Protein 3I1A (pdb70)

B-factor: mean 24.57, std 10.61, range [7.06, 72.98]

Structure (mmCIF, N/CA/C/O backbone):
data_3I1A
#
_entry.id   3I1A
#
_cell.length_a   47.410
_cell.length_b   70.695
_cell.length_c   99.307
_cell.angle_alpha   90.00
_cell.angle_beta   95.93
_cell.angle_gamma   90.00
#
_symmetry.space_group_name_H-M   'P 1 21 1'
#
loop_
_entity.id
_entity.type
_entity.pdbx_description
1 polymer 'Spectinomycin phosphotransferase'
2 non-polymer '2-(N-MORPHOLINO)-ETHANESULFONIC ACID'
3 non-polymer 'DIMETHYL SULFOXIDE'
4 non-polymer 'TETRAETHYLENE GLYCOL'
5 water water
#
loop_
_atom_site.group_PDB
_atom_site.id
_atom_site.type_symbol
_atom_site.label_atom_id
_atom_site.label_alt_id
_atom_site.label_comp_id
_atom_site.label_asym_id
_atom_site.label_entity_id
_atom_site.label_seq_id
_atom_site.pdbx_PDB_ins_code
_atom_site.Cartn_x
_atom_site.Cartn_y
_atom_site.Cartn_z
_atom_site.occupancy
_atom_site.B_iso_or_equiv
_atom_site.auth_seq_id
_atom_site.auth_comp_id
_atom_site.auth_asym_id
_atom_site.auth_atom_id
_atom_site.pdbx_PDB_model_num
ATOM 1 N N . LYS A 1 3 ? 26.548 -26.614 45.339 1.00 42.63 3 LYS A N 1
ATOM 2 C CA . LYS A 1 3 ? 26.227 -25.215 45.752 1.00 40.56 3 LYS A CA 1
ATOM 3 C C . LYS A 1 3 ? 25.026 -25.216 46.687 1.00 39.06 3 LYS A C 1
ATOM 4 O O . LYS A 1 3 ? 24.885 -24.342 47.548 1.00 38.86 3 LYS A O 1
ATOM 10 N N . GLN A 1 4 ? 24.172 -26.216 46.513 1.00 37.06 4 GLN A N 1
ATOM 11 C CA . GLN A 1 4 ? 22.962 -26.356 47.315 1.00 35.11 4 GLN A CA 1
ATOM 12 C C . GLN A 1 4 ? 23.265 -26.370 48.811 1.00 34.65 4 GLN A C 1
ATOM 13 O O . GLN A 1 4 ? 24.227 -27.006 49.258 1.00 34.58 4 GLN A O 1
ATOM 19 N N . PRO A 1 5 ? 22.453 -25.656 49.607 1.00 33.06 5 PRO A N 1
ATOM 20 C CA . PRO A 1 5 ? 22.641 -25.595 51.061 1.00 32.13 5 PRO A CA 1
ATOM 21 C C . PRO A 1 5 ? 22.348 -26.920 51.772 1.00 30.71 5 PRO A C 1
ATOM 22 O O . PRO A 1 5 ? 22.832 -27.160 52.883 1.00 29.46 5 PRO A O 1
ATOM 26 N N . ILE A 1 6 ? 21.553 -27.767 51.125 1.00 29.82 6 ILE A N 1
ATOM 27 C CA . ILE A 1 6 ? 21.178 -29.071 51.667 1.00 30.19 6 ILE A CA 1
ATOM 28 C C . ILE A 1 6 ? 21.026 -30.100 50.553 1.00 28.79 6 ILE A C 1
ATOM 29 O O . ILE A 1 6 ? 20.983 -29.751 49.375 1.00 29.54 6 ILE A O 1
ATOM 34 N N . GLN A 1 7 ? 20.960 -31.373 50.939 1.00 28.36 7 GLN A N 1
ATOM 35 C CA . GLN A 1 7 ? 20.748 -32.465 49.998 1.00 27.88 7 GLN A CA 1
ATOM 36 C C . GLN A 1 7 ? 19.216 -32.571 49.939 1.00 27.67 7 GLN A C 1
ATOM 37 O O . GLN A 1 7 ? 18.548 -32.435 50.961 1.00 25.30 7 GLN A O 1
ATOM 43 N N . ALA A 1 8 ? 18.667 -32.820 48.755 1.00 28.12 8 ALA A N 1
ATOM 44 C CA . ALA A 1 8 ? 17.212 -32.875 48.591 1.00 28.72 8 ALA A CA 1
ATOM 45 C C . ALA A 1 8 ? 16.436 -33.646 49.663 1.00 28.87 8 ALA A C 1
ATOM 46 O O . ALA A 1 8 ? 15.357 -33.222 50.090 1.00 29.68 8 ALA A O 1
ATOM 48 N N A GLN A 1 9 ? 16.975 -34.778 50.097 0.75 29.62 9 GLN A N 1
ATOM 49 N N B GLN A 1 9 ? 16.989 -34.778 50.092 0.25 28.91 9 GLN A N 1
ATOM 50 C CA A GLN A 1 9 ? 16.305 -35.582 51.106 0.75 27.96 9 GLN A CA 1
ATOM 51 C CA B GLN A 1 9 ? 16.369 -35.621 51.113 0.25 28.13 9 GLN A CA 1
ATOM 52 C C A GLN A 1 9 ? 16.247 -34.917 52.477 0.75 27.17 9 GLN A C 1
ATOM 53 C C B GLN A 1 9 ? 16.243 -34.912 52.461 0.25 27.28 9 GLN A C 1
ATOM 54 O O A GLN A 1 9 ? 15.467 -35.313 53.338 0.75 27.18 9 GLN A O 1
ATOM 55 O O B GLN A 1 9 ? 15.409 -35.281 53.288 0.25 27.46 9 GLN A O 1
ATOM 66 N N . GLN A 1 10 ? 17.064 -33.889 52.682 1.00 26.64 10 GLN A N 1
ATOM 67 C CA . GLN A 1 10 ? 17.032 -33.162 53.944 1.00 23.69 10 GLN A CA 1
ATOM 68 C C . GLN A 1 10 ? 15.741 -32.348 53.985 1.00 22.76 10 GLN A C 1
ATOM 69 O O . GLN A 1 10 ? 15.320 -31.903 55.041 1.00 21.32 10 GLN A O 1
ATOM 75 N N . LEU A 1 11 ? 15.119 -32.157 52.824 1.00 23.61 11 LEU A N 1
ATOM 76 C CA . LEU A 1 11 ? 13.859 -31.412 52.765 1.00 25.20 11 LEU A CA 1
ATOM 77 C C . LEU A 1 11 ? 12.739 -32.167 53.414 1.00 26.34 11 LEU A C 1
ATOM 78 O O . LEU A 1 11 ? 11.761 -31.567 53.877 1.00 26.84 11 LEU A O 1
ATOM 83 N N . ILE A 1 12 ? 12.846 -33.488 53.424 1.00 26.50 12 ILE A N 1
ATOM 84 C CA . ILE A 1 12 ? 11.801 -34.273 54.036 1.00 28.00 12 ILE A CA 1
ATOM 85 C C . ILE A 1 12 ? 11.723 -33.861 55.484 1.00 26.48 12 ILE A C 1
ATOM 86 O O . ILE A 1 12 ? 10.652 -33.486 55.954 1.00 24.83 12 ILE A O 1
ATOM 91 N N . GLU A 1 13 ? 12.857 -33.899 56.184 1.00 24.48 13 GLU A N 1
ATOM 92 C CA . GLU A 1 13 ? 12.866 -33.506 57.589 1.00 24.23 13 GLU A CA 1
ATOM 93 C C . GLU A 1 13 ? 12.422 -32.070 57.787 1.00 21.21 13 GLU A C 1
ATOM 94 O O . GLU A 1 13 ? 11.627 -31.786 58.669 1.00 21.75 13 GLU A O 1
ATOM 100 N N . LEU A 1 14 ? 12.956 -31.150 56.987 1.00 20.51 14 LEU A N 1
ATOM 101 C CA . LEU A 1 14 ? 12.600 -29.744 57.139 1.00 19.00 14 LEU A CA 1
ATOM 102 C C . LEU A 1 14 ? 11.128 -29.422 56.870 1.00 17.66 14 LEU A C 1
ATOM 103 O O . LEU A 1 14 ? 10.517 -28.605 57.580 1.00 17.24 14 LEU A O 1
ATOM 108 N N . LEU A 1 15 ? 10.551 -30.021 55.832 1.00 17.21 15 LEU A N 1
ATOM 109 C CA . LEU A 1 15 ? 9.157 -29.744 55.567 1.00 17.50 15 LEU A CA 1
ATOM 110 C C . LEU A 1 15 ? 8.283 -30.344 56.679 1.00 18.40 15 LEU A C 1
ATOM 111 O O . LEU A 1 15 ? 7.271 -29.761 57.054 1.00 19.39 15 LEU A O 1
ATOM 116 N N . LYS A 1 16 ? 8.674 -31.490 57.229 1.00 19.76 16 LYS A N 1
ATOM 117 C CA . LYS A 1 16 ? 7.861 -32.053 58.306 1.00 21.01 16 LYS A CA 1
ATOM 118 C C . LYS A 1 16 ? 7.922 -31.158 59.541 1.00 21.49 16 LYS A C 1
ATOM 119 O O . LYS A 1 16 ? 6.900 -30.748 60.083 1.00 22.62 16 LYS A O 1
ATOM 125 N N . VAL A 1 17 ? 9.138 -30.853 59.970 1.00 22.47 17 VAL A N 1
ATOM 126 C CA . VAL A 1 17 ? 9.360 -30.021 61.149 1.00 24.56 17 VAL A CA 1
ATOM 127 C C . VAL A 1 17 ? 8.711 -28.641 61.096 1.00 24.87 17 VAL A C 1
ATOM 128 O O . VAL A 1 17 ? 7.944 -28.266 61.992 1.00 24.34 17 VAL A O 1
ATOM 132 N N . HIS A 1 18 ? 8.971 -27.896 60.027 1.00 23.57 18 HIS A N 1
ATOM 133 C CA . HIS A 1 18 ? 8.474 -26.528 59.925 1.00 21.11 18 HIS A CA 1
ATOM 134 C C . HIS A 1 18 ? 7.129 -26.280 59.293 1.00 19.68 18 HIS A C 1
ATOM 135 O O . HIS A 1 18 ? 6.545 -25.215 59.480 1.00 18.73 18 HIS A O 1
ATOM 142 N N . TYR A 1 19 ? 6.650 -27.244 58.517 1.00 16.22 19 TYR A N 1
ATOM 143 C CA . TYR A 1 19 ? 5.384 -27.094 57.824 1.00 18.15 19 TYR A CA 1
ATOM 144 C C . TYR A 1 19 ? 4.370 -28.177 58.175 1.00 18.23 19 TYR A C 1
ATOM 145 O O . TYR A 1 19 ? 3.180 -28.046 57.850 1.00 20.96 19 TYR A O 1
ATOM 154 N N . GLY A 1 20 ? 4.844 -29.234 58.824 1.00 21.02 20 GLY A N 1
ATOM 155 C CA . GLY A 1 20 ? 3.957 -30.331 59.192 1.00 19.49 20 GLY A CA 1
ATOM 156 C C . GLY A 1 20 ? 3.531 -31.140 57.980 1.00 21.57 20 GLY A C 1
ATOM 157 O O . GLY A 1 20 ? 2.498 -31.819 58.007 1.00 20.28 20 GLY A O 1
ATOM 158 N N . ILE A 1 21 ? 4.330 -31.084 56.918 1.00 19.79 21 ILE A N 1
ATOM 159 C CA . ILE A 1 21 ? 4.012 -31.801 55.700 1.00 19.05 21 ILE A CA 1
ATOM 160 C C . ILE A 1 21 ? 4.877 -33.044 55.493 1.00 20.98 21 ILE A C 1
ATOM 161 O O . ILE A 1 21 ? 6.106 -32.994 55.649 1.00 19.31 21 ILE A O 1
ATOM 166 N N A ASP A 1 22 ? 4.236 -34.165 55.163 0.50 20.66 22 ASP A N 1
ATOM 167 N N B ASP A 1 22 ? 4.218 -34.138 55.118 0.50 20.70 22 ASP A N 1
ATOM 168 C CA A ASP A 1 22 ? 4.971 -35.405 54.915 0.50 22.01 22 ASP A CA 1
ATOM 169 C CA B ASP A 1 22 ? 4.872 -35.422 54.878 0.50 22.18 22 ASP A CA 1
ATOM 170 C C A ASP A 1 22 ? 5.236 -35.546 53.422 0.50 23.24 22 ASP A C 1
ATOM 171 C C B ASP A 1 22 ? 5.221 -35.539 53.388 0.50 23.38 22 ASP A C 1
ATOM 172 O O A ASP A 1 22 ? 4.315 -35.715 52.618 0.50 23.88 22 ASP A O 1
ATOM 173 O O B ASP A 1 22 ? 4.332 -35.683 52.545 0.50 24.02 22 ASP A O 1
ATOM 182 N N . ILE A 1 23 ? 6.509 -35.462 53.062 1.00 23.42 23 ILE A N 1
ATOM 183 C CA . ILE A 1 23 ? 6.947 -35.565 51.684 1.00 26.35 23 ILE A CA 1
ATOM 184 C C . ILE A 1 23 ? 7.592 -36.932 51.539 1.00 28.58 23 ILE A C 1
ATOM 185 O O . ILE A 1 23 ? 8.360 -37.364 52.406 1.00 27.61 23 ILE A O 1
ATOM 190 N N . HIS A 1 24 ? 7.276 -37.616 50.449 1.00 30.60 24 HIS A N 1
ATOM 191 C CA . HIS A 1 24 ? 7.818 -38.949 50.233 1.00 34.11 24 HIS A CA 1
ATOM 192 C C . HIS A 1 24 ? 8.901 -38.933 49.171 1.00 34.13 24 HIS A C 1
ATOM 193 O O . HIS A 1 24 ? 9.637 -39.895 49.018 1.00 35.16 24 HIS A O 1
ATOM 200 N N A THR A 1 25 ? 9.014 -37.825 48.452 0.75 34.48 25 THR A N 1
ATOM 201 N N B THR A 1 25 ? 8.987 -37.829 48.436 0.25 34.15 25 THR A N 1
ATOM 202 C CA A THR A 1 25 ? 10.029 -37.721 47.418 0.75 35.29 25 THR A CA 1
ATOM 203 C CA B THR A 1 25 ? 9.967 -37.698 47.365 0.25 34.06 25 THR A CA 1
ATOM 204 C C A THR A 1 25 ? 10.338 -36.259 47.106 0.75 33.86 25 THR A C 1
ATOM 205 C C B THR A 1 25 ? 10.329 -36.238 47.090 0.25 33.59 25 THR A C 1
ATOM 206 O O A THR A 1 25 ? 9.432 -35.445 46.924 0.75 32.52 25 THR A O 1
ATOM 207 O O B THR A 1 25 ? 9.445 -35.399 46.913 0.25 33.39 25 THR A O 1
ATOM 214 N N . ALA A 1 26 ? 11.626 -35.937 47.056 1.00 33.04 26 ALA A N 1
ATOM 215 C CA . ALA A 1 26 ? 12.078 -34.579 46.770 1.00 32.18 26 ALA A CA 1
ATOM 216 C C . ALA A 1 26 ? 13.194 -34.633 45.734 1.00 31.90 26 ALA A C 1
ATOM 217 O O . ALA A 1 26 ? 14.084 -35.472 45.808 1.00 33.52 26 ALA A O 1
ATOM 219 N N . GLN A 1 27 ? 13.152 -33.723 44.773 1.00 30.74 27 GLN A N 1
ATOM 220 C CA . GLN A 1 27 ? 14.144 -33.720 43.717 1.00 31.54 27 GLN A CA 1
ATOM 221 C C . GLN A 1 27 ? 14.558 -32.304 43.319 1.00 30.53 27 GLN A C 1
ATOM 222 O O . GLN A 1 27 ? 13.715 -31.416 43.184 1.00 30.36 27 GLN A O 1
ATOM 228 N N . PHE A 1 28 ? 15.859 -32.097 43.138 1.00 30.08 28 PHE A N 1
ATOM 229 C CA . PHE A 1 28 ? 16.366 -30.783 42.742 1.00 30.85 28 PHE A CA 1
ATOM 230 C C . PHE A 1 28 ? 15.906 -30.481 41.327 1.00 32.35 28 PHE A C 1
ATOM 231 O O . PHE A 1 28 ? 15.935 -31.363 40.474 1.00 31.30 28 PHE A O 1
ATOM 239 N N . ILE A 1 29 ? 15.481 -29.241 41.088 1.00 34.68 29 ILE A N 1
ATOM 240 C CA . ILE A 1 29 ? 15.019 -28.805 39.770 1.00 38.10 29 ILE A CA 1
ATOM 241 C C . ILE A 1 29 ? 16.131 -27.989 39.117 1.00 40.81 29 ILE A C 1
ATOM 242 O O . ILE A 1 29 ? 16.404 -26.863 39.531 1.00 40.54 29 ILE A O 1
ATOM 247 N N . GLN A 1 30 ? 16.761 -28.554 38.091 1.00 44.11 30 GLN A N 1
ATOM 248 C CA . GLN A 1 30 ? 17.861 -27.878 37.411 1.00 47.93 30 GLN A CA 1
ATOM 249 C C . GLN A 1 30 ? 17.487 -26.583 36.703 1.00 49.81 30 GLN A C 1
ATOM 250 O O . GLN A 1 30 ? 16.434 -26.485 36.073 1.00 50.30 30 GLN A O 1
ATOM 256 N N . GLY A 1 31 ? 18.371 -25.595 36.816 1.00 52.12 31 GLY A N 1
ATOM 257 C CA . GLY A 1 31 ? 18.165 -24.307 36.176 1.00 55.23 31 GLY A CA 1
ATOM 258 C C . GLY A 1 31 ? 16.824 -23.635 36.409 1.00 56.79 31 GLY A C 1
ATOM 259 O O . GLY A 1 31 ? 16.559 -22.570 35.847 1.00 57.23 31 GLY A O 1
ATOM 260 N N . GLY A 1 32 ? 15.976 -24.246 37.229 1.00 57.73 32 GLY A N 1
ATOM 261 C CA . GLY A 1 32 ? 14.675 -23.665 37.502 1.00 59.18 32 GLY A CA 1
ATOM 262 C C . GLY A 1 32 ? 14.783 -22.292 38.138 1.00 60.00 32 GLY A C 1
ATOM 263 O O . GLY A 1 32 ? 14.133 -21.338 37.695 1.00 59.93 32 GLY A O 1
ATOM 264 N N . ALA A 1 33 ? 15.609 -22.193 39.179 1.00 60.16 33 ALA A N 1
ATOM 265 C CA . ALA A 1 33 ? 15.818 -20.936 39.895 1.00 60.31 33 ALA A CA 1
ATOM 266 C C . ALA A 1 33 ? 16.924 -20.100 39.247 1.00 60.10 33 ALA A C 1
ATOM 267 O O . ALA A 1 33 ? 17.629 -20.572 38.352 1.00 60.55 33 ALA A O 1
ATOM 269 N N . ASP A 1 34 ? 17.072 -18.859 39.708 1.00 59.94 34 ASP A N 1
ATOM 270 C CA . ASP A 1 34 ? 18.089 -17.978 39.157 1.00 58.81 34 ASP A CA 1
ATOM 271 C C . ASP A 1 34 ? 18.825 -17.176 40.217 1.00 58.16 34 ASP A C 1
ATOM 272 O O . ASP A 1 34 ? 18.238 -16.775 41.223 1.00 58.38 34 ASP A O 1
ATOM 273 N N . THR A 1 35 ? 20.113 -16.933 39.989 1.00 56.80 35 THR A N 1
ATOM 274 C CA . THR A 1 35 ? 20.901 -16.182 40.951 1.00 54.73 35 THR A CA 1
ATOM 275 C C . THR A 1 35 ? 20.997 -16.936 42.262 1.00 52.77 35 THR A C 1
ATOM 276 O O . THR A 1 35 ? 21.361 -18.111 42.279 1.00 52.98 35 THR A O 1
ATOM 277 N N . ASN A 1 36 ? 20.670 -16.267 43.363 1.00 50.70 36 ASN A N 1
ATOM 278 C CA . ASN A 1 36 ? 20.715 -16.908 44.668 1.00 48.30 36 ASN A CA 1
ATOM 279 C C . ASN A 1 36 ? 19.406 -17.637 44.943 1.00 45.72 36 ASN A C 1
ATOM 280 O O . ASN A 1 36 ? 18.527 -17.114 45.627 1.00 45.92 36 ASN A O 1
ATOM 285 N N . ALA A 1 37 ? 19.272 -18.844 44.396 1.00 42.25 37 ALA A N 1
ATOM 286 C CA . ALA A 1 37 ? 18.064 -19.632 44.610 1.00 37.73 37 ALA A CA 1
ATOM 287 C C . ALA A 1 37 ? 18.206 -21.052 44.086 1.00 35.34 37 ALA A C 1
ATOM 288 O O . ALA A 1 37 ? 18.825 -21.293 43.049 1.00 35.44 37 ALA A O 1
ATOM 290 N N . PHE A 1 38 ? 17.629 -21.989 44.826 1.00 31.45 38 PHE A N 1
ATOM 291 C CA . PHE A 1 38 ? 17.657 -23.390 44.454 1.00 28.40 38 PHE A CA 1
ATOM 292 C C . PHE A 1 38 ? 16.222 -23.893 44.556 1.00 26.02 38 PHE A C 1
ATOM 293 O O . PHE A 1 38 ? 15.584 -23.761 45.605 1.00 23.89 38 PHE A O 1
ATOM 301 N N . ALA A 1 39 ? 15.707 -24.443 43.459 1.00 24.91 39 ALA A N 1
ATOM 302 C CA . ALA A 1 39 ? 14.332 -24.930 43.428 1.00 24.30 39 ALA A CA 1
ATOM 303 C C . ALA A 1 39 ? 14.281 -26.445 43.491 1.00 24.83 39 ALA A C 1
ATOM 304 O O . ALA A 1 39 ? 15.155 -27.140 42.952 1.00 24.07 39 ALA A O 1
ATOM 306 N N . TYR A 1 40 ? 13.248 -26.949 44.160 1.00 24.15 40 TYR A N 1
ATOM 307 C CA . TYR A 1 40 ? 13.063 -28.378 44.334 1.00 23.65 40 TYR A CA 1
ATOM 308 C C . TYR A 1 40 ? 11.602 -28.739 44.192 1.00 25.19 40 TYR A C 1
ATOM 309 O O . TYR A 1 40 ? 10.726 -27.912 44.476 1.00 24.32 40 TYR A O 1
ATOM 318 N N . GLN A 1 41 ? 11.339 -29.973 43.760 1.00 25.78 41 GLN A N 1
ATOM 319 C CA . GLN A 1 41 ? 9.967 -30.468 43.676 1.00 27.71 41 GLN A CA 1
ATOM 320 C C . GLN A 1 41 ? 9.856 -31.486 44.802 1.00 29.13 41 GLN A C 1
ATOM 321 O O . GLN A 1 41 ? 10.626 -32.454 44.851 1.00 28.95 41 GLN A O 1
ATOM 327 N N . ALA A 1 42 ? 8.921 -31.258 45.720 1.00 29.59 42 ALA A N 1
ATOM 328 C CA . ALA A 1 42 ? 8.719 -32.163 46.844 1.00 29.84 42 ALA A CA 1
ATOM 329 C C . ALA A 1 42 ? 7.254 -32.595 46.828 1.00 29.66 42 ALA A C 1
ATOM 330 O O . ALA A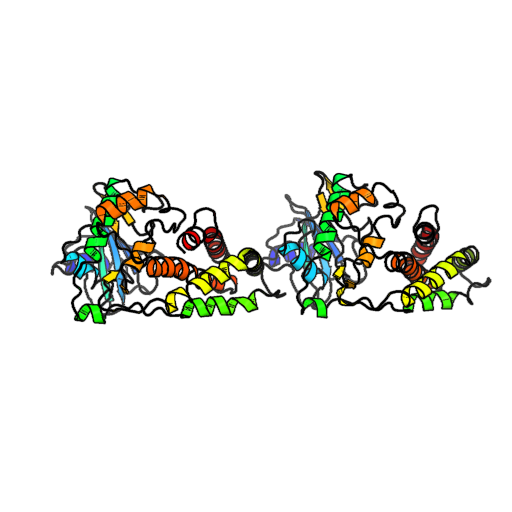 1 42 ? 6.353 -31.761 46.881 1.00 29.81 42 ALA A O 1
ATOM 332 N N . ASP A 1 43 ? 7.025 -33.899 46.769 1.00 32.28 43 ASP A N 1
ATOM 333 C CA . ASP A 1 43 ? 5.664 -34.432 46.697 1.00 33.23 43 ASP A CA 1
ATOM 334 C C . ASP A 1 43 ? 5.149 -35.137 47.942 1.00 33.95 43 ASP A C 1
ATOM 335 O O . ASP A 1 43 ? 5.856 -35.951 48.545 1.00 32.08 43 ASP A O 1
ATOM 340 N N . SER A 1 44 ? 3.910 -34.808 48.316 1.00 35.39 44 SER A N 1
ATOM 341 C CA . SER A 1 44 ? 3.239 -35.439 49.446 1.00 37.46 44 SER A CA 1
ATOM 342 C C . SER A 1 44 ? 2.313 -36.438 48.779 1.00 39.93 44 SER A C 1
ATOM 343 O O . SER A 1 44 ? 1.895 -36.226 47.634 1.00 40.24 44 SER A O 1
ATOM 346 N N . GLU A 1 45 ? 1.992 -37.525 49.470 1.00 42.84 45 GLU A N 1
ATOM 347 C CA . GLU A 1 45 ? 1.098 -38.530 48.898 1.00 45.86 45 GLU A CA 1
ATOM 348 C C . GLU A 1 45 ? -0.206 -37.873 48.450 1.00 45.95 45 GLU A C 1
ATOM 349 O O . GLU A 1 45 ? -0.957 -38.437 47.657 1.00 46.97 45 GLU A O 1
ATOM 355 N N . SER A 1 46 ? -0.444 -36.659 48.941 1.00 46.30 46 SER A N 1
ATOM 356 C CA . SER A 1 46 ? -1.655 -35.907 48.642 1.00 46.03 46 SER A CA 1
ATOM 357 C C . SER A 1 46 ? -1.468 -34.811 47.599 1.00 45.52 46 SER A C 1
ATOM 358 O O . SER A 1 46 ? -2.384 -34.538 46.821 1.00 46.36 46 SER A O 1
ATOM 361 N N . LYS A 1 47 ? -0.296 -34.174 47.587 1.00 43.67 47 LYS A N 1
ATOM 362 C CA . LYS A 1 47 ? -0.032 -33.087 46.641 1.00 42.61 47 LYS A CA 1
ATOM 363 C C . LYS A 1 47 ? 1.433 -33.006 46.190 1.00 40.71 47 LYS A C 1
ATOM 364 O O . LYS A 1 47 ? 2.238 -33.883 46.480 1.00 41.11 47 LYS A O 1
ATOM 370 N N . SER A 1 48 ? 1.757 -31.936 45.470 1.00 38.35 48 SER A N 1
ATOM 371 C CA . SER A 1 48 ? 3.114 -31.700 44.992 1.00 35.71 48 SER A CA 1
ATOM 372 C C . SER A 1 48 ? 3.496 -30.283 45.395 1.00 33.03 48 SER A C 1
ATOM 373 O O . SER A 1 48 ? 2.677 -29.369 45.306 1.00 32.78 48 SER A O 1
ATOM 376 N N . TYR A 1 49 ? 4.742 -30.093 45.832 1.00 29.61 49 TYR A N 1
ATOM 377 C CA . TYR A 1 49 ? 5.201 -28.778 46.264 1.00 27.18 49 TYR A CA 1
ATOM 378 C C . TYR A 1 49 ? 6.451 -28.278 45.547 1.00 24.43 49 TYR A C 1
ATOM 379 O O . TYR A 1 49 ? 7.334 -29.062 45.167 1.00 24.85 49 TYR A O 1
ATOM 388 N N . PHE A 1 50 ? 6.508 -26.966 45.378 1.00 22.85 50 PHE A N 1
ATOM 389 C CA . PHE A 1 50 ? 7.654 -26.298 44.758 1.00 21.70 50 PHE A CA 1
ATOM 390 C C . PHE A 1 50 ? 8.351 -25.557 45.892 1.00 20.17 50 PHE A C 1
ATOM 391 O O . PHE A 1 50 ? 7.778 -24.651 46.534 1.00 17.29 50 PHE A O 1
ATOM 399 N N . ILE A 1 51 ? 9.589 -25.961 46.156 1.00 19.18 51 ILE A N 1
ATOM 400 C CA . ILE A 1 51 ? 10.350 -25.362 47.245 1.00 20.66 51 ILE A CA 1
ATOM 401 C C . ILE A 1 51 ? 11.511 -24.523 46.753 1.00 20.96 51 ILE A C 1
ATOM 402 O O . ILE A 1 51 ? 12.248 -24.938 45.852 1.00 22.61 51 ILE A O 1
ATOM 407 N N . LYS A 1 52 ? 11.669 -23.345 47.351 1.00 19.11 52 LYS A N 1
ATOM 408 C CA . LYS A 1 52 ? 12.759 -22.436 47.002 1.00 19.32 52 LYS A CA 1
ATOM 409 C C . LYS A 1 52 ? 13.628 -22.152 48.223 1.00 19.66 52 LYS A C 1
ATOM 410 O O . LYS A 1 52 ? 13.128 -21.763 49.288 1.00 18.94 52 LYS A O 1
ATOM 412 N N . LEU A 1 53 ? 14.931 -22.375 48.078 1.00 19.69 53 LEU A N 1
ATOM 413 C CA . LEU A 1 53 ? 15.861 -22.094 49.153 1.00 19.05 53 LEU A CA 1
ATOM 414 C C . LEU A 1 53 ? 16.721 -20.910 48.709 1.00 19.93 53 LEU A C 1
ATOM 415 O O . LEU A 1 53 ? 17.208 -20.876 47.578 1.00 20.71 53 LEU A O 1
ATOM 420 N N . LYS A 1 54 ? 16.887 -19.948 49.597 1.00 20.17 54 LYS A N 1
ATOM 421 C CA . LYS A 1 54 ? 17.713 -18.776 49.332 1.00 23.14 54 LYS A CA 1
ATOM 422 C C . LYS A 1 54 ? 18.652 -18.550 50.509 1.00 23.36 54 LYS A C 1
ATOM 423 O O . LYS A 1 54 ? 18.235 -18.544 51.657 1.00 23.51 54 LYS A O 1
ATOM 429 N N . TYR A 1 55 ? 19.924 -18.343 50.212 1.00 24.03 55 TYR A N 1
ATOM 430 C CA . TYR A 1 55 ? 20.904 -18.098 51.244 1.00 23.92 55 TYR A CA 1
ATOM 431 C C . TYR A 1 55 ? 20.656 -16.769 51.936 1.00 25.24 55 TYR A C 1
ATOM 432 O O . TYR A 1 55 ? 20.099 -15.856 51.338 1.00 25.78 55 TYR A O 1
ATOM 441 N N . GLY A 1 56 ? 21.056 -16.663 53.200 1.00 26.17 56 GLY A N 1
ATOM 442 C CA . GLY A 1 56 ? 20.899 -15.410 53.914 1.00 27.64 56 GLY A CA 1
ATOM 443 C C . GLY A 1 56 ? 19.787 -15.268 54.933 1.00 29.51 56 GLY A C 1
ATOM 444 O O . GLY A 1 56 ? 18.826 -16.047 54.958 1.00 27.15 56 GLY A O 1
ATOM 445 N N . TYR A 1 57 ? 19.932 -14.264 55.791 1.00 29.83 57 TYR A N 1
ATOM 446 C CA . TYR A 1 57 ? 18.945 -13.989 56.813 1.00 32.29 57 TYR A CA 1
ATOM 447 C C . TYR A 1 57 ? 18.434 -12.544 56.726 1.00 32.47 57 TYR A C 1
ATOM 448 O O . TYR A 1 57 ? 17.781 -12.051 57.636 1.00 32.22 57 TYR A O 1
ATOM 457 N N A HIS A 1 58 ? 18.746 -11.866 55.627 0.75 32.20 58 HIS A N 1
ATOM 458 N N B HIS A 1 58 ? 18.723 -11.887 55.609 0.25 32.73 58 HIS A N 1
ATOM 459 C CA A HIS A 1 58 ? 18.278 -10.497 55.441 0.75 33.39 58 HIS A CA 1
ATOM 460 C CA B HIS A 1 58 ? 18.275 -10.517 55.387 0.25 33.33 58 HIS A CA 1
ATOM 461 C C A HIS A 1 58 ? 16.863 -10.524 54.839 0.75 33.06 58 HIS A C 1
ATOM 462 C C B HIS A 1 58 ? 16.847 -10.536 54.836 0.25 33.22 58 HIS A C 1
ATOM 463 O O A HIS A 1 58 ? 16.454 -11.512 54.231 0.75 32.53 58 HIS A O 1
ATOM 464 O O B HIS A 1 58 ? 16.413 -11.529 54.254 0.25 33.15 58 HIS A O 1
ATOM 477 N N . ASP A 1 59 ? 16.120 -9.440 55.022 1.00 32.75 59 ASP A N 1
ATOM 478 C CA . ASP A 1 59 ? 14.745 -9.343 54.525 1.00 33.47 59 ASP A CA 1
ATOM 479 C C . ASP A 1 59 ? 14.672 -9.261 53.006 1.00 31.70 59 ASP A C 1
ATOM 480 O O . ASP A 1 59 ? 15.239 -8.356 52.396 1.00 31.90 59 ASP A O 1
ATOM 485 N N . GLU A 1 60 ? 13.983 -10.218 52.398 1.00 29.35 60 GLU A N 1
ATOM 486 C CA . GLU A 1 60 ? 13.826 -10.238 50.948 1.00 28.86 60 GLU A CA 1
ATOM 487 C C . GLU A 1 60 ? 12.633 -9.330 50.651 1.00 26.14 60 GLU A C 1
ATOM 488 O O . GLU A 1 60 ? 11.565 -9.517 51.219 1.00 24.15 60 GLU A O 1
ATOM 494 N N . ILE A 1 61 ? 12.800 -8.357 49.767 1.00 26.37 61 ILE A N 1
ATOM 495 C CA . ILE A 1 61 ? 11.678 -7.466 49.489 1.00 24.03 61 ILE A CA 1
ATOM 496 C C . ILE A 1 61 ? 10.468 -8.260 48.982 1.00 23.53 61 ILE A C 1
ATOM 497 O O . ILE A 1 61 ? 9.332 -7.933 49.325 1.00 22.01 61 ILE A O 1
ATOM 502 N N . ASN A 1 62 ? 10.706 -9.303 48.187 1.00 23.26 62 ASN A N 1
ATOM 503 C CA . ASN A 1 62 ? 9.605 -10.120 47.681 1.00 24.51 62 ASN A CA 1
ATOM 504 C C . ASN A 1 62 ? 8.725 -10.616 48.823 1.00 24.04 62 ASN A C 1
ATOM 505 O O . ASN A 1 62 ? 7.509 -10.488 48.766 1.00 24.55 62 ASN A O 1
ATOM 510 N N . LEU A 1 63 ? 9.339 -11.157 49.868 1.00 24.08 63 LEU A N 1
ATOM 511 C CA . LEU A 1 63 ? 8.564 -11.695 50.979 1.00 23.74 63 LEU A CA 1
ATOM 512 C C . LEU A 1 63 ? 7.844 -10.616 51.766 1.00 21.95 63 LEU A C 1
ATOM 513 O O . LEU A 1 63 ? 6.730 -10.821 52.229 1.00 23.92 63 LEU A O 1
ATOM 518 N N A SER A 1 64 ? 8.481 -9.462 51.921 0.50 22.03 64 SER A N 1
ATOM 519 N N B SER A 1 64 ? 8.488 -9.466 51.920 0.50 21.47 64 SER A N 1
ATOM 520 C CA A SER A 1 64 ? 7.858 -8.356 52.645 0.50 20.49 64 SER A CA 1
ATOM 521 C CA B SER A 1 64 ? 7.882 -8.350 52.643 0.50 19.48 64 SER A CA 1
ATOM 522 C C A SER A 1 64 ? 6.612 -7.875 51.910 0.50 19.72 64 SER A C 1
ATOM 523 C C B SER A 1 64 ? 6.633 -7.849 51.915 0.50 19.14 64 SER A C 1
ATOM 524 O O A SER A 1 64 ? 5.568 -7.643 52.513 0.50 19.39 64 SER A O 1
ATOM 525 O O B SER A 1 64 ? 5.604 -7.584 52.530 0.50 19.05 64 SER A O 1
ATOM 530 N N . ILE A 1 65 ? 6.727 -7.724 50.596 1.00 19.21 65 ILE A N 1
ATOM 531 C CA . ILE A 1 65 ? 5.594 -7.253 49.811 1.00 18.53 65 ILE A CA 1
ATOM 532 C C . ILE A 1 65 ? 4.493 -8.299 49.687 1.00 19.32 65 ILE A C 1
ATOM 533 O O . ILE A 1 65 ? 3.327 -7.948 49.751 1.00 18.37 65 ILE A O 1
ATOM 538 N N . ILE A 1 66 ? 4.876 -9.565 49.532 1.00 20.40 66 ILE A N 1
ATOM 539 C CA . ILE A 1 66 ? 3.914 -10.660 49.420 1.00 20.43 66 ILE A CA 1
ATOM 540 C C . ILE A 1 66 ? 3.109 -10.699 50.712 1.00 20.57 66 ILE A C 1
ATOM 541 O O . ILE A 1 66 ? 1.891 -10.879 50.681 1.00 20.46 66 ILE A O 1
ATOM 546 N N . ARG A 1 67 ? 3.789 -10.518 51.845 1.00 21.62 67 ARG A N 1
ATOM 547 C CA . ARG A 1 67 ? 3.095 -10.521 53.135 1.00 20.99 67 ARG A CA 1
ATOM 548 C C . ARG A 1 67 ? 2.146 -9.325 53.232 1.00 20.75 67 ARG A C 1
ATOM 549 O O . ARG A 1 67 ? 0.991 -9.462 53.647 1.00 20.07 67 ARG A O 1
ATOM 557 N N . LEU A 1 68 ? 2.611 -8.145 52.828 1.00 18.89 68 LEU A N 1
ATOM 558 C CA . LEU A 1 68 ? 1.753 -6.962 52.888 1.00 17.86 68 LEU A CA 1
ATOM 559 C C . LEU A 1 68 ? 0.492 -7.163 52.042 1.00 19.09 68 LEU A C 1
ATOM 560 O O . LEU A 1 68 ? -0.605 -6.857 52.495 1.00 19.62 68 LEU A O 1
ATOM 565 N N . LEU A 1 69 ? 0.640 -7.690 50.826 1.00 18.69 69 LEU A N 1
ATOM 566 C CA . LEU A 1 69 ? -0.532 -7.926 49.978 1.00 20.91 69 LEU A CA 1
ATOM 567 C C . LEU A 1 69 ? -1.430 -9.008 50.604 1.00 21.17 69 LEU A C 1
ATOM 568 O O . LEU A 1 69 ? -2.657 -8.910 50.566 1.00 21.17 69 LEU A O 1
ATOM 573 N N . HIS A 1 70 ? -0.805 -10.035 51.176 1.00 21.12 70 HIS A N 1
ATOM 574 C CA . HIS A 1 70 ? -1.547 -11.125 51.801 1.00 21.61 70 HIS A CA 1
ATOM 575 C C . HIS A 1 70 ? -2.438 -10.587 52.914 1.00 24.36 70 HIS A C 1
ATOM 576 O O . HIS A 1 70 ? -3.649 -10.841 52.929 1.00 22.80 70 HIS A O 1
ATOM 583 N N . ASP A 1 71 ? -1.836 -9.838 53.836 1.00 24.17 71 ASP A N 1
ATOM 584 C CA . ASP A 1 71 ? -2.578 -9.270 54.973 1.00 27.67 71 ASP A CA 1
ATOM 585 C C . ASP A 1 71 ? -3.558 -8.196 54.540 1.00 28.44 71 ASP A C 1
ATOM 586 O O . ASP A 1 71 ? -4.546 -7.932 55.231 1.00 29.05 71 ASP A O 1
ATOM 591 N N A SER A 1 72 ? -3.284 -7.591 53.387 0.50 29.31 72 SER A N 1
ATOM 592 N N B SER A 1 72 ? -3.291 -7.575 53.394 0.50 28.99 72 SER A N 1
ATOM 593 C CA A SER A 1 72 ? -4.119 -6.531 52.833 0.50 30.80 72 SER A CA 1
ATOM 594 C CA B SER A 1 72 ? -4.155 -6.523 52.867 0.50 30.21 72 SER A CA 1
ATOM 595 C C A SER A 1 72 ? -5.342 -7.110 52.126 0.50 31.41 72 SER A C 1
ATOM 596 C C B SER A 1 72 ? -5.375 -7.114 52.168 0.50 31.09 72 SER A C 1
ATOM 597 O O A SER A 1 72 ? -6.219 -6.371 51.676 0.50 32.02 72 SER A O 1
ATOM 598 O O B SER A 1 72 ? -6.281 -6.387 51.759 0.50 31.81 72 SER A O 1
ATOM 603 N N . GLY A 1 73 ? -5.385 -8.435 52.016 1.00 31.53 73 GLY A N 1
ATOM 604 C CA . GLY A 1 73 ? -6.517 -9.089 51.379 1.00 31.25 73 GLY A CA 1
ATOM 605 C C . GLY A 1 73 ? -6.475 -9.389 49.885 1.00 30.09 73 GLY A C 1
ATOM 606 O O . GLY A 1 73 ? -7.428 -9.986 49.374 1.00 32.50 73 GLY A O 1
ATOM 607 N N . ILE A 1 74 ? -5.424 -8.979 49.173 1.00 27.50 74 ILE A N 1
ATOM 608 C CA . ILE A 1 74 ? -5.343 -9.272 47.733 1.00 25.49 74 ILE A CA 1
ATOM 609 C C . ILE A 1 74 ? -5.369 -10.792 47.595 1.00 23.85 74 ILE A C 1
ATOM 610 O O . ILE A 1 74 ? -4.606 -11.505 48.249 1.00 23.81 74 ILE A O 1
ATOM 615 N N . LYS A 1 75 ? -6.253 -11.294 46.748 1.00 22.70 75 LYS A N 1
ATOM 616 C CA . LYS A 1 75 ? -6.390 -12.731 46.587 1.00 22.75 75 LYS A CA 1
ATOM 617 C C . LYS A 1 75 ? -5.655 -13.339 45.402 1.00 21.25 75 LYS A C 1
ATOM 618 O O . LYS A 1 75 ? -5.269 -14.525 45.446 1.00 21.29 75 LYS A O 1
ATOM 624 N N . GLU A 1 76 ? -5.464 -12.531 44.357 1.00 17.15 76 GLU A N 1
ATOM 625 C CA . GLU A 1 76 ? -4.864 -12.987 43.105 1.00 17.96 76 GLU A CA 1
ATOM 626 C C . GLU A 1 76 ? -3.356 -13.126 43.050 1.00 16.68 76 GLU A C 1
ATOM 627 O O . GLU A 1 76 ? -2.720 -12.666 42.103 1.00 15.37 76 GLU A O 1
ATOM 633 N N A ILE A 1 77 ? -2.806 -13.773 44.075 0.75 17.03 77 ILE A N 1
ATOM 634 N N B ILE A 1 77 ? -2.805 -13.779 44.070 0.25 16.93 77 ILE A N 1
ATOM 635 C CA A ILE A 1 77 ? -1.378 -14.025 44.205 0.75 16.74 77 ILE A CA 1
ATOM 636 C CA B ILE A 1 77 ? -1.372 -14.021 44.196 0.25 16.91 77 ILE A CA 1
ATOM 637 C C A ILE A 1 77 ? -1.194 -15.505 44.578 0.75 17.05 77 ILE A C 1
ATOM 638 C C B ILE A 1 77 ? -1.177 -15.487 44.598 0.25 17.19 77 ILE A C 1
ATOM 639 O O A ILE A 1 77 ? -2.012 -16.069 45.320 0.75 16.94 77 ILE A O 1
ATOM 640 O O B ILE A 1 77 ? -1.971 -16.026 45.374 0.25 17.42 77 ILE A O 1
ATOM 649 N N . ILE A 1 78 ? -0.140 -16.138 44.077 1.00 17.51 78 ILE A N 1
ATOM 650 C CA . ILE A 1 78 ? 0.109 -17.521 44.451 1.00 17.50 78 ILE A CA 1
ATOM 651 C C . ILE A 1 78 ? 0.987 -17.341 45.675 1.00 16.71 78 ILE A C 1
ATOM 652 O O . ILE A 1 78 ? 2.190 -17.112 45.553 1.00 17.33 78 ILE A O 1
ATOM 657 N N . PHE A 1 79 ? 0.368 -17.407 46.854 1.00 17.38 79 PHE A N 1
ATOM 658 C CA . PHE A 1 79 ? 1.081 -17.223 48.119 1.00 17.30 79 PHE A CA 1
ATOM 659 C C . PHE A 1 79 ? 1.808 -18.467 48.586 1.00 18.06 79 PHE A C 1
ATOM 660 O O . PHE A 1 79 ? 1.420 -19.595 48.264 1.00 17.26 79 PHE A O 1
ATOM 668 N N . PRO A 1 80 ? 2.884 -18.269 49.364 1.00 17.03 80 PRO A N 1
ATOM 669 C CA . PRO A 1 80 ? 3.650 -19.395 49.889 1.00 17.04 80 PRO A CA 1
ATOM 670 C C . PRO A 1 80 ? 2.754 -20.158 50.845 1.00 18.86 80 PRO A C 1
ATOM 671 O O . PRO A 1 80 ? 1.776 -19.601 51.367 1.00 18.18 80 PRO A O 1
ATOM 675 N N . ILE A 1 81 ? 3.089 -21.424 51.062 1.00 19.45 81 ILE A N 1
ATOM 676 C CA . ILE A 1 81 ? 2.372 -22.243 52.033 1.00 19.35 81 ILE A CA 1
ATOM 677 C C . ILE A 1 81 ? 2.842 -21.691 53.393 1.00 19.79 81 ILE A C 1
ATOM 678 O O . ILE A 1 81 ? 4.024 -21.389 53.561 1.00 18.50 81 ILE A O 1
ATOM 683 N N . HIS A 1 82 ? 1.934 -21.536 54.355 1.00 18.50 82 HIS A N 1
ATOM 684 C CA . HIS A 1 82 ? 2.304 -21.026 55.669 1.00 20.29 82 HIS A CA 1
ATOM 685 C C . HIS A 1 82 ? 3.079 -22.050 56.480 1.00 19.28 82 HIS A C 1
ATOM 686 O O . HIS A 1 82 ? 2.781 -23.252 56.407 1.00 19.61 82 HIS A O 1
ATOM 693 N N . THR A 1 83 ? 4.047 -21.586 57.271 1.00 18.80 83 THR A N 1
ATOM 694 C CA . THR A 1 83 ? 4.788 -22.485 58.151 1.00 20.15 83 THR A CA 1
ATOM 695 C C . THR A 1 83 ? 3.833 -22.745 59.313 1.00 21.22 83 THR A C 1
ATOM 696 O O . THR A 1 83 ? 2.780 -22.121 59.380 1.00 22.39 83 THR A O 1
ATOM 700 N N . LEU A 1 84 ? 4.187 -23.652 60.216 1.00 23.21 84 LEU A N 1
ATOM 701 C CA . LEU A 1 84 ? 3.308 -23.950 61.344 1.00 25.67 84 LEU A CA 1
ATOM 702 C C . LEU A 1 84 ? 3.128 -22.734 62.247 1.00 28.19 84 LEU A C 1
ATOM 703 O O . LEU A 1 84 ? 2.108 -22.630 62.945 1.00 29.67 84 LEU A O 1
ATOM 708 N N . GLU A 1 85 ? 4.095 -21.814 62.218 1.00 29.99 85 GLU A N 1
ATOM 709 C CA . GLU A 1 85 ? 4.022 -20.585 63.026 1.00 29.98 85 GLU A CA 1
ATOM 710 C C . GLU A 1 85 ? 3.281 -19.497 62.231 1.00 28.79 85 GLU A C 1
ATOM 711 O O . GLU A 1 85 ? 3.285 -18.309 62.595 1.00 27.79 85 GLU A O 1
ATOM 717 N N . ALA A 1 86 ? 2.650 -19.918 61.139 1.00 25.69 86 ALA A N 1
ATOM 718 C CA . ALA A 1 86 ? 1.883 -19.029 60.278 1.00 25.27 86 ALA A CA 1
ATOM 719 C C . ALA A 1 86 ? 2.708 -17.946 59.569 1.00 22.98 86 ALA A C 1
ATOM 720 O O . ALA A 1 86 ? 2.204 -16.859 59.309 1.00 22.27 86 ALA A O 1
ATOM 722 N N . LYS A 1 87 ? 3.971 -18.253 59.266 1.00 21.58 87 LYS A N 1
ATOM 723 C CA . LYS A 1 87 ? 4.862 -17.329 58.546 1.00 19.54 87 LYS A CA 1
ATOM 724 C C . LYS A 1 87 ? 4.928 -17.776 57.085 1.00 18.87 87 LYS A C 1
ATOM 725 O O . LYS A 1 87 ? 4.735 -18.967 56.796 1.00 19.38 87 LYS A O 1
ATOM 731 N N . LEU A 1 88 ? 5.216 -16.843 56.174 1.00 18.11 88 LEU A N 1
ATOM 732 C CA . LEU A 1 88 ? 5.293 -17.150 54.744 1.00 17.51 88 LEU A CA 1
ATOM 733 C C . LEU A 1 88 ? 6.622 -17.771 54.304 1.00 17.82 88 LEU A C 1
ATOM 734 O O . LEU A 1 88 ? 6.822 -18.079 53.131 1.00 18.23 88 LEU A O 1
ATOM 739 N N . PHE A 1 89 ? 7.531 -17.966 55.250 1.00 16.66 89 PHE A N 1
ATOM 740 C CA . PHE A 1 89 ? 8.797 -18.588 54.931 1.00 19.32 89 PHE A CA 1
ATOM 741 C C . PHE A 1 89 ? 9.474 -18.977 56.235 1.00 19.31 89 PHE A C 1
ATOM 742 O O . PHE A 1 89 ? 9.179 -18.392 57.284 1.00 20.09 89 PHE A O 1
ATOM 750 N N . GLN A 1 90 ? 10.345 -19.988 56.174 1.00 18.88 90 GLN A N 1
ATOM 751 C CA . GLN A 1 90 ? 11.074 -20.452 57.342 1.00 19.44 90 GLN A CA 1
ATOM 752 C C . GLN A 1 90 ? 12.520 -19.954 57.302 1.00 20.43 90 GLN A C 1
ATOM 753 O O . GLN A 1 90 ? 13.282 -20.249 56.369 1.00 19.77 90 GLN A O 1
ATOM 759 N N . GLN A 1 91 ? 12.904 -19.173 58.299 1.00 20.49 91 GLN A N 1
ATOM 760 C CA . GLN A 1 91 ? 14.278 -18.681 58.337 1.00 22.05 91 GLN A CA 1
ATOM 761 C C . GLN A 1 91 ? 15.131 -19.671 59.109 1.00 24.04 91 GLN A C 1
ATOM 762 O O . GLN A 1 91 ? 14.863 -19.938 60.269 1.00 26.01 91 GLN A O 1
ATOM 768 N N . LEU A 1 92 ? 16.160 -20.218 58.482 1.00 24.97 92 LEU A N 1
ATOM 769 C CA . LEU A 1 92 ? 17.015 -21.130 59.209 1.00 25.03 92 LEU A CA 1
ATOM 770 C C . LEU A 1 92 ? 18.291 -20.358 59.487 1.00 25.44 92 LEU A C 1
ATOM 771 O O . LEU A 1 92 ? 18.389 -19.176 59.177 1.00 25.56 92 LEU A O 1
ATOM 776 N N . LYS A 1 93 ? 19.277 -21.019 60.055 1.00 25.98 93 LYS A N 1
ATOM 777 C CA . LYS A 1 93 ? 20.496 -20.320 60.398 1.00 27.02 93 LYS A CA 1
ATOM 778 C C . LYS A 1 93 ? 21.170 -19.563 59.272 1.00 26.56 93 LYS A C 1
ATOM 779 O O . LYS A 1 93 ? 21.487 -18.382 59.412 1.00 28.40 93 LYS A O 1
ATOM 785 N N . HIS A 1 94 ? 21.403 -20.226 58.152 1.00 26.08 94 HIS A N 1
ATOM 786 C CA . HIS A 1 94 ? 22.084 -19.546 57.068 1.00 25.60 94 HIS A CA 1
ATOM 787 C C . HIS A 1 94 ? 21.317 -19.465 55.755 1.00 24.79 94 HIS A C 1
ATOM 788 O O . HIS A 1 94 ? 21.850 -18.985 54.766 1.00 25.02 94 HIS A O 1
ATOM 795 N N . PHE A 1 95 ? 20.072 -19.935 55.739 1.00 22.07 95 PHE A N 1
ATOM 796 C CA . PHE A 1 95 ? 19.270 -19.855 54.532 1.00 22.39 95 PHE A CA 1
ATOM 797 C C . PHE A 1 95 ? 17.792 -19.879 54.886 1.00 20.96 95 PHE A C 1
ATOM 798 O O . PHE A 1 95 ? 17.418 -20.142 56.035 1.00 21.36 95 PHE A O 1
ATOM 806 N N . LYS A 1 96 ? 16.976 -19.563 53.891 1.00 20.16 96 LYS A N 1
ATOM 807 C CA . LYS A 1 96 ? 15.523 -19.499 54.016 1.00 19.39 96 LYS A CA 1
ATOM 808 C C . LYS A 1 96 ? 14.855 -20.563 53.157 1.00 17.97 96 LYS A C 1
ATOM 809 O O . LYS A 1 96 ? 15.377 -20.914 52.103 1.00 16.50 96 LYS A O 1
ATOM 815 N N . ILE A 1 97 ? 13.694 -21.054 53.606 1.00 17.20 97 ILE A N 1
ATOM 816 C CA . ILE A 1 97 ? 12.900 -22.024 52.831 1.00 16.86 97 ILE A CA 1
ATOM 817 C C . ILE A 1 97 ? 11.599 -21.298 52.498 1.00 16.06 97 ILE A C 1
ATOM 818 O O . ILE A 1 97 ? 10.997 -20.702 53.384 1.00 16.03 97 ILE A O 1
ATOM 823 N N . ILE A 1 98 ? 11.173 -21.337 51.240 1.00 15.57 98 ILE A N 1
ATOM 824 C CA . ILE A 1 98 ? 9.889 -20.728 50.838 1.00 15.54 98 ILE A CA 1
ATOM 825 C C . ILE A 1 98 ? 9.179 -21.855 50.149 1.00 15.39 98 ILE A C 1
ATOM 826 O O . ILE A 1 98 ? 9.656 -22.356 49.122 1.00 15.74 98 ILE A O 1
ATOM 831 N N . ALA A 1 99 ? 8.038 -22.271 50.689 1.00 15.68 99 ALA A N 1
ATOM 832 C CA . ALA A 1 99 ? 7.314 -23.383 50.088 1.00 17.06 99 ALA A CA 1
ATOM 833 C C . ALA A 1 99 ? 6.032 -22.930 49.387 1.00 17.78 99 ALA A C 1
ATOM 834 O O . ALA A 1 99 ? 5.301 -22.084 49.903 1.00 17.63 99 ALA A O 1
ATOM 836 N N . TYR A 1 100 ? 5.804 -23.482 48.195 1.00 19.43 100 TYR A N 1
ATOM 837 C CA . TYR A 1 100 ? 4.613 -23.195 47.391 1.00 22.88 100 TYR A CA 1
ATOM 838 C C . TYR A 1 100 ? 3.974 -24.454 46.851 1.00 24.91 100 TYR A C 1
ATOM 839 O O . TYR A 1 100 ? 4.628 -25.496 46.682 1.00 25.27 100 TYR A O 1
ATOM 848 N N . PRO A 1 101 ? 2.670 -24.378 46.560 1.00 26.89 101 PRO A N 1
ATOM 849 C CA . PRO A 1 101 ? 2.027 -25.566 46.006 1.00 28.72 101 PRO A CA 1
ATOM 850 C C . PRO A 1 101 ? 2.605 -25.617 44.575 1.00 28.93 101 PRO A C 1
ATOM 851 O O . PRO A 1 101 ? 2.850 -24.566 43.980 1.00 28.72 101 PRO A O 1
ATOM 855 N N . PHE A 1 102 ? 2.865 -26.812 44.048 1.00 31.39 102 PHE A N 1
ATOM 856 C CA . PHE A 1 102 ? 3.418 -26.947 42.694 1.00 33.82 102 PHE A CA 1
ATOM 857 C C . PHE A 1 102 ? 2.265 -26.842 41.695 1.00 33.93 102 PHE A C 1
ATOM 858 O O . PHE A 1 102 ? 1.577 -27.822 41.411 1.00 35.59 102 PHE A O 1
ATOM 866 N N A ILE A 1 103 ? 2.065 -25.639 41.165 0.50 34.38 103 ILE A N 1
ATOM 867 N N B ILE A 1 103 ? 2.061 -25.654 41.150 0.50 34.03 103 ILE A N 1
ATOM 868 C CA A ILE A 1 103 ? 0.968 -25.372 40.235 0.50 34.52 103 ILE A CA 1
ATOM 869 C CA B ILE A 1 103 ? 0.972 -25.479 40.210 0.50 33.90 103 ILE A CA 1
ATOM 870 C C A ILE A 1 103 ? 1.372 -25.061 38.798 0.50 33.84 103 ILE A C 1
ATOM 871 C C B ILE A 1 103 ? 1.412 -25.166 38.795 0.50 33.46 103 ILE A C 1
ATOM 872 O O A ILE A 1 103 ? 2.413 -24.447 38.545 0.50 34.25 103 ILE A O 1
ATOM 873 O O B ILE A 1 103 ? 2.514 -24.666 38.554 0.50 34.01 103 ILE A O 1
ATOM 882 N N . HIS A 1 104 ? 0.538 -25.493 37.854 1.00 32.55 104 HIS A N 1
ATOM 883 C CA . HIS A 1 104 ? 0.788 -25.206 36.466 1.00 29.66 104 HIS A CA 1
ATOM 884 C C . HIS A 1 104 ? -0.410 -24.387 36.087 1.00 28.06 104 HIS A C 1
ATOM 885 O O . HIS A 1 104 ? -1.549 -24.760 36.380 1.00 27.33 104 HIS A O 1
ATOM 892 N N . ALA A 1 105 ? -0.139 -23.269 35.441 1.00 27.10 105 ALA A N 1
ATOM 893 C CA . ALA A 1 105 ? -1.177 -22.391 34.968 1.00 26.06 105 ALA A CA 1
ATOM 894 C C . ALA A 1 105 ? -0.580 -21.718 33.750 1.00 24.90 105 ALA A C 1
ATOM 895 O O . ALA A 1 105 ? 0.595 -21.340 33.730 1.00 26.58 105 ALA A O 1
ATOM 897 N N . PRO A 1 106 ? -1.368 -21.606 32.686 1.00 23.67 106 PRO A N 1
ATOM 898 C CA . PRO A 1 106 ? -0.853 -20.964 31.484 1.00 21.76 106 PRO A CA 1
ATOM 899 C C . PRO A 1 106 ? -0.811 -19.444 31.711 1.00 21.82 106 PRO A C 1
ATOM 900 O O . PRO A 1 106 ? -1.600 -18.910 32.481 1.00 21.32 106 PRO A O 1
ATOM 904 N N . ASN A 1 107 ? 0.130 -18.753 31.081 1.00 22.63 107 ASN A N 1
ATOM 905 C CA . ASN A 1 107 ? 0.176 -17.296 31.254 1.00 21.14 107 ASN A CA 1
ATOM 906 C C . ASN A 1 107 ? -0.611 -16.604 30.135 1.00 23.41 107 ASN A C 1
ATOM 907 O O . ASN A 1 107 ? -1.173 -17.267 29.246 1.00 20.85 107 ASN A O 1
ATOM 912 N N . GLY A 1 108 ? -0.649 -15.272 30.192 1.00 22.62 108 GLY A N 1
ATOM 913 C CA . GLY A 1 108 ? -1.395 -14.479 29.231 1.00 25.15 108 GLY A CA 1
ATOM 914 C C . GLY A 1 108 ? -0.951 -14.529 27.786 1.00 26.48 108 GLY A C 1
ATOM 915 O O . GLY A 1 108 ? -1.690 -14.081 26.898 1.00 27.66 108 GLY A O 1
ATOM 916 N N . PHE A 1 109 ? 0.259 -15.029 27.549 1.00 26.72 109 PHE A N 1
ATOM 917 C CA . PHE A 1 109 ? 0.768 -15.188 26.187 1.00 28.25 109 PHE A CA 1
ATOM 918 C C . PHE A 1 109 ? 0.052 -16.449 25.686 1.00 28.58 109 PHE A C 1
ATOM 919 O O . PHE A 1 109 ? -0.663 -16.437 24.678 1.00 30.70 109 PHE A O 1
ATOM 927 N N . THR A 1 110 ? 0.231 -17.523 26.445 1.00 26.54 110 THR A N 1
ATOM 928 C CA . THR A 1 110 ? -0.321 -18.848 26.152 1.00 25.35 110 THR A CA 1
ATOM 929 C C . THR A 1 110 ? -1.829 -18.885 25.990 1.00 25.50 110 THR A C 1
ATOM 930 O O . THR A 1 110 ? -2.356 -19.454 25.025 1.00 23.22 110 THR A O 1
ATOM 934 N N . GLN A 1 111 ? -2.517 -18.276 26.948 1.00 25.55 111 GLN A N 1
ATOM 935 C CA . GLN A 1 111 ? -3.973 -18.237 26.955 1.00 26.88 111 GLN A CA 1
ATOM 936 C C . GLN A 1 111 ? -4.443 -16.802 27.149 1.00 27.64 111 GLN A C 1
ATOM 937 O O . GLN A 1 111 ? -4.318 -16.252 28.237 1.00 29.15 111 GLN A O 1
ATOM 943 N N . ASN A 1 112 ? -4.984 -16.198 26.100 1.00 26.44 112 ASN A N 1
ATOM 944 C CA . ASN A 1 112 ? -5.460 -14.824 26.217 1.00 26.14 112 ASN A CA 1
ATOM 945 C C . ASN A 1 112 ? -6.553 -14.654 27.261 1.00 22.81 112 ASN A C 1
ATOM 946 O O . ASN A 1 112 ? -7.436 -15.511 27.406 1.00 21.72 112 ASN A O 1
ATOM 951 N N . LEU A 1 113 ? -6.491 -13.539 27.988 1.00 22.03 113 LEU A N 1
ATOM 952 C CA . LEU A 1 113 ? -7.476 -13.254 29.025 1.00 19.34 113 LEU A CA 1
ATOM 953 C C . LEU A 1 113 ? -8.879 -13.028 28.468 1.00 18.88 113 LEU A C 1
ATOM 954 O O . LEU A 1 113 ? -9.040 -12.451 27.394 1.00 19.90 113 LEU A O 1
ATOM 959 N N . THR A 1 114 ? -9.881 -13.500 29.207 1.00 18.75 114 THR A N 1
ATOM 960 C CA . THR A 1 114 ? -11.273 -13.301 28.835 1.00 19.92 114 THR A CA 1
ATOM 961 C C . THR A 1 114 ? -11.627 -11.864 29.283 1.00 20.24 114 THR A C 1
ATOM 962 O O . THR A 1 114 ? -10.873 -11.233 30.013 1.00 18.26 114 THR A O 1
ATOM 966 N N . GLY A 1 115 ? -12.777 -11.362 28.852 1.00 20.29 115 GLY A N 1
ATOM 967 C CA . GLY A 1 115 ? -13.173 -10.023 29.263 1.00 20.81 115 GLY A CA 1
ATOM 968 C C . GLY A 1 115 ? -13.288 -9.960 30.771 1.00 19.00 115 GLY A C 1
ATOM 969 O O . GLY A 1 115 ? -12.872 -8.983 31.412 1.00 19.24 115 GLY A O 1
ATOM 970 N N . LYS A 1 116 ? -13.863 -11.010 31.352 1.00 19.95 116 LYS A N 1
ATOM 971 C CA . LYS A 1 116 ? -14.031 -11.081 32.798 1.00 19.66 116 LYS A CA 1
ATOM 972 C C . LYS A 1 116 ? -12.670 -11.009 33.499 1.00 19.64 116 LYS A C 1
ATOM 973 O O . LYS A 1 116 ? -12.495 -10.280 34.499 1.00 18.38 116 LYS A O 1
ATOM 979 N N . GLN A 1 117 ? -11.689 -11.727 32.957 1.00 19.02 117 GLN A N 1
ATOM 980 C CA . GLN A 1 117 ? -10.342 -11.709 33.529 1.00 16.95 117 GLN A CA 1
ATOM 981 C C . GLN A 1 117 ? -9.650 -10.355 33.344 1.00 15.08 117 GLN A C 1
ATOM 982 O O . GLN A 1 117 ? -8.848 -9.954 34.176 1.00 16.45 117 GLN A O 1
ATOM 988 N N . TRP A 1 118 ? -9.945 -9.648 32.262 1.00 14.41 118 TRP A N 1
ATOM 989 C CA . TRP A 1 118 ? -9.334 -8.341 32.058 1.00 14.39 118 TRP A CA 1
ATOM 990 C C . TRP A 1 118 ? -9.871 -7.409 33.143 1.00 16.45 118 TRP A C 1
ATOM 991 O O . TRP A 1 118 ? -9.122 -6.631 33.710 1.00 14.23 118 TRP A O 1
ATOM 1002 N N . LYS A 1 119 ? -11.166 -7.512 33.422 1.00 15.65 119 LYS A N 1
ATOM 1003 C CA . LYS A 1 119 ? -11.767 -6.688 34.460 1.00 15.42 119 LYS A CA 1
ATOM 1004 C C . LYS A 1 119 ? -11.162 -7.002 35.825 1.00 15.34 119 LYS A C 1
ATOM 1005 O O . LYS A 1 119 ? -10.843 -6.082 36.594 1.00 16.00 119 LYS A O 1
ATOM 1011 N N . GLN A 1 120 ? -10.990 -8.296 36.117 1.00 13.79 120 GLN A N 1
ATOM 1012 C CA . GLN A 1 120 ? -10.415 -8.748 37.386 1.00 15.34 120 GLN A CA 1
ATOM 1013 C C . GLN A 1 120 ? -8.974 -8.225 37.504 1.00 16.10 120 GLN A C 1
ATOM 1014 O O . GLN A 1 120 ? -8.543 -7.812 38.586 1.00 15.52 120 GLN A O 1
ATOM 1020 N N . LEU A 1 121 ? -8.234 -8.226 36.390 1.00 16.10 121 LEU A N 1
ATOM 1021 C CA . LEU A 1 121 ? -6.857 -7.732 36.432 1.00 15.35 121 LEU A CA 1
ATOM 1022 C C . LEU A 1 121 ? -6.872 -6.236 36.771 1.00 16.90 121 LEU A C 1
ATOM 1023 O O . LEU A 1 121 ? -6.036 -5.752 37.552 1.00 16.14 121 LEU A O 1
ATOM 1028 N N . GLY A 1 122 ? -7.816 -5.503 36.179 1.00 14.47 122 GLY A N 1
ATOM 1029 C CA . GLY A 1 122 ? -7.927 -4.083 36.479 1.00 15.14 122 GLY A CA 1
ATOM 1030 C C . GLY A 1 122 ? -8.273 -3.877 37.952 1.00 14.93 122 GLY A C 1
ATOM 1031 O O . GLY A 1 122 ? -7.716 -2.998 38.620 1.00 15.63 122 GLY A O 1
ATOM 1032 N N . LYS A 1 123 ? -9.222 -4.660 38.464 1.00 14.08 123 LYS A N 1
ATOM 1033 C CA . LYS A 1 123 ? -9.607 -4.557 39.881 1.00 15.39 123 LYS A CA 1
ATOM 1034 C C . LYS A 1 123 ? -8.416 -4.835 40.828 1.00 16.08 123 LYS A C 1
ATOM 1035 O O . LYS A 1 123 ? -8.184 -4.107 41.790 1.00 15.90 123 LYS A O 1
ATOM 1041 N N . VAL A 1 124 ? -7.650 -5.882 40.527 1.00 15.80 124 VAL A N 1
ATOM 1042 C CA . VAL A 1 124 ? -6.517 -6.258 41.369 1.00 15.95 124 VAL A CA 1
ATOM 1043 C C . VAL A 1 124 ? -5.365 -5.267 41.304 1.00 15.92 124 VAL A C 1
ATOM 1044 O O . VAL A 1 124 ? -4.766 -4.924 42.330 1.00 15.81 124 VAL A O 1
ATOM 1048 N N . LEU A 1 125 ? -5.058 -4.780 40.118 1.00 15.64 125 LEU A N 1
ATOM 1049 C CA . LEU A 1 125 ? -3.972 -3.825 40.024 1.00 16.90 125 LEU A CA 1
ATOM 1050 C C . LEU A 1 125 ? -4.387 -2.531 40.712 1.00 15.81 125 LEU A C 1
ATOM 1051 O O . LEU A 1 125 ? -3.557 -1.854 41.300 1.00 16.21 125 LEU A O 1
ATOM 1056 N N . ARG A 1 126 ? -5.671 -2.169 40.678 1.00 14.82 126 ARG A N 1
ATOM 1057 C CA . ARG A 1 126 ? -6.072 -0.955 41.394 1.00 15.46 126 ARG A CA 1
ATOM 1058 C C . ARG A 1 126 ? -5.907 -1.195 42.904 1.00 14.81 126 ARG A C 1
ATOM 1059 O O . ARG A 1 126 ? -5.492 -0.301 43.652 1.00 13.69 126 ARG A O 1
ATOM 1067 N N . GLN A 1 127 ? -6.238 -2.404 43.356 1.00 16.08 127 GLN A N 1
ATOM 1068 C CA . GLN A 1 127 ? -6.100 -2.763 44.769 1.00 17.40 127 GLN A CA 1
ATOM 1069 C C . GLN A 1 127 ? -4.655 -2.615 45.216 1.00 17.78 127 GLN A C 1
ATOM 1070 O O . GLN A 1 127 ? -4.371 -2.125 46.310 1.00 16.24 127 GLN A O 1
ATOM 1076 N N . ILE A 1 128 ? -3.750 -3.073 44.365 1.00 15.08 128 ILE A N 1
ATOM 1077 C CA . ILE A 1 128 ? -2.325 -3.014 44.656 1.00 15.79 128 ILE A CA 1
ATOM 1078 C C . ILE A 1 128 ? -1.884 -1.560 44.718 1.00 15.39 128 ILE A C 1
ATOM 1079 O O . ILE A 1 128 ? -1.227 -1.138 45.678 1.00 13.92 128 ILE A O 1
ATOM 1084 N N . HIS A 1 129 ? -2.258 -0.774 43.720 1.00 12.15 129 HIS A N 1
ATOM 1085 C CA . HIS A 1 129 ? -1.854 0.624 43.706 1.00 13.97 129 HIS A CA 1
ATOM 1086 C C . HIS A 1 129 ? -2.419 1.425 44.875 1.00 14.85 129 HIS A C 1
ATOM 1087 O O . HIS A 1 129 ? -1.840 2.427 45.263 1.00 14.66 129 HIS A O 1
ATOM 1094 N N A GLU A 1 130 ? -3.539 0.999 45.437 0.50 14.64 130 GLU A N 1
ATOM 1095 N N B GLU A 1 130 ? -3.547 0.950 45.412 0.50 14.34 130 GLU A N 1
ATOM 1096 C CA A GLU A 1 130 ? -4.095 1.749 46.549 0.50 15.89 130 GLU A CA 1
ATOM 1097 C CA B GLU A 1 130 ? -4.273 1.561 46.536 0.50 15.98 130 GLU A CA 1
ATOM 1098 C C A GLU A 1 130 ? -3.637 1.238 47.903 0.50 16.78 130 GLU A C 1
ATOM 1099 C C B GLU A 1 130 ? -3.839 1.034 47.901 0.50 16.68 130 GLU A C 1
ATOM 1100 O O A GLU A 1 130 ? -4.002 1.812 48.936 0.50 17.70 130 GLU A O 1
ATOM 1101 O O B GLU A 1 130 ? -4.430 1.373 48.942 0.50 17.22 130 GLU A O 1
ATOM 1112 N N . THR A 1 131 ? -2.836 0.175 47.905 1.00 17.06 131 THR A N 1
ATOM 1113 C CA . THR A 1 131 ? -2.370 -0.413 49.145 1.00 18.24 131 THR A CA 1
ATOM 1114 C C . THR A 1 131 ? -1.454 0.528 49.923 1.00 19.25 131 THR A C 1
ATOM 1115 O O . THR A 1 131 ? -0.479 1.039 49.382 1.00 20.20 131 THR A O 1
ATOM 1119 N N A SER A 1 132 ? -1.789 0.762 51.187 0.50 19.35 132 SER A N 1
ATOM 1120 N N B SER A 1 132 ? -1.789 0.759 51.190 0.50 19.04 132 SER A N 1
ATOM 1121 C CA A SER A 1 132 ? -0.983 1.630 52.033 0.50 20.41 132 SER A CA 1
ATOM 1122 C CA B SER A 1 132 ? -0.987 1.623 52.051 0.50 19.89 132 SER A CA 1
ATOM 1123 C C A SER A 1 132 ? 0.312 0.908 52.377 0.50 19.83 132 SER A C 1
ATOM 1124 C C B SER A 1 132 ? 0.314 0.904 52.379 0.50 19.50 132 SER A C 1
ATOM 1125 O O A SER A 1 132 ? 0.296 -0.232 52.840 0.50 20.47 132 SER A O 1
ATOM 1126 O O B SER A 1 132 ? 0.306 -0.240 52.833 0.50 20.17 132 SER A O 1
ATOM 1131 N N . VAL A 1 133 ? 1.438 1.566 52.135 1.00 19.78 133 VAL A N 1
ATOM 1132 C CA . VAL A 1 133 ? 2.729 0.957 52.408 1.00 19.72 133 VAL A CA 1
ATOM 1133 C C . VAL A 1 133 ? 3.326 1.527 53.699 1.00 21.25 133 VAL A C 1
ATOM 1134 O O . VAL A 1 133 ? 3.525 2.739 53.819 1.00 20.72 133 VAL A O 1
ATOM 1138 N N . PRO A 1 134 ? 3.569 0.660 54.697 1.00 22.63 134 PRO A N 1
ATOM 1139 C CA . PRO A 1 134 ? 4.145 1.130 55.958 1.00 23.01 134 PRO A CA 1
ATOM 1140 C C . PRO A 1 134 ? 5.509 1.768 55.669 1.00 24.02 134 PRO A C 1
ATOM 1141 O O . PRO A 1 134 ? 6.239 1.339 54.771 1.00 21.18 134 PRO A O 1
ATOM 1145 N N . ILE A 1 135 ? 5.859 2.798 56.428 1.00 24.35 135 ILE A N 1
ATOM 1146 C CA . ILE A 1 135 ? 7.121 3.459 56.187 1.00 25.72 135 ILE A CA 1
ATOM 1147 C C . ILE A 1 135 ? 8.312 2.501 56.213 1.00 25.36 135 ILE A C 1
ATOM 1148 O O . ILE A 1 135 ? 9.216 2.650 55.409 1.00 25.14 135 ILE A O 1
ATOM 1153 N N . SER A 1 136 ? 8.305 1.517 57.114 1.00 25.57 136 SER A N 1
ATOM 1154 C CA . SER A 1 136 ? 9.407 0.563 57.214 1.00 25.33 136 SER A CA 1
ATOM 1155 C C . SER A 1 136 ? 9.605 -0.136 55.883 1.00 25.44 136 SER A C 1
ATOM 1156 O O . SER A 1 136 ? 10.737 -0.386 55.461 1.00 26.26 136 SER A O 1
ATOM 1159 N N . ILE A 1 137 ? 8.500 -0.451 55.215 1.00 22.71 137 ILE A N 1
ATOM 1160 C CA . ILE A 1 137 ? 8.583 -1.116 53.924 1.00 20.38 137 ILE A CA 1
ATOM 1161 C C . ILE A 1 137 ? 8.915 -0.117 52.814 1.00 19.26 137 ILE A C 1
ATOM 1162 O O . ILE A 1 137 ? 9.623 -0.468 51.883 1.00 18.90 137 ILE A O 1
ATOM 1167 N N . GLN A 1 138 ? 8.412 1.114 52.910 1.00 16.41 138 GLN A N 1
ATOM 1168 C CA . GLN A 1 138 ? 8.735 2.126 51.890 1.00 18.09 138 GLN A CA 1
ATOM 1169 C C . GLN A 1 138 ? 10.255 2.296 51.811 1.00 19.13 138 GLN A C 1
ATOM 1170 O O . GLN A 1 138 ? 10.818 2.485 50.729 1.00 19.89 138 GLN A O 1
ATOM 1176 N N . GLN A 1 139 ? 10.911 2.204 52.967 1.00 22.84 139 GLN A N 1
ATOM 1177 C CA . GLN A 1 139 ? 12.365 2.376 53.048 1.00 23.47 139 GLN A CA 1
ATOM 1178 C C . GLN A 1 139 ? 13.107 1.232 52.377 1.00 23.85 139 GLN A C 1
ATOM 1179 O O . GLN A 1 139 ? 14.274 1.378 52.011 1.00 25.98 139 GLN A O 1
ATOM 1185 N N . GLN A 1 140 ? 12.420 0.103 52.198 1.00 23.57 140 GLN A N 1
ATOM 1186 C CA . GLN A 1 140 ? 12.992 -1.081 51.557 1.00 22.77 140 GLN A CA 1
ATOM 1187 C C . GLN A 1 140 ? 12.718 -1.144 50.056 1.00 21.19 140 GLN A C 1
ATOM 1188 O O . GLN A 1 140 ? 13.344 -1.931 49.340 1.00 20.99 140 GLN A O 1
ATOM 1194 N N . LEU A 1 141 ? 11.780 -0.330 49.573 1.00 18.57 141 LEU A N 1
ATOM 1195 C CA . LEU A 1 141 ? 11.437 -0.325 48.150 1.00 17.58 141 LEU A CA 1
ATOM 1196 C C . LEU A 1 141 ? 12.282 0.637 47.334 1.00 16.38 141 LEU A C 1
ATOM 1197 O O . LEU A 1 141 ? 12.586 1.745 47.783 1.00 16.90 141 LEU A O 1
ATOM 1202 N N . ARG A 1 142 ? 12.669 0.210 46.139 1.00 17.11 142 ARG A N 1
ATOM 1203 C CA . ARG A 1 142 ? 13.410 1.078 45.260 1.00 17.88 142 ARG A CA 1
ATOM 1204 C C . ARG A 1 142 ? 12.411 2.133 44.775 1.00 17.98 142 ARG A C 1
ATOM 1205 O O . ARG A 1 142 ? 11.202 1.859 44.637 1.00 16.47 142 ARG A O 1
ATOM 1213 N N . LYS A 1 143 ? 12.916 3.343 44.560 1.00 16.20 143 LYS A N 1
ATOM 1214 C CA . LYS A 1 143 ? 12.093 4.453 44.110 1.00 18.57 143 LYS A CA 1
ATOM 1215 C C . LYS A 1 143 ? 12.395 4.812 42.660 1.00 17.32 143 LYS A C 1
ATOM 1216 O O . LYS A 1 143 ? 13.540 4.714 42.213 1.00 17.46 143 LYS A O 1
ATOM 1222 N N . GLU A 1 144 ? 11.368 5.222 41.919 1.00 16.83 144 GLU A N 1
ATOM 1223 C CA . GLU A 1 144 ? 11.596 5.656 40.545 1.00 15.35 144 GLU A CA 1
ATOM 1224 C C . GLU A 1 144 ? 12.419 6.943 40.632 1.00 17.13 144 GLU A C 1
ATOM 1225 O O . GLU A 1 144 ? 12.029 7.889 41.332 1.00 15.87 144 GLU A O 1
ATOM 1231 N N . ILE A 1 145 ? 13.560 6.971 39.950 1.00 16.71 145 ILE A N 1
ATOM 1232 C CA . ILE A 1 145 ? 14.386 8.191 39.923 1.00 19.88 145 ILE A CA 1
ATOM 1233 C C . ILE A 1 145 ? 14.698 8.677 38.502 1.00 21.07 145 ILE A C 1
ATOM 1234 O O . ILE A 1 145 ? 15.527 9.579 38.316 1.00 19.26 145 ILE A O 1
ATOM 1239 N N . TYR A 1 146 ? 14.021 8.090 37.514 1.00 18.62 146 TYR A N 1
ATOM 1240 C CA . TYR A 1 146 ? 14.184 8.445 36.110 1.00 19.47 146 TYR A CA 1
ATOM 1241 C C . TYR A 1 146 ? 15.636 8.391 35.665 1.00 21.30 146 TYR A C 1
ATOM 1242 O O . TYR A 1 146 ? 16.116 9.259 34.937 1.00 20.86 146 TYR A O 1
ATOM 1251 N N . SER A 1 147 ? 16.325 7.348 36.112 1.00 21.02 147 SER A N 1
ATOM 1252 C CA . SER A 1 147 ? 17.729 7.166 35.798 1.00 23.44 147 SER A CA 1
ATOM 1253 C C . SER A 1 147 ? 18.013 7.191 34.305 1.00 22.41 147 SER A C 1
ATOM 1254 O O . SER A 1 147 ? 17.282 6.612 33.509 1.00 22.72 147 SER A O 1
ATOM 1257 N N . PRO A 1 148 ? 19.093 7.879 33.909 1.00 23.92 148 PRO A N 1
ATOM 1258 C CA . PRO A 1 148 ? 19.497 7.986 32.511 1.00 24.10 148 PRO A CA 1
ATOM 1259 C C . PRO A 1 148 ? 20.464 6.849 32.128 1.00 25.44 148 PRO A C 1
ATOM 1260 O O . PRO A 1 148 ? 20.921 6.787 30.989 1.00 25.55 148 PRO A O 1
ATOM 1264 N N . LYS A 1 149 ? 20.738 5.941 33.066 1.00 27.28 149 LYS A N 1
ATOM 1265 C CA . LYS A 1 149 ? 21.670 4.828 32.836 1.00 28.39 149 LYS A CA 1
ATOM 1266 C C . LYS A 1 149 ? 21.543 4.136 31.486 1.00 28.15 149 LYS A C 1
ATOM 1267 O O . LYS A 1 149 ? 22.520 4.026 30.733 1.00 28.27 149 LYS A O 1
ATOM 1273 N N . TRP A 1 150 ? 20.339 3.666 31.187 1.00 26.50 150 TRP A N 1
ATOM 1274 C CA . TRP A 1 150 ? 20.078 2.951 29.944 1.00 25.06 150 TRP A CA 1
ATOM 1275 C C . TRP A 1 150 ? 20.128 3.840 28.721 1.00 24.79 150 TRP A C 1
ATOM 1276 O O . TRP A 1 150 ? 20.608 3.428 27.662 1.00 25.18 150 TRP A O 1
ATOM 1287 N N . ARG A 1 151 ? 19.623 5.060 28.844 1.00 22.15 151 ARG A N 1
ATOM 1288 C CA . ARG A 1 151 ? 19.675 5.954 27.709 1.00 22.19 151 ARG A CA 1
ATOM 1289 C C . ARG A 1 151 ? 21.136 6.199 27.339 1.00 22.75 151 ARG A C 1
ATOM 1290 O O . ARG A 1 151 ? 21.476 6.267 26.170 1.00 23.84 151 ARG A O 1
ATOM 1298 N N . GLU A 1 152 ? 21.990 6.327 28.340 1.00 22.97 152 GLU A N 1
ATOM 1299 C CA . GLU A 1 152 ? 23.410 6.565 28.093 1.00 25.53 152 GLU A CA 1
ATOM 1300 C C . GLU A 1 152 ? 24.042 5.369 27.401 1.00 25.18 152 GLU A C 1
ATOM 1301 O O . GLU A 1 152 ? 24.805 5.537 26.448 1.00 25.48 152 GLU A O 1
ATOM 1307 N N . ILE A 1 153 ? 23.716 4.167 27.865 1.00 23.27 153 ILE A N 1
ATOM 1308 C CA . ILE A 1 153 ? 24.273 2.960 27.254 1.00 21.45 153 ILE A CA 1
ATOM 1309 C C . ILE A 1 153 ? 23.888 2.862 25.785 1.00 21.33 153 ILE A C 1
ATOM 1310 O O . ILE A 1 153 ? 24.724 2.530 24.941 1.00 23.00 153 ILE A O 1
ATOM 1315 N N . VAL A 1 154 ? 22.638 3.152 25.447 1.00 18.66 154 VAL A N 1
ATOM 1316 C CA . VAL A 1 154 ? 22.268 3.050 24.047 1.00 20.00 154 VAL A CA 1
ATOM 1317 C C . VAL A 1 154 ? 23.025 4.109 23.236 1.00 21.26 154 VAL A C 1
ATOM 1318 O O . VAL A 1 154 ? 23.385 3.872 22.089 1.00 20.26 154 VAL A O 1
ATOM 1322 N N . ARG A 1 155 ? 23.277 5.277 23.825 1.00 20.45 155 ARG A N 1
ATOM 1323 C CA . ARG A 1 155 ? 24.016 6.283 23.058 1.00 22.27 155 ARG A CA 1
ATOM 1324 C C . ARG A 1 155 ? 25.446 5.814 22.844 1.00 20.78 155 ARG A C 1
ATOM 1325 O O . ARG A 1 155 ? 26.051 6.147 21.823 1.00 24.16 155 ARG A O 1
ATOM 1333 N N . SER A 1 156 ? 25.993 5.058 23.797 1.00 22.45 156 SER A N 1
ATOM 1334 C CA . SER A 1 156 ? 27.361 4.570 23.638 1.00 22.45 156 SER A CA 1
ATOM 1335 C C . SER A 1 156 ? 27.439 3.612 22.453 1.00 23.65 156 SER A C 1
ATOM 1336 O O . SER A 1 156 ? 28.522 3.404 21.904 1.00 22.51 156 SER A O 1
ATOM 1339 N N . PHE A 1 157 ? 26.305 3.037 22.047 1.00 20.83 157 PHE A N 1
ATOM 1340 C CA . PHE A 1 157 ? 26.294 2.110 20.903 1.00 21.62 157 PHE A CA 1
ATOM 1341 C C . PHE A 1 157 ? 26.459 2.827 19.569 1.00 21.50 157 PHE A C 1
ATOM 1342 O O . PHE A 1 157 ? 26.997 2.257 18.623 1.00 22.18 157 PHE A O 1
ATOM 1350 N N . TYR A 1 158 ? 25.980 4.069 19.488 1.00 22.14 158 TYR A N 1
ATOM 1351 C CA . TYR A 1 158 ? 26.023 4.835 18.248 1.00 23.39 158 TYR A CA 1
ATOM 1352 C C . TYR A 1 158 ? 27.314 4.723 17.445 1.00 22.92 158 TYR A C 1
ATOM 1353 O O . TYR A 1 158 ? 27.289 4.417 16.251 1.00 23.53 158 TYR A O 1
ATOM 1362 N N . ASN A 1 159 ? 28.435 4.956 18.105 1.00 23.81 159 ASN A N 1
ATOM 1363 C CA . ASN A 1 159 ? 29.699 4.903 17.401 1.00 26.83 159 ASN A CA 1
ATOM 1364 C C . ASN A 1 159 ? 30.204 3.489 17.134 1.00 27.14 159 ASN A C 1
ATOM 1365 O O . ASN A 1 159 ? 31.061 3.295 16.274 1.00 29.11 159 ASN A O 1
ATOM 1370 N N . GLN A 1 160 ? 29.679 2.508 17.864 1.00 25.42 160 GLN A N 1
ATOM 1371 C CA . GLN A 1 160 ? 30.094 1.120 17.684 1.00 26.50 160 GLN A CA 1
ATOM 1372 C C . GLN A 1 160 ? 29.434 0.447 16.471 1.00 26.22 160 GLN A C 1
ATOM 1373 O O . GLN A 1 160 ? 29.866 -0.613 16.036 1.00 26.61 160 GLN A O 1
ATOM 1379 N N . ILE A 1 161 ? 28.391 1.058 15.922 1.00 26.37 161 ILE A N 1
ATOM 1380 C CA . ILE A 1 161 ? 27.701 0.478 14.781 1.00 27.16 161 ILE A CA 1
ATOM 1381 C C . ILE A 1 161 ? 28.557 0.489 13.506 1.00 28.61 161 ILE A C 1
ATOM 1382 O O . ILE A 1 161 ? 28.182 -0.088 12.490 1.00 28.84 161 ILE A O 1
ATOM 1387 N N A GLU A 1 162 ? 29.726 1.115 13.596 0.50 28.40 162 GLU A N 1
ATOM 1388 N N B GLU A 1 162 ? 29.706 1.149 13.559 0.50 28.37 162 GLU A N 1
ATOM 1389 C CA A GLU A 1 162 ? 30.656 1.224 12.473 0.50 28.93 162 GLU A CA 1
ATOM 1390 C CA B GLU A 1 162 ? 30.556 1.219 12.381 0.50 28.63 162 GLU A CA 1
ATOM 1391 C C A GLU A 1 162 ? 31.271 -0.117 12.074 0.50 28.51 162 GLU A C 1
ATOM 1392 C C B GLU A 1 162 ? 31.207 -0.116 12.051 0.50 28.46 162 GLU A C 1
ATOM 1393 O O A GLU A 1 162 ? 31.487 -0.999 12.914 0.50 27.45 162 GLU A O 1
ATOM 1394 O O B GLU A 1 162 ? 31.393 -0.984 12.912 0.50 27.67 162 GLU A O 1
ATOM 1405 N N . PHE A 1 163 ? 31.562 -0.258 10.783 1.00 27.04 163 PHE A N 1
ATOM 1406 C CA . PHE A 1 163 ? 32.177 -1.465 10.283 1.00 26.49 163 PHE A CA 1
ATOM 1407 C C . PHE A 1 163 ? 33.418 -1.821 11.105 1.00 27.40 163 PHE A C 1
ATOM 1408 O O . PHE A 1 163 ? 34.228 -0.948 11.461 1.00 25.74 163 PHE A O 1
ATOM 1416 N N . ASP A 1 164 ? 33.545 -3.109 11.413 1.00 26.51 164 ASP A N 1
ATOM 1417 C CA . ASP A 1 164 ? 34.667 -3.630 12.177 1.00 28.07 164 ASP A CA 1
ATOM 1418 C C . ASP A 1 164 ? 34.977 -4.999 11.563 1.00 29.85 164 ASP A C 1
ATOM 1419 O O . ASP A 1 164 ? 34.146 -5.909 11.609 1.00 28.84 164 ASP A O 1
ATOM 1424 N N A ASN A 1 165 ? 36.171 -5.130 10.989 0.50 29.73 165 ASN A N 1
ATOM 1425 N N B ASN A 1 165 ? 36.166 -5.140 10.980 0.50 29.76 165 ASN A N 1
ATOM 1426 C CA A ASN A 1 165 ? 36.602 -6.372 10.356 0.50 30.66 165 ASN A CA 1
ATOM 1427 C CA B ASN A 1 165 ? 36.549 -6.395 10.342 0.50 30.70 165 ASN A CA 1
ATOM 1428 C C A ASN A 1 165 ? 36.590 -7.588 11.279 0.50 30.95 165 ASN A C 1
ATOM 1429 C C B ASN A 1 165 ? 36.562 -7.599 11.280 0.50 30.97 165 ASN A C 1
ATOM 1430 O O A ASN A 1 165 ? 36.583 -8.727 10.811 0.50 31.08 165 ASN A O 1
ATOM 1431 O O B ASN A 1 165 ? 36.548 -8.743 10.824 0.50 31.09 165 ASN A O 1
ATOM 1440 N N . SER A 1 166 ? 36.587 -7.356 12.587 1.00 30.52 166 SER A N 1
ATOM 1441 C CA . SER A 1 166 ? 36.598 -8.464 13.533 1.00 30.28 166 SER A CA 1
ATOM 1442 C C . SER A 1 166 ? 35.215 -8.886 14.013 1.00 28.11 166 SER A C 1
ATOM 1443 O O . SER A 1 166 ? 35.102 -9.802 14.818 1.00 29.16 166 SER A O 1
ATOM 1446 N N . ASP A 1 167 ? 34.162 -8.239 13.521 1.00 26.43 167 ASP A N 1
ATOM 1447 C CA . ASP A 1 167 ? 32.803 -8.604 13.947 1.00 22.57 167 ASP A CA 1
ATOM 1448 C C . ASP A 1 167 ? 32.457 -10.028 13.499 1.00 22.44 167 ASP A C 1
ATOM 1449 O O . ASP A 1 167 ? 32.834 -10.439 12.392 1.00 22.27 167 ASP A O 1
ATOM 1454 N N . ASP A 1 168 ? 31.751 -10.784 14.342 1.00 18.73 168 ASP A N 1
ATOM 1455 C CA . ASP A 1 168 ? 31.315 -12.113 13.916 1.00 17.95 168 ASP A CA 1
ATOM 1456 C C . ASP A 1 168 ? 29.953 -11.974 13.222 1.00 15.17 168 ASP A C 1
ATOM 1457 O O . ASP A 1 168 ? 29.441 -10.870 13.075 1.00 16.11 168 ASP A O 1
ATOM 1462 N N . LYS A 1 169 ? 29.392 -13.088 12.765 1.00 15.74 169 LYS A N 1
ATOM 1463 C CA . LYS A 1 169 ? 28.121 -13.084 12.049 1.00 15.22 169 LYS A CA 1
ATOM 1464 C C . LYS A 1 169 ? 26.989 -12.378 12.773 1.00 14.97 169 LYS A C 1
ATOM 1465 O O . LYS A 1 169 ? 26.277 -11.551 12.188 1.00 17.09 169 LYS A O 1
ATOM 1471 N N . LEU A 1 170 ? 26.802 -12.720 14.042 1.00 16.57 170 LEU A N 1
ATOM 1472 C CA . LEU A 1 170 ? 25.711 -12.112 14.790 1.00 15.50 170 LEU A CA 1
ATOM 1473 C C . LEU A 1 170 ? 25.916 -10.619 15.019 1.00 15.77 170 LEU A C 1
ATOM 1474 O O . LEU A 1 170 ? 24.989 -9.837 14.871 1.00 15.51 170 LEU A O 1
ATOM 1479 N N . THR A 1 171 ? 27.139 -10.223 15.350 1.00 16.24 171 THR A N 1
ATOM 1480 C CA . THR A 1 171 ? 27.414 -8.802 15.562 1.00 16.80 171 THR A CA 1
ATOM 1481 C C . THR A 1 171 ? 27.182 -8.001 14.287 1.00 16.78 171 THR A C 1
ATOM 1482 O O . THR A 1 171 ? 26.603 -6.919 14.322 1.00 15.67 171 THR A O 1
ATOM 1486 N N . ALA A 1 172 ? 27.622 -8.535 13.152 1.00 16.57 172 ALA A N 1
ATOM 1487 C CA . ALA A 1 172 ? 27.424 -7.834 11.882 1.00 16.20 172 ALA A CA 1
ATOM 1488 C C . ALA A 1 172 ? 25.943 -7.729 11.512 1.00 16.98 172 ALA A C 1
ATOM 1489 O O . ALA A 1 172 ? 25.483 -6.705 10.980 1.00 17.55 172 ALA A O 1
ATOM 1491 N N . ALA A 1 173 ? 25.181 -8.789 11.770 1.00 16.69 173 ALA A N 1
ATOM 1492 C CA . ALA A 1 173 ? 23.753 -8.785 11.454 1.00 17.89 173 ALA A CA 1
ATOM 1493 C C . ALA A 1 173 ? 23.032 -7.755 12.337 1.00 17.59 173 ALA A C 1
ATOM 1494 O O . ALA A 1 173 ? 22.135 -7.029 11.878 1.00 16.28 173 ALA A O 1
ATOM 1496 N N . PHE A 1 174 ? 23.444 -7.691 13.599 1.00 14.91 174 PHE A N 1
ATOM 1497 C CA . PHE A 1 174 ? 22.856 -6.745 14.552 1.00 15.21 174 PHE A CA 1
ATOM 1498 C C . PHE A 1 174 ? 23.149 -5.300 14.146 1.00 16.59 174 PHE A C 1
ATOM 1499 O O . PHE A 1 174 ? 22.264 -4.450 14.192 1.00 16.90 174 PHE A O 1
ATOM 1507 N N . LYS A 1 175 ? 24.392 -5.020 13.760 1.00 16.72 175 LYS A N 1
ATOM 1508 C CA . LYS A 1 175 ? 24.735 -3.669 13.327 1.00 17.38 175 LYS A CA 1
ATOM 1509 C C . LYS A 1 175 ? 23.928 -3.252 12.094 1.00 17.23 175 LYS A C 1
ATOM 1510 O O . LYS A 1 175 ? 23.506 -2.100 11.992 1.00 18.98 175 LYS A O 1
ATOM 1516 N N A SER A 1 176 ? 23.726 -4.190 11.168 0.50 16.94 176 SER A N 1
ATOM 1517 N N B SER A 1 176 ? 23.725 -4.168 11.147 0.50 17.33 176 SER A N 1
ATOM 1518 C CA A SER A 1 176 ? 22.956 -3.919 9.961 0.50 17.21 176 SER A CA 1
ATOM 1519 C CA B SER A 1 176 ? 22.957 -3.817 9.958 0.50 17.83 176 SER A CA 1
ATOM 1520 C C A SER A 1 176 ? 21.522 -3.564 10.324 0.50 17.57 176 SER A C 1
ATOM 1521 C C B SER A 1 176 ? 21.501 -3.545 10.325 0.50 17.97 176 SER A C 1
ATOM 1522 O O A SER A 1 176 ? 20.949 -2.611 9.790 0.50 17.83 176 SER A O 1
ATOM 1523 O O B SER A 1 176 ? 20.886 -2.621 9.786 0.50 18.08 176 SER A O 1
ATOM 1528 N N . PHE A 1 177 ? 20.949 -4.338 11.241 1.00 16.97 177 PHE A N 1
ATOM 1529 C CA . PHE A 1 177 ? 19.574 -4.120 11.668 1.00 17.48 177 PHE A CA 1
ATOM 1530 C C . PHE A 1 177 ? 19.464 -2.787 12.414 1.00 16.88 177 PHE A C 1
ATOM 1531 O O . PHE A 1 177 ? 18.496 -2.052 12.245 1.00 16.96 177 PHE A O 1
ATOM 1539 N N . PHE A 1 178 ? 20.443 -2.504 13.262 1.00 17.09 178 PHE A N 1
ATOM 1540 C CA . PHE A 1 178 ? 20.454 -1.245 14.043 1.00 17.25 178 PHE A CA 1
ATOM 1541 C C . PHE A 1 178 ? 20.502 -0.081 13.061 1.00 19.57 178 PHE A C 1
ATOM 1542 O O . PHE A 1 178 ? 19.724 0.878 13.128 1.00 16.85 178 PHE A O 1
ATOM 1550 N N . ASN A 1 179 ? 21.435 -0.171 12.127 1.00 17.85 179 ASN A N 1
ATOM 1551 C CA . ASN A 1 179 ? 21.567 0.875 11.146 1.00 20.06 179 ASN A CA 1
ATOM 1552 C C . ASN A 1 179 ? 20.251 1.057 10.357 1.00 19.12 179 ASN A C 1
ATOM 1553 O O . ASN A 1 179 ? 19.810 2.199 10.134 1.00 19.68 179 ASN A O 1
ATOM 1558 N N . GLN A 1 180 ? 19.604 -0.042 9.960 1.00 19.74 180 GLN A N 1
ATOM 1559 C CA . GLN A 1 180 ? 18.363 0.047 9.194 1.00 19.45 180 GLN A CA 1
ATOM 1560 C C . GLN A 1 180 ? 17.214 0.649 10.007 1.00 20.49 180 GLN A C 1
ATOM 1561 O O . GLN A 1 180 ? 16.270 1.185 9.442 1.00 21.83 180 GLN A O 1
ATOM 1567 N N . ASN A 1 181 ? 17.300 0.545 11.326 1.00 19.19 181 ASN A N 1
ATOM 1568 C CA . ASN A 1 181 ? 16.257 1.072 12.218 1.00 18.79 181 ASN A CA 1
ATOM 1569 C C . ASN A 1 181 ? 16.811 2.189 13.112 1.00 20.71 181 ASN A C 1
ATOM 1570 O O . ASN A 1 181 ? 16.311 2.431 14.223 1.00 19.25 181 ASN A O 1
ATOM 1575 N N . SER A 1 182 ? 17.831 2.879 12.617 1.00 19.95 182 SER A N 1
ATOM 1576 C CA . SER A 1 182 ? 18.489 3.938 13.382 1.00 20.75 182 SER A CA 1
ATOM 1577 C C . SER A 1 182 ? 17.580 5.085 13.792 1.00 21.05 182 SER A C 1
ATOM 1578 O O . SER A 1 182 ? 17.676 5.585 14.915 1.00 21.53 182 SER A O 1
ATOM 1581 N N . ALA A 1 183 ? 16.716 5.507 12.874 1.00 21.43 183 ALA A N 1
ATOM 1582 C CA . ALA A 1 183 ? 15.781 6.608 13.134 1.00 22.38 183 ALA A CA 1
ATOM 1583 C C . ALA A 1 183 ? 14.847 6.262 14.290 1.00 23.38 183 ALA A C 1
ATOM 1584 O O . ALA A 1 183 ? 14.594 7.089 15.175 1.00 24.06 183 ALA A O 1
ATOM 1586 N N . ALA A 1 184 ? 14.341 5.035 14.282 1.00 22.34 184 ALA A N 1
ATOM 1587 C CA . ALA A 1 184 ? 13.444 4.607 15.344 1.00 20.76 184 ALA A CA 1
ATOM 1588 C C . ALA A 1 184 ? 14.205 4.488 16.655 1.00 19.10 184 ALA A C 1
ATOM 1589 O O . ALA A 1 184 ? 13.674 4.833 17.702 1.00 17.56 184 ALA A O 1
ATOM 1591 N N . ILE A 1 185 ? 15.458 4.027 16.606 1.00 17.38 185 ILE A N 1
ATOM 1592 C CA . ILE A 1 185 ? 16.220 3.864 17.843 1.00 17.20 185 ILE A CA 1
ATOM 1593 C C . ILE A 1 185 ? 16.565 5.191 18.518 1.00 19.28 185 ILE A C 1
ATOM 1594 O O . ILE A 1 185 ? 16.473 5.341 19.755 1.00 16.70 185 ILE A O 1
ATOM 1599 N N . HIS A 1 186 ? 16.958 6.162 17.714 1.00 19.78 186 HIS A N 1
ATOM 1600 C CA . HIS A 1 186 ? 17.287 7.459 18.275 1.00 21.78 186 HIS A CA 1
ATOM 1601 C C . HIS A 1 186 ? 16.001 8.092 18.815 1.00 20.74 186 HIS A C 1
ATOM 1602 O O . HIS A 1 186 ? 16.013 8.728 19.868 1.00 21.47 186 HIS A O 1
ATOM 1609 N N . ARG A 1 187 ? 14.892 7.903 18.109 1.00 20.95 187 ARG A N 1
ATOM 1610 C CA . ARG A 1 187 ? 13.615 8.468 18.557 1.00 20.93 187 ARG A CA 1
ATOM 1611 C C . ARG A 1 187 ? 13.202 7.890 19.920 1.00 21.74 187 ARG A C 1
ATOM 1612 O O . ARG A 1 187 ? 12.713 8.617 20.795 1.00 20.23 187 ARG A O 1
ATOM 1620 N N . LEU A 1 188 ? 13.396 6.584 20.115 1.00 20.16 188 LEU A N 1
ATOM 1621 C CA . LEU A 1 188 ? 13.051 5.971 21.401 1.00 19.07 188 LEU A CA 1
ATOM 1622 C C . LEU A 1 188 ? 13.865 6.614 22.511 1.00 19.77 188 LEU A C 1
ATOM 1623 O O . LEU A 1 188 ? 13.324 6.982 23.556 1.00 20.07 188 LEU A O 1
ATOM 1628 N N . VAL A 1 189 ? 15.174 6.746 22.292 1.00 17.37 189 VAL A N 1
ATOM 1629 C CA . VAL A 1 189 ? 16.075 7.335 23.287 1.00 17.19 189 VAL A CA 1
ATOM 1630 C C . VAL A 1 189 ? 15.788 8.816 23.555 1.00 16.95 189 VAL A C 1
ATOM 1631 O O . VAL A 1 189 ? 15.696 9.254 24.705 1.00 18.80 189 VAL A O 1
ATOM 1635 N N . ASP A 1 190 ? 15.664 9.576 22.477 1.00 18.49 190 ASP A N 1
ATOM 1636 C CA . ASP A 1 190 ? 15.442 11.011 22.581 1.00 19.88 190 ASP A CA 1
ATOM 1637 C C . ASP A 1 190 ? 14.072 11.342 23.145 1.00 20.63 190 ASP A C 1
ATOM 1638 O O . ASP A 1 190 ? 13.896 12.395 23.799 1.00 21.12 190 ASP A O 1
ATOM 1643 N N . THR A 1 191 ? 13.095 10.463 22.905 1.00 20.21 191 THR A N 1
ATOM 1644 C CA . THR A 1 191 ? 11.756 10.722 23.437 1.00 21.74 191 THR A CA 1
ATOM 1645 C C . THR A 1 191 ? 11.733 10.405 24.915 1.00 21.66 191 THR A C 1
ATOM 1646 O O . THR A 1 191 ? 11.144 11.152 25.704 1.00 21.05 191 THR A O 1
ATOM 1650 N N . SER A 1 192 ? 12.377 9.304 25.299 1.00 19.90 192 SER A N 1
ATOM 1651 C CA . SER A 1 192 ? 12.455 8.948 26.708 1.00 20.07 192 SER A CA 1
ATOM 1652 C C . SER A 1 192 ? 13.163 10.091 27.455 1.00 22.30 192 SER A C 1
ATOM 1653 O O . SER A 1 192 ? 12.723 10.509 28.525 1.00 21.29 192 SER A O 1
ATOM 1656 N N A GLU A 1 193 ? 14.258 10.597 26.882 0.50 22.03 193 GLU A N 1
ATOM 1657 N N B GLU A 1 193 ? 14.246 10.602 26.882 0.50 22.35 193 GLU A N 1
ATOM 1658 C CA A GLU A 1 193 ? 15.027 11.687 27.496 0.50 22.65 193 GLU A CA 1
ATOM 1659 C CA B GLU A 1 193 ? 14.958 11.690 27.532 0.50 23.41 193 GLU A CA 1
ATOM 1660 C C A GLU A 1 193 ? 14.184 12.967 27.623 0.50 22.97 193 GLU A C 1
ATOM 1661 C C B GLU A 1 193 ? 14.065 12.917 27.664 0.50 23.08 193 GLU A C 1
ATOM 1662 O O A GLU A 1 193 ? 14.143 13.573 28.690 0.50 24.90 193 GLU A O 1
ATOM 1663 O O B GLU A 1 193 ? 13.867 13.431 28.763 0.50 24.51 193 GLU A O 1
ATOM 1674 N N . LYS A 1 194 ? 13.515 13.365 26.543 1.00 23.55 194 LYS A N 1
ATOM 1675 C CA . LYS A 1 194 ? 12.658 14.558 26.527 1.00 26.44 194 LYS A CA 1
ATOM 1676 C C . LYS A 1 194 ? 11.524 14.459 27.545 1.00 27.41 194 LYS A C 1
ATOM 1677 O O . LYS A 1 194 ? 11.208 15.426 28.253 1.00 28.17 194 LYS A O 1
ATOM 1683 N N . LEU A 1 195 ? 10.896 13.292 27.603 1.00 26.36 195 LEU A N 1
ATOM 1684 C CA . LEU A 1 195 ? 9.805 13.099 28.529 1.00 25.30 195 LEU A CA 1
ATOM 1685 C C . LEU A 1 195 ? 10.304 13.077 29.965 1.00 25.54 195 LEU A C 1
ATOM 1686 O O . LEU A 1 195 ? 9.606 13.558 30.860 1.00 25.03 195 LEU A O 1
ATOM 1691 N N . SER A 1 196 ? 11.504 12.551 30.210 1.00 25.13 196 SER A N 1
ATOM 1692 C CA . SER A 1 196 ? 11.990 12.534 31.584 1.00 25.86 196 SER A CA 1
ATOM 1693 C C . SER A 1 196 ? 12.207 13.954 32.086 1.00 26.76 196 SER A C 1
ATOM 1694 O O . SER A 1 196 ? 12.014 14.235 33.266 1.00 28.48 196 SER A O 1
ATOM 1697 N N . LYS A 1 197 ? 12.610 14.841 31.185 1.00 28.40 197 LYS A N 1
ATOM 1698 C CA . LYS A 1 197 ? 12.877 16.231 31.546 1.00 29.22 197 LYS A CA 1
ATOM 1699 C C . LYS A 1 197 ? 11.603 17.008 31.848 1.00 28.13 197 LYS A C 1
ATOM 1700 O O . LYS A 1 197 ? 11.620 17.945 32.642 1.00 29.22 197 LYS A O 1
ATOM 1706 N N . LYS A 1 198 ? 10.504 16.605 31.225 1.00 26.25 198 LYS A N 1
ATOM 1707 C CA . LYS A 1 198 ? 9.223 17.271 31.394 1.00 26.13 198 LYS A CA 1
ATOM 1708 C C . LYS A 1 198 ? 8.450 16.780 32.618 1.00 26.32 198 LYS A C 1
ATOM 1709 O O . LYS A 1 198 ? 7.528 17.453 33.102 1.00 26.09 198 LYS A O 1
ATOM 1711 N N . ILE A 1 199 ? 8.829 15.616 33.131 1.00 24.41 199 ILE A N 1
ATOM 1712 C CA . ILE A 1 199 ? 8.135 15.059 34.287 1.00 24.99 199 ILE A CA 1
ATOM 1713 C C . ILE A 1 199 ? 8.682 15.607 35.602 1.00 26.99 199 ILE A C 1
ATOM 1714 O O . ILE A 1 199 ? 9.866 15.476 35.890 1.00 29.36 199 ILE A O 1
ATOM 1719 N N . GLN A 1 200 ? 7.822 16.215 36.403 1.00 29.60 200 GLN A N 1
ATOM 1720 C CA . GLN A 1 200 ? 8.254 16.737 37.697 1.00 31.90 200 GLN A CA 1
ATOM 1721 C C . GLN A 1 200 ? 7.957 15.656 38.739 1.00 33.48 200 GLN A C 1
ATOM 1722 O O . GLN A 1 200 ? 6.805 15.430 39.079 1.00 33.01 200 GLN A O 1
ATOM 1724 N N . PRO A 1 201 ? 8.996 14.964 39.247 1.00 35.15 201 PRO A N 1
ATOM 1725 C CA . PRO A 1 201 ? 8.777 13.912 40.243 1.00 35.54 201 PRO A CA 1
ATOM 1726 C C . PRO A 1 201 ? 7.950 14.388 41.432 1.00 35.87 201 PRO A C 1
ATOM 1727 O O . PRO A 1 201 ? 8.202 15.458 41.978 1.00 35.37 201 PRO A O 1
ATOM 1731 N N . ASP A 1 202 ? 6.949 13.595 41.803 1.00 35.19 202 ASP A N 1
ATOM 1732 C CA . ASP A 1 202 ? 6.105 13.895 42.953 1.00 34.73 202 ASP A CA 1
ATOM 1733 C C . ASP A 1 202 ? 5.952 12.605 43.733 1.00 33.41 202 ASP A C 1
ATOM 1734 O O . ASP A 1 202 ? 5.071 11.785 43.435 1.00 33.00 202 ASP A O 1
ATOM 1739 N N . LEU A 1 203 ? 6.825 12.431 44.724 1.00 31.23 203 LEU A N 1
ATOM 1740 C CA . LEU A 1 203 ? 6.846 11.238 45.561 1.00 31.72 203 LEU A CA 1
ATOM 1741 C C . LEU A 1 203 ? 5.504 10.970 46.226 1.00 31.15 203 LEU A C 1
ATOM 1742 O O . LEU A 1 203 ? 5.185 9.822 46.558 1.00 29.91 203 LEU A O 1
ATOM 1744 N N . ASP A 1 204 ? 4.724 12.030 46.418 1.00 30.63 204 ASP A N 1
ATOM 1745 C CA . ASP A 1 204 ? 3.409 11.894 47.045 1.00 31.73 204 ASP A CA 1
ATOM 1746 C C . ASP A 1 204 ? 2.438 11.140 46.151 1.00 29.50 204 ASP A C 1
ATOM 1747 O O . ASP A 1 204 ? 1.409 10.660 46.622 1.00 29.54 204 ASP A O 1
ATOM 1752 N N . LYS A 1 205 ? 2.759 11.043 44.868 1.00 25.34 205 LYS A N 1
ATOM 1753 C CA . LYS A 1 205 ? 1.894 10.331 43.933 1.00 24.55 205 LYS A CA 1
ATOM 1754 C C . LYS A 1 205 ? 2.454 8.952 43.559 1.00 21.78 205 LYS A C 1
ATOM 1755 O O . LYS A 1 205 ? 1.941 8.297 42.659 1.00 20.64 205 LYS A O 1
ATOM 1761 N N . TYR A 1 206 ? 3.530 8.529 44.214 1.00 17.82 206 TYR A N 1
ATOM 1762 C CA . TYR A 1 206 ? 4.072 7.208 43.932 1.00 15.39 206 TYR A CA 1
ATOM 1763 C C . TYR A 1 206 ? 3.193 6.170 44.623 1.00 15.93 206 TYR A C 1
ATOM 1764 O O . TYR A 1 206 ? 2.613 6.439 45.687 1.00 14.42 206 TYR A O 1
ATOM 1773 N N . VAL A 1 207 ? 3.084 4.987 44.028 1.00 14.15 207 VAL A N 1
ATOM 1774 C CA . VAL A 1 207 ? 2.278 3.923 44.609 1.00 13.92 207 VAL A CA 1
ATOM 1775 C C . VAL A 1 207 ? 3.079 2.633 44.481 1.00 13.95 207 VAL A C 1
ATOM 1776 O O . VAL A 1 207 ? 4.097 2.597 43.786 1.00 14.57 207 VAL A O 1
ATOM 1780 N N . LEU A 1 208 ? 2.636 1.588 45.161 1.00 14.15 208 LEU A N 1
ATOM 1781 C CA . LEU A 1 208 ? 3.312 0.300 45.078 1.00 11.83 208 LEU A CA 1
ATOM 1782 C C . LEU A 1 208 ? 3.020 -0.247 43.677 1.00 13.35 208 LEU A C 1
ATOM 1783 O O . LEU A 1 208 ? 1.847 -0.419 43.305 1.00 12.68 208 LEU A O 1
ATOM 1788 N N . CYS A 1 209 ? 4.080 -0.525 42.918 1.00 12.46 209 CYS A N 1
ATOM 1789 C CA . CYS A 1 209 ? 3.984 -1.024 41.542 1.00 12.70 209 CYS A CA 1
ATOM 1790 C C . CYS A 1 209 ? 4.667 -2.352 41.368 1.00 13.32 209 CYS A C 1
ATOM 1791 O O . CYS A 1 209 ? 5.673 -2.624 42.009 1.00 11.96 209 CYS A O 1
ATOM 1794 N N . HIS A 1 210 ? 4.101 -3.183 40.503 1.00 12.87 210 HIS A N 1
ATOM 1795 C CA . HIS A 1 210 ? 4.725 -4.458 40.186 1.00 14.02 210 HIS A CA 1
ATOM 1796 C C . HIS A 1 210 ? 6.025 -4.156 39.405 1.00 16.23 210 HIS A C 1
ATOM 1797 O O . HIS A 1 210 ? 7.083 -4.728 39.692 1.00 16.12 210 HIS A O 1
ATOM 1804 N N . SER A 1 211 ? 5.922 -3.262 38.425 1.00 15.11 211 SER A N 1
ATOM 1805 C CA . SER A 1 211 ? 7.021 -2.775 37.560 1.00 16.46 211 SER A CA 1
ATOM 1806 C C . SER A 1 211 ? 7.301 -3.515 36.245 1.00 15.30 211 SER A C 1
ATOM 1807 O O . SER A 1 211 ? 7.991 -2.981 35.358 1.00 15.09 211 SER A O 1
ATOM 1810 N N . ASP A 1 212 ? 6.735 -4.708 36.080 1.00 15.07 212 ASP A N 1
ATOM 1811 C CA . ASP A 1 212 ? 6.996 -5.473 34.870 1.00 14.90 212 ASP A CA 1
ATOM 1812 C C . ASP A 1 212 ? 5.808 -6.396 34.637 1.00 16.77 212 ASP A C 1
ATOM 1813 O O . ASP A 1 212 ? 5.955 -7.603 34.371 1.00 15.31 212 ASP A O 1
ATOM 1818 N N . ILE A 1 213 ? 4.621 -5.804 34.696 1.00 14.20 213 ILE A N 1
ATOM 1819 C CA . ILE A 1 213 ? 3.415 -6.591 34.573 1.00 14.74 213 ILE A CA 1
ATOM 1820 C C . ILE A 1 213 ? 2.891 -6.774 33.162 1.00 15.22 213 ILE A C 1
ATOM 1821 O O . ILE A 1 213 ? 1.889 -6.181 32.760 1.00 14.95 213 ILE A O 1
ATOM 1826 N N . HIS A 1 214 ? 3.620 -7.609 32.410 1.00 16.23 214 HIS A N 1
ATOM 1827 C CA . HIS A 1 214 ? 3.251 -7.963 31.045 1.00 17.19 214 HIS A CA 1
ATOM 1828 C C . HIS A 1 214 ? 2.528 -9.311 31.080 1.00 16.50 214 HIS A C 1
ATOM 1829 O O . HIS A 1 214 ? 2.408 -9.923 32.146 1.00 15.53 214 HIS A O 1
ATOM 1836 N N . ALA A 1 215 ? 2.051 -9.761 29.919 1.00 16.56 215 ALA A N 1
ATOM 1837 C CA . ALA A 1 215 ? 1.264 -10.992 29.835 1.00 18.07 215 ALA A CA 1
ATOM 1838 C C . ALA A 1 215 ? 1.914 -12.232 30.400 1.00 19.24 215 ALA A C 1
ATOM 1839 O O . ALA A 1 215 ? 1.219 -13.148 30.854 1.00 19.72 215 ALA A O 1
ATOM 1841 N N . GLY A 1 216 ? 3.242 -12.270 30.374 1.00 17.56 216 GLY A N 1
ATOM 1842 C CA . GLY A 1 216 ? 3.937 -13.414 30.910 1.00 19.73 216 GLY A CA 1
ATOM 1843 C C . GLY A 1 216 ? 3.835 -13.510 32.414 1.00 18.60 216 GLY A C 1
ATOM 1844 O O . GLY A 1 216 ? 4.063 -14.574 32.988 1.00 18.50 216 GLY A O 1
ATOM 1845 N N . ASN A 1 217 ? 3.487 -12.400 33.064 1.00 17.84 217 ASN A N 1
ATOM 1846 C CA . ASN A 1 217 ? 3.374 -12.393 34.517 1.00 16.45 217 ASN A CA 1
ATOM 1847 C C . ASN A 1 217 ? 1.961 -12.492 35.085 1.00 13.75 217 ASN A C 1
ATOM 1848 O O . ASN A 1 217 ? 1.708 -12.241 36.273 1.00 13.18 217 ASN A O 1
ATOM 1853 N N . VAL A 1 218 ? 1.023 -12.859 34.215 1.00 15.98 218 VAL A N 1
ATOM 1854 C CA . VAL A 1 218 ? -0.328 -13.108 34.675 1.00 15.38 218 VAL A CA 1
ATOM 1855 C C . VAL A 1 218 ? -0.623 -14.568 34.324 1.00 16.08 218 VAL A C 1
ATOM 1856 O O . VAL A 1 218 ? -0.471 -14.964 33.167 1.00 17.39 218 VAL A O 1
ATOM 1860 N N . LEU A 1 219 ? -1.035 -15.357 35.311 1.00 15.66 219 LEU A N 1
ATOM 1861 C CA . LEU A 1 219 ? -1.382 -16.755 35.058 1.00 19.39 219 LEU A CA 1
ATOM 1862 C C . LEU A 1 219 ? -2.882 -16.877 35.206 1.00 21.25 219 LEU A C 1
ATOM 1863 O O . LEU A 1 219 ? -3.491 -16.154 35.991 1.00 22.08 219 LEU A O 1
ATOM 1868 N N . VAL A 1 220 ? -3.483 -17.782 34.446 1.00 21.95 220 VAL A N 1
ATOM 1869 C CA . VAL A 1 220 ? -4.927 -18.007 34.538 1.00 24.65 220 VAL A CA 1
ATOM 1870 C C . VAL A 1 220 ? -5.032 -19.352 35.223 1.00 26.06 220 VAL A C 1
ATOM 1871 O O . VAL A 1 220 ? -4.686 -20.379 34.637 1.00 26.36 220 VAL A O 1
ATOM 1875 N N . GLY A 1 221 ? -5.500 -19.362 36.465 1.00 26.74 221 GLY A N 1
ATOM 1876 C CA . GLY A 1 221 ? -5.531 -20.624 37.174 1.00 32.72 221 GLY A CA 1
ATOM 1877 C C . GLY A 1 221 ? -6.854 -21.194 37.595 1.00 35.88 221 GLY A C 1
ATOM 1878 O O . GLY A 1 221 ? -7.824 -21.180 36.833 1.00 37.13 221 GLY A O 1
ATOM 1879 N N . ASN A 1 222 ? -6.855 -21.714 38.824 1.00 39.22 222 ASN A N 1
ATOM 1880 C CA . ASN A 1 222 ? -8.032 -22.325 39.412 1.00 40.58 222 ASN A CA 1
ATOM 1881 C C . ASN A 1 222 ? -9.218 -21.395 39.414 1.00 41.89 222 ASN A C 1
ATOM 1882 O O . ASN A 1 222 ? -9.091 -20.206 39.743 1.00 42.60 222 ASN A O 1
ATOM 1883 N N . GLU A 1 223 ? -10.372 -21.943 39.046 1.00 41.30 223 GLU A N 1
ATOM 1884 C CA . GLU A 1 223 ? -11.591 -21.156 38.997 1.00 40.70 223 GLU A CA 1
ATOM 1885 C C . GLU A 1 223 ? -11.549 -20.116 37.900 1.00 38.10 223 GLU A C 1
ATOM 1886 O O . GLU A 1 223 ? -12.369 -19.200 37.876 1.00 40.67 223 GLU A O 1
ATOM 1887 N N . GLU A 1 224 ? -10.599 -20.248 36.983 1.00 35.76 224 GLU A N 1
ATOM 1888 C CA . GLU A 1 224 ? -10.486 -19.285 35.898 1.00 32.20 224 GLU A CA 1
ATOM 1889 C C . GLU A 1 224 ? -10.128 -17.899 36.457 1.00 29.79 224 GLU A C 1
ATOM 1890 O O . GLU A 1 224 ? -10.366 -16.876 35.809 1.00 28.54 224 GLU A O 1
ATOM 1892 N N . SER A 1 225 ? -9.591 -17.871 37.673 1.00 26.92 225 SER A N 1
ATOM 1893 C CA . SER A 1 225 ? -9.160 -16.612 38.283 1.00 26.38 225 SER A CA 1
ATOM 1894 C C . SER A 1 225 ? -7.761 -16.325 37.775 1.00 24.14 225 SER A C 1
ATOM 1895 O O . SER A 1 225 ? -7.062 -17.233 37.363 1.00 24.43 225 SER A O 1
ATOM 1898 N N . ILE A 1 226 ? -7.367 -15.059 37.780 1.00 24.09 226 ILE A N 1
ATOM 1899 C CA . ILE A 1 226 ? -6.013 -14.675 37.368 1.00 22.08 226 ILE A CA 1
ATOM 1900 C C . ILE A 1 226 ? -5.081 -14.645 38.604 1.00 20.13 226 ILE A C 1
ATOM 1901 O O . ILE A 1 226 ? -5.538 -14.585 39.750 1.00 19.51 226 ILE A O 1
ATOM 1906 N N . TYR A 1 227 ? -3.773 -14.705 38.359 1.00 17.01 227 TYR A N 1
ATOM 1907 C CA . TYR A 1 227 ? -2.771 -14.613 39.420 1.00 18.29 227 TYR A CA 1
ATOM 1908 C C . TYR A 1 227 ? -1.654 -13.772 38.851 1.00 16.27 227 TYR A C 1
ATOM 1909 O O . TYR A 1 227 ? -1.264 -13.971 37.699 1.00 17.36 227 TYR A O 1
ATOM 1918 N N . ILE A 1 228 ? -1.176 -12.805 39.629 1.00 15.11 228 ILE A N 1
ATOM 1919 C CA . ILE A 1 228 ? -0.065 -11.966 39.183 1.00 14.45 228 ILE A CA 1
ATOM 1920 C C . ILE A 1 228 ? 1.206 -12.525 39.803 1.00 14.42 228 ILE A C 1
ATOM 1921 O O . ILE A 1 228 ? 1.281 -12.659 41.018 1.00 15.81 228 ILE A O 1
ATOM 1926 N N . ILE A 1 229 ? 2.200 -12.844 38.973 1.00 15.84 229 ILE A N 1
ATOM 1927 C CA . ILE A 1 229 ? 3.445 -13.429 39.464 1.00 14.25 229 ILE A CA 1
ATOM 1928 C C . ILE A 1 229 ? 4.657 -12.534 39.254 1.00 16.31 229 ILE A C 1
ATOM 1929 O O . ILE A 1 229 ? 4.558 -11.460 38.657 1.00 16.34 229 ILE A O 1
ATOM 1934 N N . ASP A 1 230 ? 5.780 -13.000 39.800 1.00 17.87 230 ASP A N 1
ATOM 1935 C CA . ASP A 1 230 ? 7.091 -12.353 39.778 1.00 19.69 230 ASP A CA 1
ATOM 1936 C C . ASP A 1 230 ? 7.117 -11.061 40.571 1.00 18.56 230 ASP A C 1
ATOM 1937 O O . ASP A 1 230 ? 7.169 -9.964 40.016 1.00 19.12 230 ASP A O 1
ATOM 1942 N N . TRP A 1 231 ? 7.115 -11.211 41.882 1.00 17.79 231 TRP A N 1
ATOM 1943 C CA . TRP A 1 231 ? 7.133 -10.090 42.799 1.00 17.80 231 TRP A CA 1
ATOM 1944 C C . TRP A 1 231 ? 8.535 -9.870 43.346 1.00 18.48 231 TRP A C 1
ATOM 1945 O O . TRP A 1 231 ? 8.705 -9.391 44.469 1.00 19.47 231 TRP A O 1
ATOM 1956 N N . ASP A 1 232 ? 9.542 -10.197 42.532 1.00 21.15 232 ASP A N 1
ATOM 1957 C CA . ASP A 1 232 ? 10.944 -10.061 42.960 1.00 22.55 232 ASP A CA 1
ATOM 1958 C C . ASP A 1 232 ? 11.466 -8.634 43.026 1.00 22.74 232 ASP A C 1
ATOM 1959 O O . ASP A 1 232 ? 12.311 -8.326 43.847 1.00 22.56 232 ASP A O 1
ATOM 1964 N N . GLU A 1 233 ? 10.964 -7.758 42.171 1.00 21.64 233 GLU A N 1
ATOM 1965 C CA . GLU A 1 233 ? 11.454 -6.389 42.187 1.00 21.76 233 GLU A CA 1
ATOM 1966 C C . GLU A 1 233 ? 10.369 -5.316 42.104 1.00 18.01 233 GLU A C 1
ATOM 1967 O O . GLU A 1 233 ? 10.341 -4.549 41.146 1.00 19.86 233 GLU A O 1
ATOM 1973 N N . PRO A 1 234 ? 9.457 -5.267 43.087 1.00 15.66 234 PRO A N 1
ATOM 1974 C CA . PRO A 1 234 ? 8.396 -4.250 43.067 1.00 14.32 234 PRO A CA 1
ATOM 1975 C C . PRO A 1 234 ? 9.068 -2.899 43.329 1.00 14.85 234 PRO A C 1
ATOM 1976 O O . PRO A 1 234 ? 10.270 -2.853 43.573 1.00 17.02 234 PRO A O 1
ATOM 1980 N N . MET A 1 235 ? 8.303 -1.812 43.319 1.00 14.53 235 MET A N 1
ATOM 1981 C CA . MET A 1 235 ? 8.892 -0.481 43.527 1.00 14.18 235 MET A CA 1
ATOM 1982 C C . MET A 1 235 ? 7.819 0.569 43.825 1.00 15.37 235 MET A C 1
ATOM 1983 O O . MET A 1 235 ? 6.625 0.273 43.758 1.00 16.06 235 MET A O 1
ATOM 1988 N N . LEU A 1 236 ? 8.254 1.774 44.192 1.00 11.62 236 LEU A N 1
ATOM 1989 C CA . LEU A 1 236 ? 7.323 2.873 44.406 1.00 12.84 236 LEU A CA 1
ATOM 1990 C C . LEU A 1 236 ? 7.544 3.762 43.198 1.00 13.17 236 LEU A C 1
ATOM 1991 O O . LEU A 1 236 ? 8.667 4.174 42.917 1.00 14.67 236 LEU A O 1
ATOM 1996 N N . ALA A 1 237 ? 6.471 4.041 42.456 1.00 13.51 237 ALA A N 1
ATOM 1997 C CA . ALA A 1 237 ? 6.610 4.848 41.268 1.00 13.79 237 ALA A CA 1
ATOM 1998 C C . ALA A 1 237 ? 5.199 5.281 40.870 1.00 12.90 237 ALA A C 1
ATOM 1999 O O . ALA A 1 237 ? 4.223 4.859 41.493 1.00 14.45 237 ALA A O 1
ATOM 2001 N N . PRO A 1 238 ? 5.084 6.170 39.878 1.00 11.16 238 PRO A N 1
ATOM 2002 C CA . PRO A 1 238 ? 3.772 6.624 39.405 1.00 11.38 238 PRO A CA 1
ATOM 2003 C C . PRO A 1 238 ? 3.051 5.374 38.897 1.00 13.35 238 PRO A C 1
ATOM 2004 O O . PRO A 1 238 ? 3.693 4.468 38.359 1.00 12.84 238 PRO A O 1
ATOM 2008 N N . LYS A 1 239 ? 1.730 5.340 39.047 1.00 11.66 239 LYS A N 1
ATOM 2009 C CA . LYS A 1 239 ? 0.934 4.194 38.630 1.00 12.93 239 LYS A CA 1
ATOM 2010 C C . LYS A 1 239 ? 1.168 3.811 37.178 1.00 12.47 239 LYS A C 1
ATOM 2011 O O . LYS A 1 239 ? 0.975 2.646 36.811 1.00 13.08 239 LYS A O 1
ATOM 2017 N N . GLU A 1 240 ? 1.567 4.785 36.357 1.00 12.60 240 GLU A N 1
ATOM 2018 C CA . GLU A 1 240 ? 1.805 4.532 34.948 1.00 14.09 240 GLU A CA 1
ATOM 2019 C C . GLU A 1 240 ? 2.929 3.512 34.699 1.00 12.89 240 GLU A C 1
ATOM 2020 O O . GLU A 1 240 ? 3.011 2.927 33.617 1.00 13.34 240 GLU A O 1
ATOM 2026 N N . ARG A 1 241 ? 3.775 3.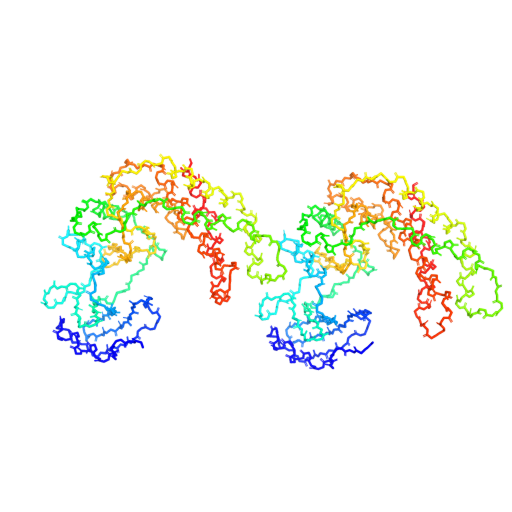295 35.701 1.00 12.55 241 ARG A N 1
ATOM 2027 C CA . ARG A 1 241 ? 4.838 2.280 35.622 1.00 13.28 241 ARG A CA 1
ATOM 2028 C C . ARG A 1 241 ? 4.189 0.925 35.296 1.00 13.51 241 ARG A C 1
ATOM 2029 O O . ARG A 1 241 ? 4.761 0.091 34.564 1.00 13.41 241 ARG A O 1
ATOM 2037 N N . ASP A 1 242 ? 3.020 0.679 35.883 1.00 13.43 242 ASP A N 1
ATOM 2038 C CA . ASP A 1 242 ? 2.297 -0.551 35.600 1.00 12.38 242 ASP A CA 1
ATOM 2039 C C . ASP A 1 242 ? 1.254 -0.383 34.484 1.00 12.32 242 ASP A C 1
ATOM 2040 O O . ASP A 1 242 ? 1.064 -1.281 33.644 1.00 12.17 242 ASP A O 1
ATOM 2045 N N . LEU A 1 243 ? 0.574 0.758 34.447 1.00 12.75 243 LEU A N 1
ATOM 2046 C CA . LEU A 1 243 ? -0.463 0.931 33.439 1.00 12.93 243 LEU A CA 1
ATOM 2047 C C . LEU A 1 243 ? 0.038 0.896 31.993 1.00 12.82 243 LEU A C 1
ATOM 2048 O O . LEU A 1 243 ? -0.728 0.571 31.089 1.00 15.68 243 LEU A O 1
ATOM 2053 N N . MET A 1 244 ? 1.315 1.206 31.784 1.00 13.17 244 MET A N 1
ATOM 2054 C CA . MET A 1 244 ? 1.874 1.237 30.442 1.00 13.32 244 MET A CA 1
ATOM 2055 C C . MET A 1 244 ? 1.768 -0.111 29.735 1.00 13.90 244 MET A C 1
ATOM 2056 O O . MET A 1 244 ? 1.779 -0.175 28.503 1.00 14.18 244 MET A O 1
ATOM 2061 N N . PHE A 1 245 ? 1.649 -1.176 30.509 1.00 13.59 245 PHE A N 1
ATOM 2062 C CA . PHE A 1 245 ? 1.558 -2.510 29.926 1.00 15.06 245 PHE A CA 1
ATOM 2063 C C . PHE A 1 245 ? 0.186 -2.815 29.324 1.00 16.38 245 PHE A C 1
ATOM 2064 O O . PHE A 1 245 ? 0.069 -3.664 28.435 1.00 16.99 245 PHE A O 1
ATOM 2072 N N . ILE A 1 246 ? -0.856 -2.126 29.791 1.00 16.50 246 ILE A N 1
ATOM 2073 C CA . ILE A 1 246 ? -2.208 -2.380 29.273 1.00 16.93 246 ILE A CA 1
ATOM 2074 C C . ILE A 1 246 ? -2.254 -1.716 27.909 1.00 18.19 246 ILE A C 1
ATOM 2075 O O . ILE A 1 246 ? -2.186 -0.491 27.801 1.00 17.52 246 ILE A O 1
ATOM 2080 N N . GLY A 1 247 ? -2.323 -2.533 26.860 1.00 18.90 247 GLY A N 1
ATOM 2081 C CA . GLY A 1 247 ? -2.293 -1.991 25.511 1.00 18.81 247 GLY A CA 1
ATOM 2082 C C . GLY A 1 247 ? -0.843 -1.706 25.090 1.00 19.48 247 GLY A C 1
ATOM 2083 O O . GLY A 1 247 ? -0.585 -1.137 24.021 1.00 19.25 247 GLY A O 1
ATOM 2084 N N . GLY A 1 248 ? 0.108 -2.121 25.919 1.00 18.29 248 GLY A N 1
ATOM 2085 C CA . GLY A 1 248 ? 1.519 -1.867 25.633 1.00 17.85 248 GLY A CA 1
ATOM 2086 C C . GLY A 1 248 ? 2.147 -2.751 24.563 1.00 18.84 248 GLY A C 1
ATOM 2087 O O . GLY A 1 248 ? 3.176 -2.404 24.003 1.00 17.72 248 GLY A O 1
ATOM 2088 N N . GLY A 1 249 ? 1.542 -3.906 24.306 1.00 17.88 249 GLY A N 1
ATOM 2089 C CA . GLY A 1 249 ? 2.055 -4.803 23.276 1.00 19.58 249 GLY A CA 1
ATOM 2090 C C . GLY A 1 249 ? 3.278 -5.652 23.575 1.00 20.42 249 GLY A C 1
ATOM 2091 O O . GLY A 1 249 ? 3.874 -6.212 22.640 1.00 19.80 249 GLY A O 1
ATOM 2092 N N . VAL A 1 250 ? 3.675 -5.751 24.842 1.00 17.83 250 VAL A N 1
ATOM 2093 C CA . VAL A 1 250 ? 4.841 -6.553 25.198 1.00 18.67 250 VAL A CA 1
ATOM 2094 C C . VAL A 1 250 ? 4.561 -8.020 24.854 1.00 19.20 250 VAL A C 1
ATOM 2095 O O . VAL A 1 250 ? 3.604 -8.631 25.380 1.00 18.99 250 VAL A O 1
ATOM 2099 N N . GLY A 1 251 ? 5.397 -8.568 23.972 1.00 20.81 251 GLY A N 1
ATOM 2100 C CA . GLY A 1 251 ? 5.257 -9.955 23.535 1.00 22.49 251 GLY A CA 1
ATOM 2101 C C . GLY A 1 251 ? 4.249 -10.130 22.416 1.00 23.91 251 GLY A C 1
ATOM 2102 O O . GLY A 1 251 ? 3.797 -11.247 22.139 1.00 26.04 251 GLY A O 1
ATOM 2103 N N . ASN A 1 252 ? 3.902 -9.022 21.770 1.00 24.53 252 ASN A N 1
ATOM 2104 C CA . ASN A 1 252 ? 2.943 -8.988 20.680 1.00 26.77 252 ASN A CA 1
ATOM 2105 C C . ASN A 1 252 ? 1.530 -9.429 21.071 1.00 27.76 252 ASN A C 1
ATOM 2106 O O . ASN A 1 252 ? 0.792 -10.008 20.271 1.00 29.70 252 ASN A O 1
ATOM 2111 N N . VAL A 1 253 ? 1.175 -9.178 22.326 1.00 25.17 253 VAL A N 1
ATOM 2112 C CA . VAL A 1 253 ? -0.155 -9.450 22.843 1.00 24.03 253 VAL A CA 1
ATOM 2113 C C . VAL A 1 253 ? -0.403 -8.207 23.709 1.00 23.82 253 VAL A C 1
ATOM 2114 O O . VAL A 1 253 ? 0.536 -7.428 23.925 1.00 22.02 253 VAL A O 1
ATOM 2118 N N . TRP A 1 254 ? -1.637 -8.029 24.189 1.00 21.78 254 TRP A N 1
ATOM 2119 C CA . TRP A 1 254 ? -2.000 -6.865 25.011 1.00 22.40 254 TRP A CA 1
ATOM 2120 C C . TRP A 1 254 ? -1.804 -5.592 24.177 1.00 21.84 254 TRP A C 1
ATOM 2121 O O . TRP A 1 254 ? -1.151 -4.634 24.595 1.00 23.70 254 TRP A O 1
ATOM 2132 N N . ASN A 1 255 ? -2.400 -5.588 22.990 1.00 24.47 255 ASN A N 1
ATOM 2133 C CA . ASN A 1 255 ? -2.295 -4.466 22.067 1.00 25.26 255 ASN A CA 1
ATOM 2134 C C . ASN A 1 255 ? -3.633 -4.183 21.392 1.00 26.64 255 ASN A C 1
ATOM 2135 O O . ASN A 1 255 ? -3.685 -3.527 20.357 1.00 26.11 255 ASN A O 1
ATOM 2140 N N . LYS A 1 256 ? -4.720 -4.651 21.994 1.00 25.37 256 LYS A N 1
ATOM 2141 C CA . LYS A 1 256 ? -6.031 -4.461 21.407 1.00 26.85 256 LYS A CA 1
ATOM 2142 C C . LYS A 1 256 ? -6.944 -3.545 22.213 1.00 26.33 256 LYS A C 1
ATOM 2143 O O . LYS A 1 256 ? -7.010 -3.621 23.441 1.00 25.02 256 LYS A O 1
ATOM 2149 N N . PRO A 1 257 ? -7.675 -2.663 21.521 1.00 26.91 257 PRO A N 1
ATOM 2150 C CA . PRO A 1 257 ? -8.591 -1.717 22.158 1.00 26.53 257 PRO A CA 1
ATOM 2151 C C . PRO A 1 257 ? -9.566 -2.294 23.186 1.00 25.55 257 PRO A C 1
ATOM 2152 O O . PRO A 1 257 ? -9.726 -1.731 24.267 1.00 24.19 257 PRO A O 1
ATOM 2156 N N . HIS A 1 258 ? -10.200 -3.423 22.892 1.00 24.55 258 HIS A N 1
ATOM 2157 C CA . HIS A 1 258 ? -11.155 -3.975 23.855 1.00 25.51 258 HIS A CA 1
ATOM 2158 C C . HIS A 1 258 ? -10.530 -4.410 25.182 1.00 24.45 258 HIS A C 1
ATOM 2159 O O . HIS A 1 258 ? -11.197 -4.414 26.225 1.00 24.63 258 HIS A O 1
ATOM 2166 N N . GLU A 1 259 ? -9.254 -4.779 25.139 1.00 23.09 259 GLU A N 1
ATOM 2167 C CA . GLU A 1 259 ? -8.547 -5.220 26.330 1.00 21.21 259 GLU A CA 1
ATOM 2168 C C . GLU A 1 259 ? -8.404 -4.010 27.237 1.00 21.72 259 GLU A C 1
ATOM 2169 O O . GLU A 1 259 ? -8.564 -4.115 28.454 1.00 22.73 259 GLU A O 1
ATOM 2175 N N . ILE A 1 260 ? -8.102 -2.867 26.629 1.00 20.08 260 ILE A N 1
ATOM 2176 C CA . ILE A 1 260 ? -7.955 -1.626 27.374 1.00 19.51 260 ILE A CA 1
ATOM 2177 C C . ILE A 1 260 ? -9.282 -1.242 28.037 1.00 20.00 260 ILE A C 1
ATOM 2178 O O . ILE A 1 260 ? -9.327 -0.873 29.221 1.00 17.84 260 ILE A O 1
ATOM 2183 N N . GLN A 1 261 ? -10.374 -1.368 27.289 1.00 18.59 261 GLN A N 1
ATOM 2184 C CA . GLN A 1 261 ? -11.702 -1.051 27.809 1.00 20.18 261 GLN A CA 1
ATOM 2185 C C . GLN A 1 261 ? -12.095 -1.912 29.002 1.00 19.95 261 GLN A C 1
ATOM 2186 O O . GLN A 1 261 ? -12.594 -1.406 30.005 1.00 19.37 261 GLN A O 1
ATOM 2192 N N . TYR A 1 262 ? -11.889 -3.223 28.885 1.00 19.82 262 TYR A N 1
ATOM 2193 C CA . TYR A 1 262 ? -12.226 -4.141 29.965 1.00 19.90 262 TYR A CA 1
ATOM 2194 C C . TYR A 1 262 ? -11.327 -3.868 31.178 1.00 19.76 262 TYR A C 1
ATOM 2195 O O . TYR A 1 262 ? -11.784 -3.842 32.340 1.00 16.35 262 TYR A O 1
ATOM 2204 N N . PHE A 1 263 ? -10.038 -3.667 30.919 1.00 17.91 263 PHE A N 1
ATOM 2205 C CA . PHE A 1 263 ? -9.127 -3.385 32.018 1.00 15.56 263 PHE A CA 1
ATOM 2206 C C . PHE A 1 263 ? -9.584 -2.172 32.824 1.00 14.75 263 PHE A C 1
ATOM 2207 O O . PHE A 1 263 ? -9.719 -2.262 34.046 1.00 14.53 263 PHE A O 1
ATOM 2215 N N . TYR A 1 264 ? -9.833 -1.051 32.153 1.00 15.00 264 TYR A N 1
ATOM 2216 C CA . TYR A 1 264 ? -10.238 0.143 32.885 1.00 15.20 264 TYR A CA 1
ATOM 2217 C C . TYR A 1 264 ? -11.606 0.076 33.500 1.00 17.24 264 TYR A C 1
ATOM 2218 O O . TYR A 1 264 ? -11.903 0.800 34.461 1.00 15.76 264 TYR A O 1
ATOM 2227 N N . GLU A 1 265 ? -12.473 -0.770 32.959 1.00 15.59 265 GLU A N 1
ATOM 2228 C CA . GLU A 1 265 ? -13.760 -0.919 33.609 1.00 18.32 265 GLU A CA 1
ATOM 2229 C C . GLU A 1 265 ? -13.485 -1.503 35.013 1.00 18.56 265 GLU A C 1
ATOM 2230 O O . GLU A 1 265 ? -14.188 -1.206 35.984 1.00 20.86 265 GLU A O 1
ATOM 2236 N N . GLY A 1 266 ? -12.448 -2.334 35.131 1.00 17.21 266 GLY A N 1
ATOM 2237 C CA . GLY A 1 266 ? -12.117 -2.910 36.420 1.00 15.10 266 GLY A CA 1
ATOM 2238 C C . GLY A 1 266 ? -11.248 -2.006 37.281 1.00 16.06 266 GLY A C 1
ATOM 2239 O O . GLY A 1 266 ? -11.426 -1.924 38.487 1.00 15.24 266 GLY A O 1
ATOM 2240 N N . TYR A 1 267 ? -10.304 -1.321 36.650 1.00 14.85 267 TYR A N 1
ATOM 2241 C CA . TYR A 1 267 ? -9.379 -0.443 37.365 1.00 13.39 267 TYR A CA 1
ATOM 2242 C C . TYR A 1 267 ? -10.097 0.818 37.887 1.00 13.03 267 TYR A C 1
ATOM 2243 O O . TYR A 1 267 ? -9.780 1.329 38.966 1.00 12.45 267 TYR A O 1
ATOM 2252 N N . GLY A 1 268 ? -11.052 1.304 37.107 1.00 13.03 268 GLY A N 1
ATOM 2253 C CA . GLY A 1 268 ? -11.836 2.464 37.506 1.00 16.74 268 GLY A CA 1
ATOM 2254 C C . GLY A 1 268 ? -11.258 3.835 37.273 1.00 17.70 268 GLY A C 1
ATOM 2255 O O . GLY A 1 268 ? -11.923 4.704 36.719 1.00 20.08 268 GLY A O 1
ATOM 2256 N N . GLU A 1 269 ? -10.018 4.040 37.706 1.00 19.51 269 GLU A N 1
ATOM 2257 C CA . GLU A 1 269 ? -9.352 5.325 37.554 1.00 20.74 269 GLU A CA 1
ATOM 2258 C C . GLU A 1 269 ? -8.905 5.560 36.116 1.00 22.90 269 GLU A C 1
ATOM 2259 O O . GLU A 1 269 ? -7.974 4.914 35.629 1.00 22.64 269 GLU A O 1
ATOM 2265 N N . ILE A 1 270 ? -9.564 6.491 35.435 1.00 21.72 270 ILE A N 1
ATOM 2266 C CA . ILE A 1 270 ? -9.214 6.774 34.046 1.00 24.19 270 ILE A CA 1
ATOM 2267 C C . ILE A 1 270 ? -8.351 8.002 33.842 1.00 23.51 270 ILE A C 1
ATOM 2268 O O . ILE A 1 270 ? -8.045 8.359 32.697 1.00 24.04 270 ILE A O 1
ATOM 2273 N N . ASN A 1 271 ? -7.972 8.678 34.927 1.00 23.04 271 ASN A N 1
ATOM 2274 C CA . ASN A 1 271 ? -7.091 9.834 34.776 1.00 23.63 271 ASN A CA 1
ATOM 2275 C C . ASN A 1 271 ? -5.668 9.328 34.824 1.00 22.13 271 ASN A C 1
ATOM 2276 O O . ASN A 1 271 ? -5.059 9.199 35.886 1.00 21.35 271 ASN A O 1
ATOM 2281 N N . VAL A 1 272 ? -5.154 9.061 33.631 1.00 22.01 272 VAL A N 1
ATOM 2282 C CA . VAL A 1 272 ? -3.826 8.517 33.449 1.00 21.18 272 VAL A CA 1
ATOM 2283 C C . VAL A 1 272 ? -2.954 9.583 32.827 1.00 20.23 272 VAL A C 1
ATOM 2284 O O . VAL A 1 272 ? -3.333 10.213 31.839 1.00 21.83 272 VAL A O 1
ATOM 2288 N N . ASP A 1 273 ? -1.789 9.807 33.423 1.00 19.25 273 ASP A N 1
ATOM 2289 C CA . ASP A 1 273 ? -0.866 10.819 32.935 1.00 18.21 273 ASP A CA 1
ATOM 2290 C C . ASP A 1 273 ? -0.191 10.285 31.680 1.00 20.78 273 ASP A C 1
ATOM 2291 O O . ASP A 1 273 ? 0.651 9.388 31.745 1.00 19.42 273 ASP A O 1
ATOM 2296 N N . LYS A 1 274 ? -0.572 10.845 30.535 1.00 19.00 274 LYS A N 1
ATOM 2297 C CA . LYS A 1 274 ? -0.052 10.410 29.249 1.00 21.86 274 LYS A CA 1
ATOM 2298 C C . LYS A 1 274 ? 1.431 10.650 29.033 1.00 21.16 274 LYS A C 1
ATOM 2299 O O . LYS A 1 274 ? 2.078 9.929 28.258 1.00 21.72 274 LYS A O 1
ATOM 2305 N N . THR A 1 275 ? 1.987 11.645 29.711 1.00 18.27 275 THR A N 1
ATOM 2306 C CA . THR A 1 275 ? 3.400 11.921 29.553 1.00 18.64 275 THR A CA 1
ATOM 2307 C C . THR A 1 275 ? 4.189 10.835 30.279 1.00 17.15 275 THR A C 1
ATOM 2308 O O . THR A 1 275 ? 5.185 10.329 29.769 1.00 15.65 275 THR A O 1
ATOM 2312 N N . ILE A 1 276 ? 3.744 10.474 31.473 1.00 14.53 276 ILE A N 1
ATOM 2313 C CA . ILE A 1 276 ? 4.455 9.436 32.193 1.00 14.09 276 ILE A CA 1
ATOM 2314 C C . ILE A 1 276 ? 4.218 8.076 31.531 1.00 14.98 276 ILE A C 1
ATOM 2315 O O . ILE A 1 276 ? 5.125 7.252 31.464 1.00 13.67 276 ILE A O 1
ATOM 2320 N N . LEU A 1 277 ? 3.015 7.848 31.017 1.00 15.69 277 LEU A N 1
ATOM 2321 C CA . LEU A 1 277 ? 2.729 6.567 30.360 1.00 15.58 277 LEU A CA 1
ATOM 2322 C C . LEU A 1 277 ? 3.610 6.420 29.102 1.00 16.72 277 LEU A C 1
ATOM 2323 O O . LEU A 1 277 ? 4.172 5.353 28.844 1.00 15.92 277 LEU A O 1
ATOM 2328 N N . SER A 1 278 ? 3.735 7.496 28.328 1.00 17.18 278 SER A N 1
ATOM 2329 C CA . SER A 1 278 ? 4.559 7.443 27.116 1.00 18.44 278 SER A CA 1
ATOM 2330 C C . SER A 1 278 ? 6.042 7.304 27.489 1.00 18.38 278 SER A C 1
ATOM 2331 O O . SER A 1 278 ? 6.800 6.604 26.814 1.00 18.60 278 SER A O 1
ATOM 2334 N N . TYR A 1 279 ? 6.453 7.967 28.565 1.00 15.82 279 TYR A N 1
ATOM 2335 C CA . TYR A 1 279 ? 7.835 7.867 29.029 1.00 15.38 279 TYR A CA 1
ATOM 2336 C C . TYR A 1 279 ? 8.200 6.402 29.321 1.00 16.68 279 TYR A C 1
ATOM 2337 O O . TYR A 1 279 ? 9.250 5.908 28.896 1.00 17.70 279 TYR A O 1
ATOM 2346 N N . TYR A 1 280 ? 7.350 5.710 30.079 1.00 14.57 280 TYR A N 1
ATOM 2347 C CA . TYR A 1 280 ? 7.659 4.325 30.409 1.00 13.93 280 TYR A CA 1
ATOM 2348 C C . TYR A 1 280 ? 7.704 3.397 29.208 1.00 15.25 280 TYR A C 1
ATOM 2349 O O . TYR A 1 280 ? 8.574 2.543 29.138 1.00 15.53 280 TYR A O 1
ATOM 2358 N N . ARG A 1 281 ? 6.783 3.559 28.262 1.00 15.69 281 ARG A N 1
ATOM 2359 C CA . ARG A 1 281 ? 6.778 2.689 27.081 1.00 15.99 281 ARG A CA 1
ATOM 2360 C C . ARG A 1 281 ? 8.033 2.897 26.251 1.00 17.17 281 ARG A C 1
ATOM 2361 O O . ARG A 1 281 ? 8.575 1.931 25.715 1.00 17.05 281 ARG A O 1
ATOM 2369 N N . HIS A 1 282 ? 8.506 4.137 26.136 1.00 15.91 282 HIS A N 1
ATOM 2370 C CA . HIS A 1 282 ? 9.740 4.366 25.384 1.00 17.07 282 HIS A CA 1
ATOM 2371 C C . HIS A 1 282 ? 10.945 3.894 26.191 1.00 14.97 282 HIS A C 1
ATOM 2372 O O . HIS A 1 282 ? 11.821 3.211 25.664 1.00 16.84 282 HIS A O 1
ATOM 2379 N N . GLU A 1 283 ? 10.990 4.237 27.475 1.00 15.63 283 GLU A N 1
ATOM 2380 C CA . GLU A 1 283 ? 12.118 3.864 28.324 1.00 14.68 283 GLU A CA 1
ATOM 2381 C C . GLU A 1 283 ? 12.285 2.360 28.521 1.00 14.81 283 GLU A C 1
ATOM 2382 O O . GLU A 1 283 ? 13.405 1.859 28.593 1.00 13.97 283 GLU A O 1
ATOM 2388 N N . ARG A 1 284 ? 11.183 1.619 28.624 1.00 14.83 284 ARG A N 1
ATOM 2389 C CA . ARG A 1 284 ? 11.339 0.178 28.788 1.00 15.28 284 ARG A CA 1
ATOM 2390 C C . ARG A 1 284 ? 12.007 -0.411 27.539 1.00 15.62 284 ARG A C 1
ATOM 2391 O O . ARG A 1 284 ? 12.804 -1.341 27.651 1.00 17.16 284 ARG A O 1
ATOM 2399 N N . ILE A 1 285 ? 11.688 0.130 26.361 1.00 15.63 285 ILE A N 1
ATOM 2400 C CA . ILE A 1 285 ? 12.311 -0.378 25.121 1.00 16.29 285 ILE A CA 1
ATOM 2401 C C . ILE A 1 285 ? 13.796 0.002 25.114 1.00 16.82 285 ILE A C 1
ATOM 2402 O O . ILE A 1 285 ? 14.660 -0.795 24.724 1.00 17.48 285 ILE A O 1
ATOM 2407 N N . VAL A 1 286 ? 14.101 1.218 25.554 1.00 16.97 286 VAL A N 1
ATOM 2408 C CA . VAL A 1 286 ? 15.490 1.654 25.643 1.00 17.01 286 VAL A CA 1
ATOM 2409 C C . VAL A 1 286 ? 16.294 0.709 26.527 1.00 17.42 286 VAL A C 1
ATOM 2410 O O . VAL A 1 286 ? 17.436 0.355 26.191 1.00 17.14 286 VAL A O 1
ATOM 2414 N N A GLU A 1 287 ? 15.696 0.304 27.650 0.50 15.58 287 GLU A N 1
ATOM 2415 N N B GLU A 1 287 ? 15.720 0.303 27.659 0.50 15.97 287 GLU A N 1
ATOM 2416 C CA A GLU A 1 287 ? 16.313 -0.617 28.605 0.50 15.54 287 GLU A CA 1
ATOM 2417 C CA B GLU A 1 287 ? 16.411 -0.606 28.562 0.50 16.30 287 GLU A CA 1
ATOM 2418 C C A GLU A 1 287 ? 16.647 -1.949 27.918 0.50 15.21 287 GLU A C 1
ATOM 2419 C C B GLU A 1 287 ? 16.698 -1.927 27.840 0.50 15.47 287 GLU A C 1
ATOM 2420 O O A GLU A 1 287 ? 17.733 -2.494 28.093 0.50 16.28 287 GLU A O 1
ATOM 2421 O O B GLU A 1 287 ? 17.810 -2.443 27.910 0.50 16.29 287 GLU A O 1
ATOM 2432 N N . ASP A 1 288 ? 15.702 -2.465 27.142 1.00 15.90 288 ASP A N 1
ATOM 2433 C CA . ASP A 1 288 ? 15.896 -3.725 26.409 1.00 15.08 288 ASP A CA 1
ATOM 2434 C C . ASP A 1 288 ? 16.912 -3.555 25.257 1.00 15.34 288 ASP A C 1
ATOM 2435 O O . ASP A 1 288 ? 17.670 -4.476 24.961 1.00 15.54 288 ASP A O 1
ATOM 2440 N N . ILE A 1 289 ? 16.937 -2.398 24.601 1.00 16.15 289 ILE A N 1
ATOM 2441 C CA . ILE A 1 289 ? 17.894 -2.231 23.502 1.00 15.72 289 ILE A CA 1
ATOM 2442 C C . ILE A 1 289 ? 19.286 -2.270 24.125 1.00 15.97 289 ILE A C 1
ATOM 2443 O O . ILE A 1 289 ? 20.240 -2.811 23.551 1.00 16.12 289 ILE A O 1
ATOM 2448 N N . ALA A 1 290 ? 19.416 -1.684 25.311 1.00 15.47 290 ALA A N 1
ATOM 2449 C CA . ALA A 1 290 ? 20.700 -1.652 25.982 1.00 17.01 290 ALA A CA 1
ATOM 2450 C C . ALA A 1 290 ? 21.170 -3.049 26.374 1.00 17.55 290 ALA A C 1
ATOM 2451 O O . ALA A 1 290 ? 22.322 -3.412 26.151 1.00 17.24 290 ALA A O 1
ATOM 2453 N N . VAL A 1 291 ? 20.269 -3.827 26.970 1.00 16.86 291 VAL A N 1
ATOM 2454 C CA . VAL A 1 291 ? 20.578 -5.172 27.426 1.00 17.95 291 VAL A CA 1
ATOM 2455 C C . VAL A 1 291 ? 20.808 -6.166 26.293 1.00 18.42 291 VAL A C 1
ATOM 2456 O O . VAL A 1 291 ? 21.869 -6.820 26.230 1.00 19.85 291 VAL A O 1
ATOM 2460 N N . TYR A 1 292 ? 19.846 -6.273 25.385 1.00 20.14 292 TYR A N 1
ATOM 2461 C CA . TYR A 1 292 ? 20.001 -7.221 24.284 1.00 20.59 292 TYR A CA 1
ATOM 2462 C C . TYR A 1 292 ? 20.989 -6.705 23.246 1.00 20.05 292 TYR A C 1
ATOM 2463 O O . TYR A 1 292 ? 21.734 -7.483 22.639 1.00 18.94 292 TYR A O 1
ATOM 2472 N N . GLY A 1 293 ? 21.041 -5.390 23.057 1.00 18.47 293 GLY A N 1
ATOM 2473 C CA . GLY A 1 293 ? 22.017 -4.859 22.121 1.00 18.54 293 GLY A CA 1
ATOM 2474 C C . GLY A 1 293 ? 23.441 -5.162 22.585 1.00 17.48 293 GLY A C 1
ATOM 2475 O O . GLY A 1 293 ? 24.321 -5.540 21.782 1.00 17.57 293 GLY A O 1
ATOM 2476 N N . GLN A 1 294 ? 23.702 -5.011 23.882 1.00 17.24 294 GLN A N 1
ATOM 2477 C CA . GLN A 1 294 ? 25.041 -5.297 24.380 1.00 16.42 294 GLN A CA 1
ATOM 2478 C C . GLN A 1 294 ? 25.385 -6.785 24.192 1.00 15.54 294 GLN A C 1
ATOM 2479 O O . GLN A 1 294 ? 26.551 -7.139 23.922 1.00 14.28 294 GLN A O 1
ATOM 2485 N N . ASP A 1 295 ? 24.382 -7.652 24.341 1.00 15.99 295 ASP A N 1
ATOM 2486 C CA . ASP A 1 295 ? 24.617 -9.083 24.160 1.00 16.71 295 ASP A CA 1
ATOM 2487 C C . ASP A 1 295 ? 25.035 -9.384 22.720 1.00 16.08 295 ASP A C 1
ATOM 2488 O O . ASP A 1 295 ? 25.746 -10.371 22.471 1.00 16.51 295 ASP A O 1
ATOM 2493 N N . LEU A 1 296 ? 24.592 -8.559 21.770 1.00 15.46 296 LEU A N 1
ATOM 2494 C CA . LEU A 1 296 ? 24.962 -8.764 20.373 1.00 16.03 296 LEU A CA 1
ATOM 2495 C C . LEU A 1 296 ? 26.296 -8.106 20.018 1.00 17.13 296 LEU A C 1
ATOM 2496 O O . LEU A 1 296 ? 27.011 -8.601 19.148 1.00 16.86 296 LEU A O 1
ATOM 2501 N N . LEU A 1 297 ? 26.641 -6.994 20.671 1.00 16.73 297 LEU A N 1
ATOM 2502 C CA . LEU A 1 297 ? 27.913 -6.326 20.396 1.00 18.53 297 LEU A CA 1
ATOM 2503 C C . LEU A 1 297 ? 29.050 -7.056 21.103 1.00 21.92 297 LEU A C 1
ATOM 2504 O O . LEU A 1 297 ? 30.220 -6.890 20.736 1.00 21.43 297 LEU A O 1
ATOM 2509 N N . SER A 1 298 ? 28.700 -7.846 22.125 1.00 21.38 298 SER A N 1
ATOM 2510 C CA . SER A 1 298 ? 29.679 -8.628 22.889 1.00 24.27 298 SER A CA 1
ATOM 2511 C C . SER A 1 298 ? 29.524 -10.128 22.628 1.00 24.99 298 SER A C 1
ATOM 2512 O O . SER A 1 298 ? 28.616 -10.560 21.907 1.00 24.40 298 SER A O 1
ATOM 2515 N N . ARG A 1 299 ? 30.422 -10.909 23.222 1.00 27.49 299 ARG A N 1
ATOM 2516 C CA . ARG A 1 299 ? 30.428 -12.357 23.078 1.00 30.25 299 ARG A CA 1
ATOM 2517 C C . ARG A 1 299 ? 30.445 -12.905 24.487 1.00 31.37 299 ARG A C 1
ATOM 2518 O O . ARG A 1 299 ? 31.244 -13.781 24.826 1.00 34.65 299 ARG A O 1
ATOM 2526 N N . ASN A 1 300 ? 29.553 -12.360 25.307 1.00 31.73 300 ASN A N 1
ATOM 2527 C CA . ASN A 1 300 ? 29.411 -12.755 26.700 1.00 31.93 300 ASN A CA 1
ATOM 2528 C C . ASN A 1 300 ? 28.659 -14.072 26.882 1.00 29.58 300 ASN A C 1
ATOM 2529 O O . ASN A 1 300 ? 28.909 -14.789 27.848 1.00 28.29 300 ASN A O 1
ATOM 2534 N N . GLN A 1 301 ? 27.722 -14.368 25.980 1.00 27.67 301 GLN A N 1
ATOM 2535 C CA . GLN A 1 301 ? 26.938 -15.614 26.039 1.00 26.00 301 GLN A CA 1
ATOM 2536 C C . GLN A 1 301 ? 27.256 -16.400 24.775 1.00 23.89 301 GLN A C 1
ATOM 2537 O O . GLN A 1 301 ? 27.820 -15.852 23.832 1.00 21.68 301 GLN A O 1
ATOM 2543 N N . ASN A 1 302 ? 26.871 -17.672 24.727 1.00 24.56 302 ASN A N 1
ATOM 2544 C CA . ASN A 1 302 ? 27.157 -18.435 23.519 1.00 23.42 302 ASN A CA 1
ATOM 2545 C C . ASN A 1 302 ? 26.279 -17.934 22.367 1.00 22.76 302 ASN A C 1
ATOM 2546 O O . ASN A 1 302 ? 25.314 -17.189 22.569 1.00 20.83 302 ASN A O 1
ATOM 2551 N N . ASN A 1 303 ? 26.605 -18.347 21.154 1.00 20.72 303 ASN A N 1
ATOM 2552 C CA . ASN A 1 303 ? 25.856 -17.868 20.000 1.00 20.00 303 ASN A CA 1
ATOM 2553 C C . ASN A 1 303 ? 24.392 -18.255 19.885 1.00 19.42 303 ASN A C 1
ATOM 2554 O O . ASN A 1 303 ? 23.619 -17.553 19.234 1.00 19.17 303 ASN A O 1
ATOM 2559 N N . GLN A 1 304 ? 24.006 -19.378 20.481 1.00 19.24 304 GLN A N 1
ATOM 2560 C CA . GLN A 1 304 ? 22.609 -19.783 20.441 1.00 19.87 304 GLN A CA 1
ATOM 2561 C C . GLN A 1 304 ? 21.822 -18.777 21.287 1.00 19.12 304 GLN A C 1
ATOM 2562 O O . GLN A 1 304 ? 20.728 -18.349 20.923 1.00 18.76 304 GLN A O 1
ATOM 2568 N N A SER A 1 305 ? 22.404 -18.393 22.418 0.50 17.73 305 SER A N 1
ATOM 2569 N N B SER A 1 305 ? 22.402 -18.391 22.414 0.50 18.38 305 SER A N 1
ATOM 2570 C CA A SER A 1 305 ? 21.783 -17.436 23.326 0.50 17.09 305 SER A CA 1
ATOM 2571 C CA B SER A 1 305 ? 21.761 -17.431 23.295 0.50 18.21 305 SER A CA 1
ATOM 2572 C C A SER A 1 305 ? 21.757 -16.030 22.725 0.50 16.58 305 SER A C 1
ATOM 2573 C C B SER A 1 305 ? 21.722 -16.050 22.654 0.50 17.31 305 SER A C 1
ATOM 2574 O O A SER A 1 305 ? 20.791 -15.285 22.902 0.50 17.37 305 SER A O 1
ATOM 2575 O O B SER A 1 305 ? 20.717 -15.342 22.733 0.50 18.07 305 SER A O 1
ATOM 2580 N N . ARG A 1 306 ? 22.827 -15.666 22.028 1.00 16.74 306 ARG A N 1
ATOM 2581 C CA . ARG A 1 306 ? 22.890 -14.366 21.378 1.00 16.28 306 ARG A CA 1
ATOM 2582 C C . ARG A 1 306 ? 21.866 -14.298 20.249 1.00 17.82 306 ARG A C 1
ATOM 2583 O O . ARG A 1 306 ? 21.287 -13.257 20.019 1.00 17.64 306 ARG A O 1
ATOM 2591 N N . LEU A 1 307 ? 21.654 -15.400 19.524 1.00 17.74 307 LEU A N 1
ATOM 2592 C CA . LEU A 1 307 ? 20.639 -15.369 18.458 1.00 17.33 307 LEU A CA 1
ATOM 2593 C C . LEU A 1 307 ? 19.262 -15.147 19.094 1.00 16.33 307 LEU A C 1
ATOM 2594 O O . LEU A 1 307 ? 18.409 -14.479 18.518 1.00 16.85 307 LEU A O 1
ATOM 2599 N N . GLU A 1 308 ? 19.011 -15.717 20.267 1.00 17.22 308 GLU A N 1
ATOM 2600 C CA . GLU A 1 308 ? 17.694 -15.486 20.885 1.00 17.61 308 GLU A CA 1
ATOM 2601 C C . GLU A 1 308 ? 17.527 -14.006 21.213 1.00 17.57 308 GLU A C 1
ATOM 2602 O O . GLU A 1 308 ? 16.450 -13.432 21.001 1.00 17.31 308 GLU A O 1
ATOM 2608 N N . SER A 1 309 ? 18.590 -13.392 21.729 1.00 17.38 309 SER A N 1
ATOM 2609 C CA . SER A 1 309 ? 18.552 -11.956 22.049 1.00 15.33 309 SER A CA 1
ATOM 2610 C C . SER A 1 309 ? 18.261 -11.161 20.768 1.00 16.95 309 SER A C 1
ATOM 2611 O O . SER A 1 309 ? 17.479 -10.223 20.792 1.00 17.85 309 SER A O 1
ATOM 2614 N N . PHE A 1 310 ? 18.869 -11.567 19.650 1.00 14.77 310 PHE A N 1
ATOM 2615 C CA . PHE A 1 310 ? 18.684 -10.872 18.374 1.00 15.19 310 PHE A CA 1
ATOM 2616 C C . PHE A 1 310 ? 17.232 -10.967 17.900 1.00 15.97 310 PHE A C 1
ATOM 2617 O O . PHE A 1 310 ? 16.664 -9.982 17.461 1.00 16.35 310 PHE A O 1
ATOM 2625 N N . LYS A 1 311 ? 16.622 -12.145 18.018 1.00 15.39 311 LYS A N 1
ATOM 2626 C CA . LYS A 1 311 ? 15.236 -12.318 17.632 1.00 16.33 311 LYS A CA 1
ATOM 2627 C C . LYS A 1 311 ? 14.347 -11.434 18.514 1.00 16.96 311 LYS A C 1
ATOM 2628 O O . LYS A 1 311 ? 13.425 -10.773 18.020 1.00 15.73 311 LYS A O 1
ATOM 2634 N N . TYR A 1 312 ? 14.639 -11.405 19.812 1.00 16.00 312 TYR A N 1
ATOM 2635 C CA . TYR A 1 312 ? 13.852 -10.584 20.733 1.00 18.59 312 TYR A CA 1
ATOM 2636 C C . TYR A 1 312 ? 13.976 -9.116 20.343 1.00 18.98 312 TYR A C 1
ATOM 2637 O O . TYR A 1 312 ? 12.980 -8.391 20.248 1.00 18.23 312 TYR A O 1
ATOM 2646 N N . PHE A 1 313 ? 15.210 -8.687 20.127 1.00 16.88 313 PHE A N 1
ATOM 2647 C CA . PHE A 1 313 ? 15.482 -7.312 19.730 1.00 17.07 313 PHE A CA 1
ATOM 2648 C C . PHE A 1 313 ? 14.695 -6.949 18.459 1.00 18.34 313 PHE A C 1
ATOM 2649 O O . PHE A 1 313 ? 14.066 -5.885 18.381 1.00 16.14 313 PHE A O 1
ATOM 2657 N N . LYS A 1 314 ? 14.701 -7.832 17.459 1.00 15.29 314 LYS A N 1
ATOM 2658 C CA . LYS A 1 314 ? 13.991 -7.493 16.224 1.00 17.60 314 LYS A CA 1
ATOM 2659 C C . LYS A 1 314 ? 12.481 -7.471 16.337 1.00 17.75 314 LYS A C 1
ATOM 2660 O O . LYS A 1 314 ? 11.810 -6.645 15.700 1.00 17.37 314 LYS A O 1
ATOM 2666 N N . GLU A 1 315 ? 11.947 -8.387 17.140 1.00 18.55 315 GLU A N 1
ATOM 2667 C CA . GLU A 1 315 ? 10.514 -8.467 17.325 1.00 20.16 315 GLU A CA 1
ATOM 2668 C C . GLU A 1 315 ? 9.936 -7.172 17.861 1.00 19.37 315 GLU A C 1
ATOM 2669 O O . GLU A 1 315 ? 8.771 -6.867 17.593 1.00 19.35 315 GLU A O 1
ATOM 2675 N N . MET A 1 316 ? 10.730 -6.420 18.626 1.00 18.54 316 MET A N 1
ATOM 2676 C CA . MET A 1 316 ? 10.227 -5.153 19.187 1.00 18.02 316 MET A CA 1
ATOM 2677 C C . MET A 1 316 ? 9.796 -4.192 18.097 1.00 18.21 316 MET A C 1
ATOM 2678 O O . MET A 1 316 ? 8.960 -3.301 18.323 1.00 18.47 316 MET A O 1
ATOM 2683 N N . PHE A 1 317 ? 10.379 -4.359 16.912 1.00 19.09 317 PHE A N 1
ATOM 2684 C CA . PHE A 1 317 ? 10.071 -3.489 15.776 1.00 19.91 317 PHE A CA 1
ATOM 2685 C C . PHE A 1 317 ? 9.008 -4.031 14.820 1.00 21.22 317 PHE A C 1
ATOM 2686 O O . PHE A 1 317 ? 8.738 -3.426 13.774 1.00 23.10 317 PHE A O 1
ATOM 2694 N N . ASP A 1 318 ? 8.399 -5.160 15.167 1.00 22.35 318 ASP A N 1
ATOM 2695 C CA . ASP A 1 318 ? 7.366 -5.735 14.298 1.00 23.99 318 ASP A CA 1
ATOM 2696 C C . ASP A 1 318 ? 6.037 -4.973 14.353 1.00 24.12 318 ASP A C 1
ATOM 2697 O O . ASP A 1 318 ? 5.781 -4.194 15.269 1.00 22.61 318 ASP A O 1
ATOM 2702 N N . PRO A 1 319 ? 5.173 -5.186 13.347 1.00 25.58 319 PRO A N 1
ATOM 2703 C CA . PRO A 1 319 ? 3.874 -4.515 13.309 1.00 25.08 319 PRO A CA 1
ATOM 2704 C C . PRO A 1 319 ? 3.100 -4.745 14.597 1.00 25.11 319 PRO A C 1
ATOM 2705 O O . PRO A 1 319 ? 2.962 -5.879 15.055 1.00 27.21 319 PRO A O 1
ATOM 2709 N N . ASN A 1 320 ? 2.596 -3.663 15.177 1.00 24.86 320 ASN A N 1
ATOM 2710 C CA . ASN A 1 320 ? 1.802 -3.733 16.396 1.00 25.32 320 ASN A CA 1
ATOM 2711 C C . ASN A 1 320 ? 2.598 -4.193 17.607 1.00 23.59 320 ASN A C 1
ATOM 2712 O O . ASN A 1 320 ? 2.010 -4.672 18.578 1.00 23.64 320 ASN A O 1
ATOM 2717 N N . ASN A 1 321 ? 3.925 -4.104 17.562 1.00 21.74 321 ASN A N 1
ATOM 2718 C CA . ASN A 1 321 ? 4.692 -4.520 18.737 1.00 21.12 321 ASN A CA 1
ATOM 2719 C C . ASN A 1 321 ? 5.026 -3.287 19.579 1.00 19.05 321 ASN A C 1
ATOM 2720 O O . ASN A 1 321 ? 4.467 -2.205 19.340 1.00 19.05 321 ASN A O 1
ATOM 2725 N N . VAL A 1 322 ? 5.927 -3.427 20.546 1.00 18.09 322 VAL A N 1
ATOM 2726 C CA . VAL A 1 322 ? 6.195 -2.307 21.453 1.00 18.70 322 VAL A CA 1
ATOM 2727 C C . VAL A 1 322 ? 6.640 -0.965 20.873 1.00 18.62 322 VAL A C 1
ATOM 2728 O O . VAL A 1 322 ? 6.200 0.089 21.337 1.00 17.22 322 VAL A O 1
ATOM 2732 N N . VAL A 1 323 ? 7.487 -0.991 19.853 1.00 17.65 323 VAL A N 1
ATOM 2733 C CA . VAL A 1 323 ? 7.934 0.264 19.290 1.00 18.74 323 VAL A CA 1
ATOM 2734 C C . VAL A 1 323 ? 6.809 1.043 18.625 1.00 19.49 323 VAL A C 1
ATOM 2735 O O . VAL A 1 323 ? 6.641 2.231 18.897 1.00 20.33 323 VAL A O 1
ATOM 2739 N N A GLU A 1 324 ? 6.030 0.391 17.767 0.50 19.26 324 GLU A N 1
ATOM 2740 N N B GLU A 1 324 ? 6.035 0.387 17.772 0.50 19.49 324 GLU A N 1
ATOM 2741 C CA A GLU A 1 324 ? 4.947 1.083 17.074 0.50 20.21 324 GLU A CA 1
ATOM 2742 C CA B GLU A 1 324 ? 4.950 1.074 17.090 0.50 20.71 324 GLU A CA 1
ATOM 2743 C C A GLU A 1 324 ? 3.902 1.624 18.041 0.50 20.43 324 GLU A C 1
ATOM 2744 C C B GLU A 1 324 ? 3.979 1.666 18.098 0.50 20.58 324 GLU A C 1
ATOM 2745 O O A GLU A 1 324 ? 3.347 2.704 17.826 0.50 21.83 324 GLU A O 1
ATOM 2746 O O B GLU A 1 324 ? 3.562 2.820 17.979 0.50 21.96 324 GLU A O 1
ATOM 2757 N N . ILE A 1 325 ? 3.620 0.866 19.093 1.00 20.31 325 ILE A N 1
ATOM 2758 C CA . ILE A 1 325 ? 2.668 1.303 20.113 1.00 20.06 325 ILE A CA 1
ATOM 2759 C C . ILE A 1 325 ? 3.228 2.484 20.929 1.00 20.44 325 ILE A C 1
ATOM 2760 O O . ILE A 1 325 ? 2.493 3.415 21.271 1.00 20.71 325 ILE A O 1
ATOM 2765 N N . ALA A 1 326 ? 4.522 2.462 21.230 1.00 20.74 326 ALA A N 1
ATOM 2766 C CA . ALA A 1 326 ? 5.140 3.561 21.980 1.00 20.19 326 ALA A CA 1
ATOM 2767 C C . ALA A 1 326 ? 5.020 4.854 21.161 1.00 22.60 326 ALA A C 1
ATOM 2768 O O . ALA A 1 326 ? 4.579 5.893 21.674 1.00 21.37 326 ALA A O 1
ATOM 2770 N N . PHE A 1 327 ? 5.400 4.792 19.887 1.00 22.66 327 PHE A N 1
ATOM 2771 C CA . PHE A 1 327 ? 5.323 5.963 19.016 1.00 24.92 327 PHE A CA 1
ATOM 2772 C C . PHE A 1 327 ? 3.896 6.472 18.907 1.00 25.76 327 PHE A C 1
ATOM 2773 O O . PHE A 1 327 ? 3.654 7.681 18.876 1.00 27.37 327 PHE A O 1
ATOM 2781 N N . ALA A 1 328 ? 2.947 5.550 18.820 1.00 26.79 328 ALA A N 1
ATOM 2782 C CA . ALA A 1 328 ? 1.549 5.936 18.737 1.00 28.74 328 ALA A CA 1
ATOM 2783 C C . ALA A 1 328 ? 1.084 6.615 20.033 1.00 29.31 328 ALA A C 1
ATOM 2784 O O . ALA A 1 328 ? 0.105 7.363 20.028 1.00 31.40 328 ALA A O 1
ATOM 2786 N N . THR A 1 329 ? 1.776 6.362 21.138 1.00 30.82 329 THR A N 1
ATOM 2787 C CA . THR A 1 329 ? 1.397 6.961 22.425 1.00 32.30 329 THR A CA 1
ATOM 2788 C C . THR A 1 329 ? 1.835 8.413 22.504 1.00 34.87 329 THR A C 1
ATOM 2789 O O . THR A 1 329 ? 1.156 9.246 23.104 1.00 34.19 329 THR A O 1
ATOM 2793 N N . GLU A 1 330 ? 2.981 8.708 21.901 1.00 37.01 330 GLU A N 1
ATOM 2794 C CA . GLU A 1 330 ? 3.512 10.062 21.908 1.00 39.37 330 GLU A CA 1
ATOM 2795 C C . GLU A 1 330 ? 2.791 10.933 20.892 1.00 40.55 330 GLU A C 1
ATOM 2796 O O . GLU A 1 330 ? 2.367 12.048 21.212 1.00 42.19 330 GLU A O 1
ATOM 2802 N N . LEU B 1 2 ? 54.686 -21.684 -6.471 1.00 37.64 1002 LEU B N 1
ATOM 2803 C CA . LEU B 1 2 ? 53.716 -22.648 -6.984 1.00 36.30 1002 LEU B CA 1
ATOM 2804 C C . LEU B 1 2 ? 53.519 -23.766 -5.978 1.00 34.83 1002 LEU B C 1
ATOM 2805 O O . LEU B 1 2 ? 52.831 -24.745 -6.261 1.00 34.54 1002 LEU B O 1
ATOM 2810 N N . LYS B 1 3 ? 54.148 -23.625 -4.814 1.00 33.44 1003 LYS B N 1
ATOM 2811 C CA . LYS B 1 3 ? 54.014 -24.622 -3.763 1.00 30.53 1003 LYS B CA 1
ATOM 2812 C C . LYS B 1 3 ? 52.627 -24.485 -3.142 1.00 28.39 1003 LYS B C 1
ATOM 2813 O O . LYS B 1 3 ? 52.295 -23.433 -2.611 1.00 27.79 1003 LYS B O 1
ATOM 2819 N N . GLN B 1 4 ? 51.819 -25.540 -3.217 1.00 25.93 1004 GLN B N 1
ATOM 2820 C CA . GLN B 1 4 ? 50.499 -25.502 -2.609 1.00 23.93 1004 GLN B CA 1
ATOM 2821 C C . GLN B 1 4 ? 50.681 -25.435 -1.096 1.00 21.85 1004 GLN B C 1
ATOM 2822 O O . GLN B 1 4 ? 51.638 -25.980 -0.555 1.00 21.92 1004 GLN B O 1
ATOM 2828 N N . PRO B 1 5 ? 49.767 -24.751 -0.394 1.00 21.50 1005 PRO B N 1
ATOM 2829 C CA . PRO B 1 5 ? 49.842 -24.620 1.066 1.00 20.49 1005 PRO B CA 1
ATOM 2830 C C . PRO B 1 5 ? 49.572 -25.902 1.854 1.00 20.15 1005 PRO B C 1
ATOM 2831 O O . PRO B 1 5 ? 49.998 -26.027 3.003 1.00 18.43 1005 PRO B O 1
ATOM 2835 N N . ILE B 1 6 ? 48.880 -26.853 1.232 1.00 20.69 1006 ILE B N 1
ATOM 2836 C CA . ILE B 1 6 ? 48.542 -28.119 1.874 1.00 18.57 1006 ILE B CA 1
ATOM 2837 C C . ILE B 1 6 ? 48.550 -29.212 0.826 1.00 21.97 1006 ILE B C 1
ATOM 2838 O O . ILE B 1 6 ? 48.635 -28.935 -0.376 1.00 24.21 1006 ILE B O 1
ATOM 2843 N N . GLN B 1 7 ? 48.492 -30.456 1.287 1.00 22.92 1007 GLN B N 1
ATOM 2844 C CA . GLN B 1 7 ? 48.363 -31.570 0.371 1.00 23.33 1007 GLN B CA 1
ATOM 2845 C C . GLN B 1 7 ? 46.834 -31.574 0.359 1.00 23.06 1007 GLN B C 1
ATOM 2846 O O . GLN B 1 7 ? 46.228 -31.377 1.405 1.00 19.11 1007 GLN B O 1
ATOM 2852 N N . ALA B 1 8 ? 46.208 -31.769 -0.800 1.00 23.31 1008 ALA B N 1
ATOM 2853 C CA . ALA B 1 8 ? 44.740 -31.702 -0.888 1.00 22.80 1008 ALA B CA 1
ATOM 2854 C C . ALA B 1 8 ? 43.929 -32.431 0.175 1.00 21.36 1008 ALA B C 1
ATOM 2855 O O . ALA B 1 8 ? 42.909 -31.910 0.665 1.00 21.26 1008 ALA B O 1
ATOM 2857 N N . GLN B 1 9 ? 44.377 -33.622 0.549 1.00 18.99 1009 GLN B N 1
ATOM 2858 C CA . GLN B 1 9 ? 43.648 -34.408 1.519 1.00 19.79 1009 GLN B CA 1
ATOM 2859 C C . GLN B 1 9 ? 43.533 -33.792 2.908 1.00 16.63 1009 GLN B C 1
ATOM 2860 O O . GLN B 1 9 ? 42.635 -34.161 3.667 1.00 16.65 1009 GLN B O 1
ATOM 2866 N N . GLN B 1 10 ? 44.417 -32.847 3.222 1.00 17.37 1010 GLN B N 1
ATOM 2867 C CA . GLN B 1 10 ? 44.393 -32.160 4.515 1.00 15.80 1010 GLN B CA 1
ATOM 2868 C C . GLN B 1 10 ? 43.133 -31.301 4.625 1.00 15.31 1010 GLN B C 1
ATOM 2869 O O . GLN B 1 10 ? 42.762 -30.876 5.726 1.00 13.70 1010 GLN B O 1
ATOM 2875 N N . LEU B 1 11 ? 42.481 -31.037 3.496 1.00 15.09 1011 LEU B N 1
ATOM 2876 C CA . LEU B 1 11 ? 41.239 -30.239 3.525 1.00 17.43 1011 LEU B CA 1
ATOM 2877 C C . LEU B 1 11 ? 40.121 -30.957 4.301 1.00 14.93 1011 LEU B C 1
ATOM 2878 O O . LEU B 1 11 ? 39.211 -30.318 4.853 1.00 14.99 1011 LEU B O 1
ATOM 2883 N N . ILE B 1 12 ? 40.163 -32.292 4.351 1.00 14.09 1012 ILE B N 1
ATOM 2884 C CA . ILE B 1 12 ? 39.145 -33.042 5.072 1.00 15.71 1012 ILE B CA 1
ATOM 2885 C C . ILE B 1 12 ? 39.198 -32.621 6.527 1.00 16.63 1012 ILE B C 1
ATOM 2886 O O . ILE B 1 12 ? 38.201 -32.178 7.099 1.00 16.13 1012 ILE B O 1
ATOM 2891 N N . GLU B 1 13 ? 40.388 -32.698 7.111 1.00 15.10 1013 GLU B N 1
ATOM 2892 C CA . GLU B 1 13 ? 40.549 -32.291 8.495 1.00 14.67 1013 GLU B CA 1
ATOM 2893 C C . GLU B 1 13 ? 40.303 -30.803 8.681 1.00 12.72 1013 GLU B C 1
ATOM 2894 O O . GLU B 1 13 ? 39.636 -30.395 9.635 1.00 12.80 1013 GLU B O 1
ATOM 2900 N N . LEU B 1 14 ? 40.839 -29.981 7.769 1.00 12.65 1014 LEU B N 1
ATOM 2901 C CA . LEU B 1 14 ? 40.659 -28.532 7.881 1.00 14.07 1014 LEU B CA 1
ATOM 2902 C C . LEU B 1 14 ? 39.191 -28.114 7.859 1.00 11.40 1014 LEU B C 1
ATOM 2903 O O . LEU B 1 14 ? 38.766 -27.288 8.687 1.00 10.77 1014 LEU B O 1
ATOM 2908 N N . LEU B 1 15 ? 38.401 -28.686 6.948 1.00 12.40 1015 LEU B N 1
ATOM 2909 C CA . LEU B 1 15 ? 36.999 -28.298 6.913 1.00 12.41 1015 LEU B CA 1
ATOM 2910 C C . LEU B 1 15 ? 36.227 -28.822 8.121 1.00 11.77 1015 LEU B C 1
ATOM 2911 O O . LEU B 1 15 ? 35.364 -28.133 8.650 1.00 12.20 1015 LEU B O 1
ATOM 2916 N N . LYS B 1 16 ? 36.566 -30.022 8.592 1.00 11.32 1016 LYS B N 1
ATOM 2917 C CA . LYS B 1 16 ? 35.881 -30.541 9.781 1.00 11.62 1016 LYS B CA 1
ATOM 2918 C C . LYS B 1 16 ? 36.189 -29.700 11.019 1.00 11.66 1016 LYS B C 1
ATOM 2919 O O . LYS B 1 16 ? 35.287 -29.239 11.724 1.00 11.51 1016 LYS B O 1
ATOM 2925 N N . VAL B 1 17 ? 37.481 -29.507 11.281 1.00 12.86 1017 VAL B N 1
ATOM 2926 C CA . VAL B 1 17 ? 37.947 -28.756 12.437 1.00 13.71 1017 VAL B CA 1
ATOM 2927 C C . VAL B 1 17 ? 37.521 -27.296 12.481 1.00 13.83 1017 VAL B C 1
ATOM 2928 O O . VAL B 1 17 ? 36.998 -26.831 13.498 1.00 13.82 1017 VAL B O 1
ATOM 2932 N N . HIS B 1 18 ? 37.700 -26.584 11.375 1.00 11.48 1018 HIS B N 1
ATOM 2933 C CA . HIS B 1 18 ? 37.355 -25.177 11.366 1.00 11.44 1018 HIS B CA 1
ATOM 2934 C C . HIS B 1 18 ? 35.950 -24.783 10.909 1.00 13.48 1018 HIS B C 1
ATOM 2935 O O . HIS B 1 18 ? 35.501 -23.694 11.250 1.00 14.66 1018 HIS B O 1
ATOM 2942 N N . TYR B 1 19 ? 35.270 -25.650 10.168 1.00 13.87 1019 TYR B N 1
ATOM 2943 C CA . TYR B 1 19 ? 33.920 -25.332 9.666 1.00 13.39 1019 TYR B CA 1
ATOM 2944 C C . TYR B 1 19 ? 32.792 -26.278 10.084 1.00 14.45 1019 TYR B C 1
ATOM 2945 O O . TYR B 1 19 ? 31.602 -25.959 9.867 1.00 13.59 1019 TYR B O 1
ATOM 2954 N N . GLY B 1 20 ? 33.153 -27.426 10.657 1.00 12.67 1020 GLY B N 1
ATOM 2955 C CA . GLY B 1 20 ? 32.153 -28.419 11.050 1.00 12.29 1020 GLY B CA 1
ATOM 2956 C C . GLY B 1 20 ? 31.589 -29.110 9.808 1.00 13.51 1020 GLY B C 1
ATOM 2957 O O . GLY B 1 20 ? 30.512 -29.712 9.846 1.00 15.96 1020 GLY B O 1
ATOM 2958 N N . ILE B 1 21 ? 32.326 -29.051 8.702 1.00 12.59 1021 ILE B N 1
ATOM 2959 C CA . ILE B 1 21 ? 31.861 -29.646 7.447 1.00 15.08 1021 ILE B CA 1
ATOM 2960 C C . ILE B 1 21 ? 32.576 -30.941 7.116 1.00 16.32 1021 ILE B C 1
ATOM 2961 O O . ILE B 1 21 ? 33.795 -30.987 7.054 1.00 16.91 1021 ILE B O 1
ATOM 2966 N N . ASP B 1 22 ? 31.800 -32.006 6.922 1.00 17.21 1022 ASP B N 1
ATOM 2967 C CA . ASP B 1 22 ? 32.357 -33.309 6.590 1.00 18.96 1022 ASP B CA 1
ATOM 2968 C C . ASP B 1 22 ? 32.341 -33.520 5.090 1.00 20.82 1022 ASP B C 1
ATOM 2969 O O . ASP B 1 22 ? 31.285 -33.431 4.446 1.00 23.11 1022 ASP B O 1
ATOM 2974 N N . ILE B 1 23 ? 33.511 -33.750 4.514 1.00 20.17 1023 ILE B N 1
ATOM 2975 C CA . ILE B 1 23 ? 33.604 -34.016 3.082 1.00 21.18 1023 ILE B CA 1
ATOM 2976 C C . ILE B 1 23 ? 34.324 -35.342 2.910 1.00 23.14 1023 ILE B C 1
ATOM 2977 O O . ILE B 1 23 ? 35.092 -35.776 3.789 1.00 22.03 1023 ILE B O 1
ATOM 2982 N N . HIS B 1 24 ? 34.063 -35.991 1.783 1.00 24.28 1024 HIS B N 1
ATOM 2983 C CA . HIS B 1 24 ? 34.690 -37.265 1.492 1.00 26.54 1024 HIS B CA 1
ATOM 2984 C C . HIS B 1 24 ? 35.708 -37.163 0.375 1.00 27.55 1024 HIS B C 1
ATOM 2985 O O . HIS B 1 24 ? 36.501 -38.080 0.183 1.00 30.63 1024 HIS B O 1
ATOM 2992 N N . THR B 1 25 ? 35.691 -36.062 -0.363 1.00 27.37 1025 THR B N 1
ATOM 2993 C CA . THR B 1 25 ? 36.615 -35.915 -1.483 1.00 27.80 1025 THR B CA 1
ATOM 2994 C C . THR B 1 25 ? 37.132 -34.484 -1.605 1.00 26.38 1025 THR B C 1
ATOM 2995 O O . THR B 1 25 ? 36.366 -33.536 -1.544 1.00 26.36 1025 THR B O 1
ATOM 2999 N N . ALA B 1 26 ? 38.445 -34.339 -1.763 1.00 26.99 1026 ALA B N 1
ATOM 3000 C CA . ALA B 1 26 ? 39.073 -33.028 -1.915 1.00 25.77 1026 ALA B CA 1
ATOM 3001 C C . ALA B 1 26 ? 40.059 -33.085 -3.079 1.00 27.44 1026 ALA B C 1
ATOM 3002 O O . ALA B 1 26 ? 40.861 -34.013 -3.166 1.00 26.53 1026 ALA B O 1
ATOM 3004 N N . GLN B 1 27 ? 39.992 -32.091 -3.962 1.00 27.88 1027 GLN B N 1
ATOM 3005 C CA . GLN B 1 27 ? 40.856 -32.037 -5.146 1.00 30.08 1027 GLN B CA 1
ATOM 3006 C C . GLN B 1 27 ? 41.382 -30.639 -5.442 1.00 30.04 1027 GLN B C 1
ATOM 3007 O O . GLN B 1 27 ? 40.651 -29.657 -5.352 1.00 30.49 1027 GLN B O 1
ATOM 3013 N N . PHE B 1 28 ? 42.650 -30.554 -5.821 1.00 30.00 1028 PHE B N 1
ATOM 3014 C CA . PHE B 1 28 ? 43.242 -29.272 -6.177 1.00 31.21 1028 PHE B CA 1
ATOM 3015 C C . PHE B 1 28 ? 42.809 -28.984 -7.614 1.00 32.98 1028 PHE B C 1
ATOM 3016 O O . PHE B 1 28 ? 42.765 -29.889 -8.435 1.00 32.18 1028 PHE B O 1
ATOM 3024 N N . ILE B 1 29 ? 42.475 -27.738 -7.914 1.00 35.60 1029 ILE B N 1
ATOM 3025 C CA . ILE B 1 29 ? 42.079 -27.377 -9.270 1.00 40.11 1029 ILE B CA 1
ATOM 3026 C C . ILE B 1 29 ? 43.107 -26.372 -9.791 1.00 42.41 1029 ILE B C 1
ATOM 3027 O O . ILE B 1 29 ? 43.232 -25.259 -9.274 1.00 42.28 1029 ILE B O 1
ATOM 3032 N N . GLN B 1 30 ? 43.863 -26.788 -10.803 1.00 45.90 1030 GLN B N 1
ATOM 3033 C CA . GLN B 1 30 ? 44.903 -25.943 -11.374 1.00 49.35 1030 GLN B CA 1
ATOM 3034 C C . GLN B 1 30 ? 44.327 -24.898 -12.314 1.00 51.05 1030 GLN B C 1
ATOM 3035 O O . GLN B 1 30 ? 43.481 -25.203 -13.161 1.00 51.53 1030 GLN B O 1
ATOM 3041 N N . GLY B 1 31 ? 44.794 -23.663 -12.154 1.00 53.00 1031 GLY B N 1
ATOM 3042 C CA . GLY B 1 31 ? 44.311 -22.573 -12.979 1.00 54.95 1031 GLY B CA 1
ATOM 3043 C C . GLY B 1 31 ? 43.163 -21.871 -12.280 1.00 56.73 1031 GLY B C 1
ATOM 3044 O O . GLY B 1 31 ? 42.738 -20.785 -12.686 1.00 57.25 1031 GLY B O 1
ATOM 3045 N N . GLY B 1 32 ? 42.662 -22.497 -11.219 1.00 57.75 1032 GLY B N 1
ATOM 3046 C CA . GLY B 1 32 ? 41.559 -21.922 -10.467 1.00 58.86 1032 GLY B CA 1
ATOM 3047 C C . GLY B 1 32 ? 41.901 -20.543 -9.940 1.00 59.34 1032 GLY B C 1
ATOM 3048 O O . GLY B 1 32 ? 41.025 -19.800 -9.493 1.00 59.67 1032 GLY B O 1
ATOM 3049 N N . ALA B 1 33 ? 43.186 -20.205 -9.996 1.00 59.35 1033 ALA B N 1
ATOM 3050 C CA . ALA B 1 33 ? 43.679 -18.913 -9.530 1.00 59.00 1033 ALA B CA 1
ATOM 3051 C C . ALA B 1 33 ? 45.182 -18.827 -9.791 1.00 58.74 1033 ALA B C 1
ATOM 3052 O O . ALA B 1 33 ? 45.824 -19.833 -10.100 1.00 58.69 1033 ALA B O 1
ATOM 3054 N N . ASP B 1 34 ? 45.738 -17.625 -9.670 1.00 58.36 1034 ASP B N 1
ATOM 3055 C CA . ASP B 1 34 ? 47.160 -17.450 -9.903 1.00 56.80 1034 ASP B CA 1
ATOM 3056 C C . ASP B 1 34 ? 47.866 -16.766 -8.749 1.00 55.63 1034 ASP B C 1
ATOM 3057 O O . ASP B 1 34 ? 47.262 -16.511 -7.706 1.00 56.00 1034 ASP B O 1
ATOM 3058 N N . THR B 1 35 ? 49.147 -16.461 -8.942 1.00 53.90 1035 THR B N 1
ATOM 3059 C CA . THR B 1 35 ? 49.917 -15.804 -7.904 1.00 51.42 1035 THR B CA 1
ATOM 3060 C C . THR B 1 35 ? 49.739 -16.458 -6.550 1.00 49.80 1035 THR B C 1
ATOM 3061 O O . THR B 1 35 ? 50.184 -17.588 -6.332 1.00 49.57 1035 THR B O 1
ATOM 3062 N N . ASN B 1 36 ? 49.079 -15.750 -5.639 1.00 47.70 1036 ASN B N 1
ATOM 3063 C CA . ASN B 1 36 ? 48.853 -16.271 -4.299 1.00 44.89 1036 ASN B CA 1
ATOM 3064 C C . ASN B 1 36 ? 47.392 -16.636 -4.046 1.00 43.01 1036 ASN B C 1
ATOM 3065 O O . ASN B 1 36 ? 46.664 -15.922 -3.353 1.00 43.49 1036 ASN B O 1
ATOM 3070 N N . ALA B 1 37 ? 46.973 -17.758 -4.619 1.00 40.70 1037 ALA B N 1
ATOM 3071 C CA . ALA B 1 37 ? 45.613 -18.257 -4.454 1.00 37.15 1037 ALA B CA 1
ATOM 3072 C C . ALA B 1 37 ? 45.572 -19.694 -4.940 1.00 34.99 1037 ALA B C 1
ATOM 3073 O O . ALA B 1 37 ? 46.003 -19.991 -6.052 1.00 34.11 1037 ALA B O 1
ATOM 3075 N N . PHE B 1 38 ? 45.057 -20.589 -4.108 1.00 31.22 1038 PHE B N 1
ATOM 3076 C CA . PHE B 1 38 ? 44.988 -21.988 -4.482 1.00 28.80 1038 PHE B CA 1
ATOM 3077 C C . PHE B 1 38 ? 43.580 -22.495 -4.226 1.00 29.61 1038 PHE B C 1
ATOM 3078 O O . PHE B 1 38 ? 43.107 -22.459 -3.087 1.00 29.23 1038 PHE B O 1
ATOM 3086 N N . ALA B 1 39 ? 42.925 -22.987 -5.276 1.00 27.41 1039 ALA B N 1
ATOM 3087 C CA . ALA B 1 39 ? 41.561 -23.461 -5.168 1.00 28.08 1039 ALA B CA 1
ATOM 3088 C C . ALA B 1 39 ? 41.381 -24.976 -5.172 1.00 27.14 1039 ALA B C 1
ATOM 3089 O O . ALA B 1 39 ? 42.088 -25.724 -5.873 1.00 26.83 1039 ALA B O 1
ATOM 3091 N N . TYR B 1 40 ? 40.408 -25.421 -4.385 1.00 25.65 1040 TYR B N 1
ATOM 3092 C CA . TYR B 1 40 ? 40.090 -26.827 -4.287 1.00 26.46 1040 TYR B CA 1
ATOM 3093 C C . TYR B 1 40 ? 38.590 -27.017 -4.392 1.00 27.31 1040 TYR B C 1
ATOM 3094 O O . TYR B 1 40 ? 37.811 -26.102 -4.107 1.00 29.76 1040 TYR B O 1
ATOM 3103 N N . GLN B 1 41 ? 38.194 -28.206 -4.827 1.00 28.31 1041 GLN B N 1
ATOM 3104 C CA . GLN B 1 41 ? 36.792 -28.573 -4.925 1.00 28.24 1041 GLN B CA 1
ATOM 3105 C C . GLN B 1 41 ? 36.642 -29.599 -3.809 1.00 27.04 1041 GLN B C 1
ATOM 3106 O O . GLN B 1 41 ? 37.388 -30.567 -3.774 1.00 25.15 1041 GLN B O 1
ATOM 3112 N N . ALA B 1 42 ? 35.717 -29.364 -2.876 1.00 25.80 1042 ALA B N 1
ATOM 3113 C CA . ALA B 1 42 ? 35.483 -30.301 -1.776 1.00 23.83 1042 ALA B CA 1
ATOM 3114 C C . ALA B 1 42 ? 34.040 -30.763 -1.874 1.00 23.06 1042 ALA B C 1
ATOM 3115 O O . ALA B 1 42 ? 33.142 -29.939 -1.975 1.00 23.62 1042 ALA B O 1
ATOM 3117 N N . ASP B 1 43 ? 33.811 -32.069 -1.828 1.00 24.37 1043 ASP B N 1
ATOM 3118 C CA . ASP B 1 43 ? 32.453 -32.600 -1.937 1.00 24.53 1043 ASP B CA 1
ATOM 3119 C C . ASP B 1 43 ? 32.010 -33.497 -0.789 1.00 25.18 1043 ASP B C 1
ATOM 3120 O O . ASP B 1 43 ? 32.776 -34.305 -0.289 1.00 25.04 1043 ASP B O 1
ATOM 3125 N N . SER B 1 44 ? 30.758 -33.335 -0.368 1.00 24.58 1044 SER B N 1
ATOM 3126 C CA . SER B 1 44 ? 30.182 -34.197 0.652 1.00 23.96 1044 SER B CA 1
ATOM 3127 C C . SER B 1 44 ? 29.027 -34.837 -0.099 1.00 24.32 1044 SER B C 1
ATOM 3128 O O . SER B 1 44 ? 28.811 -34.544 -1.272 1.00 23.43 1044 SER B O 1
ATOM 3131 N N . GLU B 1 45 ? 28.287 -35.715 0.566 1.00 24.87 1045 GLU B N 1
ATOM 3132 C CA . GLU B 1 45 ? 27.162 -36.371 -0.068 1.00 25.65 1045 GLU B CA 1
ATOM 3133 C C . GLU B 1 45 ? 26.121 -35.351 -0.530 1.00 26.28 1045 GLU B C 1
ATOM 3134 O O . GLU B 1 45 ? 25.563 -35.462 -1.625 1.00 27.33 1045 GLU B O 1
ATOM 3140 N N . SER B 1 46 ? 25.898 -34.334 0.294 1.00 25.59 1046 SER B N 1
ATOM 3141 C CA . SER B 1 46 ? 24.884 -33.324 0.022 1.00 26.66 1046 SER B CA 1
ATOM 3142 C C . SER B 1 46 ? 25.288 -32.025 -0.661 1.00 26.65 1046 SER B C 1
ATOM 3143 O O . SER B 1 46 ? 24.445 -31.378 -1.269 1.00 26.26 1046 SER B O 1
ATOM 3146 N N . LYS B 1 47 ? 26.549 -31.615 -0.547 1.00 25.89 1047 LYS B N 1
ATOM 3147 C CA . LYS B 1 47 ? 26.959 -30.347 -1.152 1.00 26.70 1047 LYS B CA 1
ATOM 3148 C C . LYS B 1 47 ? 28.352 -30.368 -1.775 1.00 26.88 1047 LYS B C 1
ATOM 3149 O O . LYS B 1 47 ? 29.150 -31.265 -1.497 1.00 27.14 1047 LYS B O 1
ATOM 3155 N N . SER B 1 48 ? 28.628 -29.374 -2.621 1.00 26.18 1048 SER B N 1
ATOM 3156 C CA . SER B 1 48 ? 29.931 -29.231 -3.263 1.00 26.19 1048 SER B CA 1
ATOM 3157 C C . SER B 1 48 ? 30.428 -27.847 -2.888 1.00 24.53 1048 SER B C 1
ATOM 3158 O O . SER B 1 48 ? 29.670 -26.880 -2.913 1.00 24.71 1048 SER B O 1
ATOM 3161 N N . TYR B 1 49 ? 31.703 -27.765 -2.526 1.00 22.71 1049 TYR B N 1
ATOM 3162 C CA . TYR B 1 49 ? 32.309 -26.516 -2.071 1.00 21.23 1049 TYR B CA 1
ATOM 3163 C C . TYR B 1 49 ? 33.525 -26.118 -2.868 1.00 20.70 1049 TYR B C 1
ATOM 3164 O O . TYR B 1 49 ? 34.261 -26.980 -3.349 1.00 21.45 1049 TYR B O 1
ATOM 3173 N N . PHE B 1 50 ? 33.734 -24.805 -2.972 1.00 22.04 1050 PHE B N 1
ATOM 3174 C CA . PHE B 1 50 ? 34.897 -24.225 -3.639 1.00 21.45 1050 PHE B CA 1
ATOM 3175 C C . PHE B 1 50 ? 35.708 -23.582 -2.511 1.00 21.64 1050 PHE B C 1
ATOM 3176 O O . PHE B 1 50 ? 35.260 -22.653 -1.835 1.00 20.34 1050 PHE B O 1
ATOM 3184 N N . ILE B 1 51 ? 36.901 -24.110 -2.277 1.00 19.84 1051 ILE B N 1
ATOM 3185 C CA . ILE B 1 51 ? 37.743 -23.592 -1.216 1.00 20.28 1051 ILE B CA 1
ATOM 3186 C C . ILE B 1 51 ? 38.980 -22.886 -1.739 1.00 20.63 1051 ILE B C 1
ATOM 3187 O O . ILE B 1 51 ? 39.719 -23.440 -2.566 1.00 19.88 1051 ILE B O 1
ATOM 3192 N N . LYS B 1 52 ? 39.219 -21.687 -1.220 1.00 18.24 1052 LYS B N 1
ATOM 3193 C CA . LYS B 1 52 ? 40.371 -20.899 -1.613 1.00 20.10 1052 LYS B CA 1
ATOM 3194 C C . LYS B 1 52 ? 41.352 -20.657 -0.468 1.00 20.22 1052 LYS B C 1
ATOM 3195 O O . LYS B 1 52 ? 40.988 -20.149 0.597 1.00 20.55 1052 LYS B O 1
ATOM 3201 N N . LEU B 1 53 ? 42.607 -21.057 -0.675 1.00 19.06 1053 LEU B N 1
ATOM 3202 C CA . LEU B 1 53 ? 43.635 -20.827 0.341 1.00 21.14 1053 LEU B CA 1
ATOM 3203 C C . LEU B 1 53 ? 44.566 -19.747 -0.183 1.00 22.63 1053 LEU B C 1
ATOM 3204 O O . LEU B 1 53 ? 44.941 -19.780 -1.357 1.00 23.56 1053 LEU B O 1
ATOM 3209 N N . LYS B 1 54 ? 44.922 -18.789 0.665 1.00 21.38 1054 LYS B N 1
ATOM 3210 C CA . LYS B 1 54 ? 45.833 -17.711 0.266 1.00 23.25 1054 LYS B CA 1
ATOM 3211 C C . LYS B 1 54 ? 46.910 -17.520 1.333 1.00 22.06 1054 LYS B C 1
ATOM 3212 O O . LYS B 1 54 ? 46.596 -17.437 2.524 1.00 22.73 1054 LYS B O 1
ATOM 3218 N N . TYR B 1 55 ? 48.177 -17.428 0.927 1.00 22.78 1055 TYR B N 1
ATOM 3219 C CA . TYR B 1 55 ? 49.237 -17.233 1.918 1.00 23.51 1055 TYR B CA 1
ATOM 3220 C C . TYR B 1 55 ? 49.175 -15.880 2.598 1.00 24.52 1055 TYR B C 1
ATOM 3221 O O . TYR B 1 55 ? 48.683 -14.897 2.024 1.00 25.38 1055 TYR B O 1
ATOM 3230 N N . GLY B 1 56 ? 49.675 -15.836 3.831 1.00 24.39 1056 GLY B N 1
ATOM 3231 C CA . GLY B 1 56 ? 49.717 -14.595 4.580 1.00 25.38 1056 GLY B CA 1
ATOM 3232 C C . GLY B 1 56 ? 48.660 -14.377 5.638 1.00 26.96 1056 GLY B C 1
ATOM 3233 O O . GLY B 1 56 ? 47.740 -15.190 5.792 1.00 26.90 1056 GLY B O 1
ATOM 3234 N N . TYR B 1 57 ? 48.797 -13.268 6.365 1.00 29.67 1057 TYR B N 1
ATOM 3235 C CA . TYR B 1 57 ? 47.874 -12.896 7.437 1.00 33.79 1057 TYR B CA 1
ATOM 3236 C C . TYR B 1 57 ? 47.390 -11.450 7.304 1.00 35.45 1057 TYR B C 1
ATOM 3237 O O . TYR B 1 57 ? 46.779 -10.892 8.220 1.00 36.49 1057 TYR B O 1
ATOM 3246 N N A HIS B 1 58 ? 47.660 -10.853 6.151 0.75 36.36 1058 HIS B N 1
ATOM 3247 N N B HIS B 1 58 ? 47.662 -10.851 6.148 0.25 36.17 1058 HIS B N 1
ATOM 3248 C CA A HIS B 1 58 ? 47.246 -9.481 5.878 0.75 37.47 1058 HIS B CA 1
ATOM 3249 C CA B HIS B 1 58 ? 47.259 -9.475 5.868 0.25 36.92 1058 HIS B CA 1
ATOM 3250 C C A HIS B 1 58 ? 45.762 -9.455 5.541 0.75 37.29 1058 HIS B C 1
ATOM 3251 C C B HIS B 1 58 ? 45.773 -9.441 5.515 0.25 36.92 1058 HIS B C 1
ATOM 3252 O O A HIS B 1 58 ? 45.238 -10.402 4.953 0.75 36.89 1058 HIS B O 1
ATOM 3253 O O B HIS B 1 58 ? 45.259 -10.371 4.892 0.25 36.84 1058 HIS B O 1
ATOM 3266 N N . ASP B 1 59 ? 45.082 -8.373 5.912 1.00 36.87 1059 ASP B N 1
ATOM 3267 C CA . ASP B 1 59 ? 43.654 -8.255 5.631 1.00 36.63 1059 ASP B CA 1
ATOM 3268 C C . ASP B 1 59 ? 43.359 -8.272 4.136 1.00 35.69 1059 ASP B C 1
ATOM 3269 O O . ASP B 1 59 ? 44.102 -7.715 3.332 1.00 36.13 1059 ASP B O 1
ATOM 3274 N N . GLU B 1 60 ? 42.269 -8.936 3.772 1.00 34.76 1060 GLU B N 1
ATOM 3275 C CA . GLU B 1 60 ? 41.854 -9.051 2.375 1.00 32.40 1060 GLU B CA 1
ATOM 3276 C C . GLU B 1 60 ? 40.844 -7.947 2.071 1.00 30.26 1060 GLU B C 1
ATOM 3277 O O . GLU B 1 60 ? 39.762 -7.904 2.658 1.00 29.32 1060 GLU B O 1
ATOM 3283 N N . ILE B 1 61 ? 41.189 -7.051 1.153 1.00 27.47 1061 ILE B N 1
ATOM 3284 C CA . ILE B 1 61 ? 40.273 -5.972 0.827 1.00 26.61 1061 ILE B CA 1
ATOM 3285 C C . ILE B 1 61 ? 38.998 -6.642 0.352 1.00 25.69 1061 ILE B C 1
ATOM 3286 O O . ILE B 1 61 ? 37.899 -6.161 0.613 1.00 26.59 1061 ILE B O 1
ATOM 3291 N N . ASN B 1 62 ? 39.160 -7.767 -0.338 1.00 25.13 1062 ASN B N 1
ATOM 3292 C CA . ASN B 1 62 ? 38.047 -8.556 -0.850 1.00 25.69 1062 ASN B CA 1
ATOM 3293 C C . ASN B 1 62 ? 36.964 -8.744 0.223 1.00 24.65 1062 ASN B C 1
ATOM 3294 O O . ASN B 1 62 ? 35.808 -8.344 0.058 1.00 22.16 1062 ASN B O 1
ATOM 3299 N N . LEU B 1 63 ? 37.355 -9.356 1.331 1.00 23.13 1063 LEU B N 1
ATOM 3300 C CA . LEU B 1 63 ? 36.411 -9.647 2.404 1.00 21.94 1063 LEU B CA 1
ATOM 3301 C C . LEU B 1 63 ? 35.753 -8.424 3.039 1.00 20.21 1063 LEU B C 1
ATOM 3302 O O . LEU B 1 63 ? 34.619 -8.497 3.486 1.00 22.01 1063 LEU B O 1
ATOM 3307 N N . SER B 1 64 ? 36.458 -7.304 3.099 1.00 19.36 1064 SER B N 1
ATOM 3308 C CA . SER B 1 64 ? 35.847 -6.117 3.677 1.00 19.24 1064 SER B CA 1
ATOM 3309 C C . SER B 1 64 ? 34.722 -5.646 2.758 1.00 19.19 1064 SER B C 1
ATOM 3310 O O . SER B 1 64 ? 33.601 -5.354 3.205 1.00 16.97 1064 SER B O 1
ATOM 3313 N N . ILE B 1 65 ? 35.029 -5.574 1.466 1.00 15.95 1065 ILE B N 1
ATOM 3314 C CA . ILE B 1 65 ? 34.046 -5.115 0.504 1.00 16.35 1065 ILE B CA 1
ATOM 3315 C C . ILE B 1 65 ? 32.855 -6.064 0.347 1.00 15.95 1065 ILE B C 1
ATOM 3316 O O . ILE B 1 65 ? 31.700 -5.601 0.302 1.00 15.37 1065 ILE B O 1
ATOM 3321 N N . ILE B 1 66 ? 33.096 -7.371 0.270 1.00 16.15 1066 ILE B N 1
ATOM 3322 C CA . ILE B 1 66 ? 31.971 -8.272 0.092 1.00 17.33 1066 ILE B CA 1
ATOM 3323 C C . ILE B 1 66 ? 31.075 -8.201 1.321 1.00 17.53 1066 ILE B C 1
ATOM 3324 O O . ILE B 1 66 ? 29.855 -8.271 1.206 1.00 17.10 1066 ILE B O 1
ATOM 3329 N N . ARG B 1 67 ? 31.665 -8.028 2.498 1.00 17.32 1067 ARG B N 1
ATOM 3330 C CA . ARG B 1 67 ? 30.832 -7.912 3.686 1.00 18.15 1067 ARG B CA 1
ATOM 3331 C C . ARG B 1 67 ? 30.007 -6.624 3.646 1.00 18.55 1067 ARG B C 1
ATOM 3332 O O . ARG B 1 67 ? 28.801 -6.619 3.920 1.00 18.50 1067 ARG B O 1
ATOM 3340 N N . LEU B 1 68 ? 30.645 -5.523 3.280 1.00 18.70 1068 LEU B N 1
ATOM 3341 C CA . LEU B 1 68 ? 29.935 -4.249 3.213 1.00 17.59 1068 LEU B CA 1
ATOM 3342 C C . LEU B 1 68 ? 28.729 -4.400 2.263 1.00 18.03 1068 LEU B C 1
ATOM 3343 O O . LEU B 1 68 ? 27.595 -4.060 2.617 1.00 18.77 1068 LEU B O 1
ATOM 3348 N N . LEU B 1 69 ? 28.968 -4.927 1.063 1.00 16.06 1069 LEU B N 1
ATOM 3349 C CA . LEU B 1 69 ? 27.875 -5.094 0.103 1.00 17.32 1069 LEU B CA 1
ATOM 3350 C C . LEU B 1 69 ? 26.816 -6.072 0.606 1.00 18.35 1069 LEU B C 1
ATOM 3351 O O . LEU B 1 69 ? 25.625 -5.795 0.561 1.00 17.21 1069 LEU B O 1
ATOM 3356 N N . HIS B 1 70 ? 27.254 -7.217 1.104 1.00 18.40 1070 HIS B N 1
ATOM 3357 C CA . HIS B 1 70 ? 26.301 -8.200 1.611 1.00 20.58 1070 HIS B CA 1
ATOM 3358 C C . HIS B 1 70 ? 25.468 -7.681 2.790 1.00 21.67 1070 HIS B C 1
ATOM 3359 O O . HIS B 1 70 ? 24.251 -7.861 2.815 1.00 22.23 1070 HIS B O 1
ATOM 3366 N N . ASP B 1 71 ? 26.112 -7.048 3.771 1.00 20.58 1071 ASP B N 1
ATOM 3367 C CA . ASP B 1 71 ? 25.370 -6.552 4.930 1.00 21.89 1071 ASP B CA 1
ATOM 3368 C C . ASP B 1 71 ? 24.298 -5.542 4.523 1.00 23.17 1071 ASP B C 1
ATOM 3369 O O . ASP B 1 71 ? 23.271 -5.405 5.200 1.00 24.07 1071 ASP B O 1
ATOM 3374 N N . SER B 1 72 ? 24.523 -4.838 3.413 1.00 21.17 1072 SER B N 1
ATOM 3375 C CA . SER B 1 72 ? 23.556 -3.837 2.986 1.00 20.71 1072 SER B CA 1
ATOM 3376 C C . SER B 1 72 ? 22.373 -4.452 2.261 1.00 21.55 1072 SER B C 1
ATOM 3377 O O . SER B 1 72 ? 21.411 -3.744 1.942 1.00 23.08 1072 SER B O 1
ATOM 3380 N N . GLY B 1 73 ? 22.439 -5.757 1.996 1.00 21.21 1073 GLY B N 1
ATOM 3381 C CA . GLY B 1 73 ? 21.332 -6.427 1.331 1.00 20.70 1073 GLY B CA 1
ATOM 3382 C C . GLY B 1 73 ? 21.535 -6.803 -0.125 1.00 21.67 1073 GLY B C 1
ATOM 3383 O O . GLY B 1 73 ? 20.593 -7.274 -0.773 1.00 22.84 1073 GLY B O 1
ATOM 3384 N N . ILE B 1 74 ? 22.741 -6.614 -0.657 1.00 19.64 1074 ILE B N 1
ATOM 3385 C CA . ILE B 1 74 ? 23.001 -6.966 -2.053 1.00 20.42 1074 ILE B CA 1
ATOM 3386 C C . ILE B 1 74 ? 23.247 -8.472 -2.144 1.00 21.11 1074 ILE B C 1
ATOM 3387 O O . ILE B 1 74 ? 24.273 -8.976 -1.686 1.00 22.26 1074 ILE B O 1
ATOM 3392 N N . LYS B 1 75 ? 22.296 -9.188 -2.744 1.00 21.48 1075 LYS B N 1
ATOM 3393 C CA . LYS B 1 75 ? 22.385 -10.636 -2.856 1.00 20.83 1075 LYS B CA 1
ATOM 3394 C C . LYS B 1 75 ? 23.236 -11.110 -4.023 1.00 20.40 1075 LYS B C 1
ATOM 3395 O O . LYS B 1 75 ? 23.587 -12.277 -4.081 1.00 19.25 1075 LYS B O 1
ATOM 3401 N N . GLU B 1 76 ? 23.592 -10.206 -4.933 1.00 18.35 1076 GLU B N 1
ATOM 3402 C CA . GLU B 1 76 ? 24.373 -10.626 -6.101 1.00 19.97 1076 GLU B CA 1
ATOM 3403 C C . GLU B 1 76 ? 25.860 -10.835 -5.830 1.00 22.07 1076 GLU B C 1
ATOM 3404 O O . GLU B 1 76 ? 26.650 -10.917 -6.762 1.00 26.40 1076 GLU B O 1
ATOM 3410 N N . ILE B 1 77 ? 26.239 -10.924 -4.560 1.00 24.27 1077 ILE B N 1
ATOM 3411 C CA . ILE B 1 77 ? 27.637 -11.141 -4.174 1.00 23.92 1077 ILE B CA 1
ATOM 3412 C C . ILE B 1 77 ? 27.688 -12.518 -3.509 1.00 24.86 1077 ILE B C 1
ATOM 3413 O O . ILE B 1 77 ? 26.968 -12.733 -2.518 1.00 26.15 1077 ILE B O 1
ATOM 3418 N N . ILE B 1 78 ? 28.513 -13.432 -4.033 1.00 21.65 1078 ILE B N 1
ATOM 3419 C CA . ILE B 1 78 ? 28.650 -14.794 -3.471 1.00 21.33 1078 I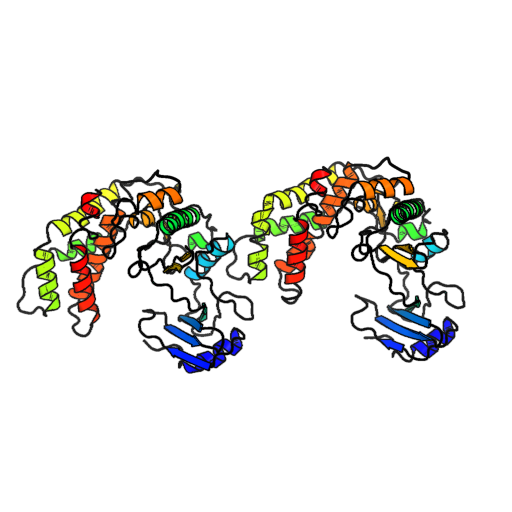LE B CA 1
ATOM 3420 C C . ILE B 1 78 ? 29.375 -14.664 -2.145 1.00 20.38 1078 ILE B C 1
ATOM 3421 O O . ILE B 1 78 ? 30.532 -14.257 -2.103 1.00 20.12 1078 ILE B O 1
ATOM 3426 N N . PHE B 1 79 ? 28.681 -15.013 -1.068 1.00 20.12 1079 PHE B N 1
ATOM 3427 C CA . PHE B 1 79 ? 29.183 -14.853 0.285 1.00 19.47 1079 PHE B CA 1
ATOM 3428 C C . PHE B 1 79 ? 29.867 -16.113 0.814 1.00 18.43 1079 PHE B C 1
ATOM 3429 O O . PHE B 1 79 ? 29.426 -17.215 0.542 1.00 18.37 1079 PHE B O 1
ATOM 3437 N N . PRO B 1 80 ? 30.978 -15.951 1.542 1.00 17.98 1080 PRO B N 1
ATOM 3438 C CA . PRO B 1 80 ? 31.699 -17.091 2.102 1.00 17.53 1080 PRO B CA 1
ATOM 3439 C C . PRO B 1 80 ? 30.848 -17.786 3.159 1.00 17.59 1080 PRO B C 1
ATOM 3440 O O . PRO B 1 80 ? 29.968 -17.177 3.781 1.00 18.39 1080 PRO B O 1
ATOM 3444 N N . ILE B 1 81 ? 31.143 -19.061 3.360 1.00 17.04 1081 ILE B N 1
ATOM 3445 C CA . ILE B 1 81 ? 30.507 -19.864 4.396 1.00 16.88 1081 ILE B CA 1
ATOM 3446 C C . ILE B 1 81 ? 31.244 -19.483 5.688 1.00 14.83 1081 ILE B C 1
ATOM 3447 O O . ILE B 1 81 ? 32.468 -19.405 5.713 1.00 16.34 1081 ILE B O 1
ATOM 3452 N N . HIS B 1 82 ? 30.508 -19.263 6.772 1.00 16.77 1082 HIS B N 1
ATOM 3453 C CA . HIS B 1 82 ? 31.134 -18.892 8.030 1.00 16.60 1082 HIS B CA 1
ATOM 3454 C C . HIS B 1 82 ? 31.787 -20.102 8.714 1.00 14.47 1082 HIS B C 1
ATOM 3455 O O . HIS B 1 82 ? 31.303 -21.222 8.601 1.00 14.66 1082 HIS B O 1
ATOM 3462 N N . THR B 1 83 ? 32.862 -19.836 9.438 1.00 15.33 1083 THR B N 1
ATOM 3463 C CA . THR B 1 83 ? 33.580 -20.856 10.186 1.00 15.97 1083 THR B CA 1
ATOM 3464 C C . THR B 1 83 ? 32.768 -21.140 11.447 1.00 16.66 1083 THR B C 1
ATOM 3465 O O . THR B 1 83 ? 31.746 -20.498 11.715 1.00 1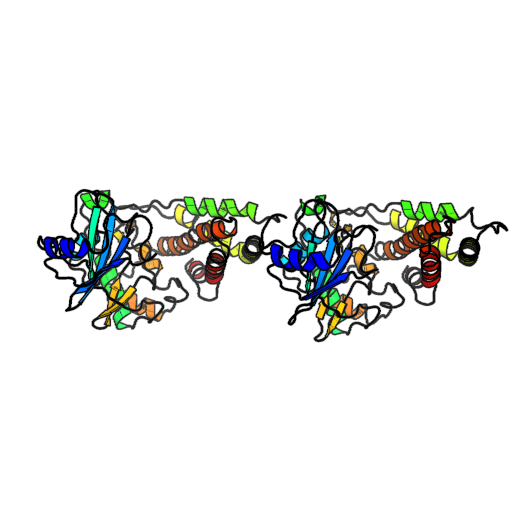5.67 1083 THR B O 1
ATOM 3469 N N . LEU B 1 84 ? 33.252 -22.082 12.246 1.00 16.53 1084 LEU B N 1
ATOM 3470 C CA . LEU B 1 84 ? 32.563 -22.438 13.473 1.00 18.60 1084 LEU B CA 1
ATOM 3471 C C . LEU B 1 84 ? 32.576 -21.285 14.459 1.00 18.90 1084 LEU B C 1
ATOM 3472 O O . LEU B 1 84 ? 31.715 -21.209 15.329 1.00 21.63 1084 LEU B O 1
ATOM 3477 N N . GLU B 1 85 ? 33.558 -20.400 14.331 1.00 21.04 1085 GLU B N 1
ATOM 3478 C CA . GLU B 1 85 ? 33.650 -19.244 15.208 1.00 22.95 1085 GLU B CA 1
ATOM 3479 C C . GLU B 1 85 ? 32.835 -18.085 14.648 1.00 23.16 1085 GLU B C 1
ATOM 3480 O O . GLU B 1 85 ? 32.895 -16.960 15.164 1.00 24.52 1085 GLU B O 1
ATOM 3486 N N . ALA B 1 86 ? 32.073 -18.376 13.593 1.00 21.50 1086 ALA B N 1
ATOM 3487 C CA . ALA B 1 86 ? 31.204 -17.404 12.938 1.00 20.10 1086 ALA B CA 1
ATOM 3488 C C . ALA B 1 86 ? 31.935 -16.270 12.207 1.00 21.03 1086 ALA B C 1
ATOM 3489 O O . ALA B 1 86 ? 31.453 -15.132 12.188 1.00 21.20 1086 ALA B O 1
ATOM 3491 N N . LYS B 1 87 ? 33.086 -16.564 11.620 1.00 21.57 1087 LYS B N 1
ATOM 3492 C CA . LYS B 1 87 ? 33.848 -15.555 10.872 1.00 22.02 1087 LYS B CA 1
ATOM 3493 C C . LYS B 1 87 ? 33.786 -15.901 9.389 1.00 21.28 1087 LYS B C 1
ATOM 3494 O O . LYS B 1 87 ? 33.439 -17.017 9.036 1.00 17.80 1087 LYS B O 1
ATOM 3500 N N . LEU B 1 88 ? 34.106 -14.945 8.514 1.00 19.61 1088 LEU B N 1
ATOM 3501 C CA . LEU B 1 88 ? 34.046 -15.201 7.084 1.00 20.46 1088 LEU B CA 1
ATOM 3502 C C . LEU B 1 88 ? 35.211 -15.992 6.541 1.00 18.29 1088 LEU B C 1
ATOM 3503 O O . LEU B 1 88 ? 35.192 -16.398 5.387 1.00 19.41 1088 LEU B O 1
ATOM 3508 N N . PHE B 1 89 ? 36.238 -16.193 7.365 1.00 18.14 1089 PHE B N 1
ATOM 3509 C CA . PHE B 1 89 ? 37.403 -16.943 6.912 1.00 17.36 1089 PHE B CA 1
ATOM 3510 C C . PHE B 1 89 ? 38.185 -17.418 8.132 1.00 15.13 1089 PHE B C 1
ATOM 3511 O O . PHE B 1 89 ? 38.009 -16.903 9.244 1.00 14.97 1089 PHE B O 1
ATOM 3519 N N . GLN B 1 90 ? 39.051 -18.402 7.916 1.00 15.38 1090 GLN B N 1
ATOM 3520 C CA . GLN B 1 90 ? 39.875 -18.942 8.986 1.00 16.10 1090 GLN B CA 1
ATOM 3521 C C . GLN B 1 90 ? 41.334 -18.578 8.747 1.00 15.70 1090 GLN B C 1
ATOM 3522 O O . GLN B 1 90 ? 41.884 -18.894 7.695 1.00 17.13 1090 GLN B O 1
ATOM 3528 N N . GLN B 1 91 ? 41.951 -17.928 9.723 1.00 16.80 1091 GLN B N 1
ATOM 3529 C CA . GLN B 1 91 ? 43.364 -17.565 9.614 1.00 16.28 1091 GLN B CA 1
ATOM 3530 C C . GLN B 1 91 ? 44.246 -18.619 10.275 1.00 16.62 1091 GLN B C 1
ATOM 3531 O O . GLN B 1 91 ? 44.103 -18.881 11.455 1.00 17.49 1091 GLN B O 1
ATOM 3537 N N . LEU B 1 92 ? 45.112 -19.257 9.501 1.00 17.01 1092 LEU B N 1
ATOM 3538 C CA . LEU B 1 92 ? 46.066 -20.204 10.076 1.00 17.62 1092 LEU B CA 1
ATOM 3539 C C . LEU B 1 92 ? 47.434 -19.495 10.082 1.00 17.49 1092 LEU B C 1
ATOM 3540 O O . LEU B 1 92 ? 47.554 -18.349 9.635 1.00 17.68 1092 LEU B O 1
ATOM 3545 N N . LYS B 1 93 ? 48.451 -20.181 10.595 1.00 17.09 1093 LYS B N 1
ATOM 3546 C CA . LYS B 1 93 ? 49.808 -19.632 10.711 1.00 17.44 1093 LYS B CA 1
ATOM 3547 C C . LYS B 1 93 ? 50.399 -19.075 9.412 1.00 17.78 1093 LYS B C 1
ATOM 3548 O O . LYS B 1 93 ? 50.932 -17.955 9.371 1.00 18.00 1093 LYS B O 1
ATOM 3554 N N . HIS B 1 94 ? 50.292 -19.843 8.341 1.00 16.86 1094 HIS B N 1
ATOM 3555 C CA . HIS B 1 94 ? 50.900 -19.428 7.086 1.00 17.38 1094 HIS B CA 1
ATOM 3556 C C . HIS B 1 94 ? 49.975 -19.038 5.950 1.00 17.39 1094 HIS B C 1
ATOM 3557 O O . HIS B 1 94 ? 50.451 -18.544 4.927 1.00 18.41 1094 HIS B O 1
ATOM 3564 N N . PHE B 1 95 ? 48.678 -19.256 6.122 1.00 16.93 1095 PHE B N 1
ATOM 3565 C CA . PHE B 1 95 ? 47.718 -18.948 5.068 1.00 18.08 1095 PHE B CA 1
ATOM 3566 C C . PHE B 1 95 ? 46.287 -18.822 5.603 1.00 17.71 1095 PHE B C 1
ATOM 3567 O O . PHE B 1 95 ? 46.035 -19.099 6.793 1.00 16.59 1095 PHE B O 1
ATOM 3575 N N A LYS B 1 96 ? 45.369 -18.383 4.735 0.50 18.38 1096 LYS B N 1
ATOM 3576 N N B LYS B 1 96 ? 45.371 -18.383 4.739 0.50 18.29 1096 LYS B N 1
ATOM 3577 C CA A LYS B 1 96 ? 43.949 -18.232 5.080 0.50 17.35 1096 LYS B CA 1
ATOM 3578 C CA B LYS B 1 96 ? 43.961 -18.229 5.094 0.50 17.29 1096 LYS B CA 1
ATOM 3579 C C A LYS B 1 96 ? 43.126 -19.243 4.308 0.50 16.14 1096 LYS B C 1
ATOM 3580 C C B LYS B 1 96 ? 43.103 -19.184 4.281 0.50 15.91 1096 LYS B C 1
ATOM 3581 O O A LYS B 1 96 ? 43.553 -19.756 3.270 0.50 16.66 1096 LYS B O 1
ATOM 3582 O O B LYS B 1 96 ? 43.501 -19.626 3.199 0.50 16.16 1096 LYS B O 1
ATOM 3593 N N . ILE B 1 97 ? 41.921 -19.502 4.809 1.00 16.25 1097 ILE B N 1
ATOM 3594 C CA . ILE B 1 97 ? 40.977 -20.393 4.147 1.00 16.41 1097 ILE B CA 1
ATOM 3595 C C . ILE B 1 97 ? 39.676 -19.597 3.992 1.00 16.61 1097 ILE B C 1
ATOM 3596 O O . ILE B 1 97 ? 39.192 -19.011 4.966 1.00 15.74 1097 ILE B O 1
ATOM 3601 N N . ILE B 1 98 ? 39.135 -19.561 2.776 1.00 17.70 1098 ILE B N 1
ATOM 3602 C CA . ILE B 1 98 ? 37.853 -18.876 2.524 1.00 16.29 1098 ILE B CA 1
ATOM 3603 C C . ILE B 1 98 ? 37.065 -19.967 1.828 1.00 17.57 1098 ILE B C 1
ATOM 3604 O O . ILE B 1 98 ? 37.463 -20.451 0.771 1.00 17.44 1098 ILE B O 1
ATOM 3609 N N . ALA B 1 99 ? 35.964 -20.385 2.440 1.00 15.08 1099 ALA B N 1
ATOM 3610 C CA . ALA B 1 99 ? 35.153 -21.462 1.892 1.00 18.03 1099 ALA B CA 1
ATOM 3611 C C . ALA B 1 99 ? 33.889 -20.915 1.233 1.00 17.73 1099 ALA B C 1
ATOM 3612 O O . ALA B 1 99 ? 33.258 -20.031 1.787 1.00 20.00 1099 ALA B O 1
ATOM 3614 N N . TYR B 1 100 ? 33.531 -21.477 0.079 1.00 19.76 1100 TYR B N 1
ATOM 3615 C CA . TYR B 1 100 ? 32.323 -21.082 -0.662 1.00 21.27 1100 TYR B CA 1
ATOM 3616 C C . TYR B 1 100 ? 31.489 -22.249 -1.138 1.00 23.69 1100 TYR B C 1
ATOM 3617 O O . TYR B 1 100 ? 31.969 -23.369 -1.271 1.00 21.88 1100 TYR B O 1
ATOM 3626 N N . PRO B 1 101 ? 30.200 -21.990 -1.406 1.00 25.24 1101 PRO B N 1
ATOM 3627 C CA . PRO B 1 101 ? 29.351 -23.065 -1.909 1.00 26.47 1101 PRO B CA 1
ATOM 3628 C C . PRO B 1 101 ? 29.869 -23.142 -3.358 1.00 27.12 1101 PRO B C 1
ATOM 3629 O O . PRO B 1 101 ? 30.237 -22.117 -3.912 1.00 26.19 1101 PRO B O 1
ATOM 3633 N N . PHE B 1 102 ? 29.944 -24.320 -3.959 1.00 30.35 1102 PHE B N 1
ATOM 3634 C CA . PHE B 1 102 ? 30.440 -24.400 -5.344 1.00 32.29 1102 PHE B CA 1
ATOM 3635 C C . PHE B 1 102 ? 29.301 -24.034 -6.316 1.00 32.74 1102 PHE B C 1
ATOM 3636 O O . PHE B 1 102 ? 28.407 -24.837 -6.563 1.00 35.26 1102 PHE B O 1
ATOM 3644 N N A ILE B 1 103 ? 29.308 -22.819 -6.849 0.50 34.51 1103 ILE B N 1
ATOM 3645 N N B ILE B 1 103 ? 29.383 -22.837 -6.888 0.50 33.08 1103 ILE B N 1
ATOM 3646 C CA A ILE B 1 103 ? 28.243 -22.430 -7.777 0.50 35.01 1103 ILE B CA 1
ATOM 3647 C CA B ILE B 1 103 ? 28.360 -22.355 -7.810 0.50 32.67 1103 ILE B CA 1
ATOM 3648 C C A ILE B 1 103 ? 28.781 -22.446 -9.196 0.50 34.18 1103 ILE B C 1
ATOM 3649 C C B ILE B 1 103 ? 28.595 -22.796 -9.254 0.50 30.72 1103 ILE B C 1
ATOM 3650 O O A ILE B 1 103 ? 29.700 -21.691 -9.516 0.50 35.48 1103 ILE B O 1
ATOM 3651 O O B ILE B 1 103 ? 29.686 -22.636 -9.803 0.50 29.25 1103 ILE B O 1
ATOM 3660 N N A HIS B 1 104 ? 28.238 -23.300 -10.057 0.50 33.28 1104 HIS B N 1
ATOM 3661 N N B HIS B 1 104 ? 27.566 -23.378 -9.858 0.50 30.04 1104 HIS B N 1
ATOM 3662 C CA A HIS B 1 104 ? 28.775 -23.299 -11.403 0.50 32.21 1104 HIS B CA 1
ATOM 3663 C CA B HIS B 1 104 ? 27.670 -23.846 -11.236 0.50 30.07 1104 HIS B CA 1
ATOM 3664 C C A HIS B 1 104 ? 27.963 -22.713 -12.537 0.50 30.03 1104 HIS B C 1
ATOM 3665 C C B HIS B 1 104 ? 26.993 -22.888 -12.210 0.50 29.50 1104 HIS B C 1
ATOM 3666 O O A HIS B 1 104 ? 27.904 -23.243 -13.639 0.50 28.81 1104 HIS B O 1
ATOM 3667 O O B HIS B 1 104 ? 26.139 -23.328 -12.979 0.50 31.02 1104 HIS B O 1
ATOM 3680 N N . ALA B 1 105 ? 27.326 -21.599 -12.217 1.00 29.06 1105 ALA B N 1
ATOM 3681 C CA . ALA B 1 105 ? 26.619 -20.776 -13.174 1.00 26.42 1105 ALA B CA 1
ATOM 3682 C C . ALA B 1 105 ? 27.731 -20.330 -14.118 1.00 24.66 1105 ALA B C 1
ATOM 3683 O O . ALA B 1 105 ? 28.841 -20.034 -13.681 1.00 25.45 1105 ALA B O 1
ATOM 3685 N N . PRO B 1 106 ? 27.462 -20.302 -15.423 1.00 21.68 1106 PRO B N 1
ATOM 3686 C CA . PRO B 1 106 ? 28.488 -19.878 -16.380 1.00 19.91 1106 PRO B CA 1
ATOM 3687 C C . PRO B 1 106 ? 28.659 -18.353 -16.348 1.00 18.46 1106 PRO B C 1
ATOM 3688 O O . PRO B 1 106 ? 27.767 -17.653 -15.873 1.00 16.77 1106 PRO B O 1
ATOM 3692 N N . ASN B 1 107 ? 29.801 -17.856 -16.823 1.00 16.40 1107 ASN B N 1
ATOM 3693 C CA . ASN B 1 107 ? 30.007 -16.414 -16.882 1.00 17.10 1107 ASN B CA 1
ATOM 3694 C C . ASN B 1 107 ? 29.379 -15.826 -18.152 1.00 16.97 1107 ASN B C 1
ATOM 3695 O O . ASN B 1 107 ? 28.807 -16.560 -18.974 1.00 17.14 1107 ASN B O 1
ATOM 3700 N N . GLY B 1 108 ? 29.453 -14.509 -18.289 1.00 15.63 1108 GLY B N 1
ATOM 3701 C CA . GLY B 1 108 ? 28.841 -13.820 -19.415 1.00 14.03 1108 GLY B CA 1
ATOM 3702 C C . GLY B 1 108 ? 29.488 -14.026 -20.774 1.00 17.42 1108 GLY B C 1
ATOM 3703 O O . GLY B 1 108 ? 28.952 -13.565 -21.803 1.00 17.84 1108 GLY B O 1
ATOM 3704 N N . PHE B 1 109 ? 30.648 -14.679 -20.794 1.00 16.60 1109 PHE B N 1
ATOM 3705 C CA . PHE B 1 109 ? 31.294 -14.967 -22.063 1.00 18.84 1109 PHE B CA 1
ATOM 3706 C C . PHE B 1 109 ? 30.651 -16.242 -22.609 1.00 20.93 1109 PHE B C 1
ATOM 3707 O O . PHE B 1 109 ? 30.611 -16.461 -23.815 1.00 23.73 1109 PHE B O 1
ATOM 3715 N N . THR B 1 110 ? 30.136 -17.067 -21.705 1.00 20.02 1110 THR B N 1
ATOM 3716 C CA . THR B 1 110 ? 29.503 -18.325 -22.072 1.00 22.34 1110 THR B CA 1
ATOM 3717 C C . THR B 1 110 ? 28.010 -18.185 -22.318 1.00 22.17 1110 THR B C 1
ATOM 3718 O O . THR B 1 110 ? 27.480 -18.755 -23.286 1.00 21.52 1110 THR B O 1
ATOM 3722 N N . GLN B 1 111 ? 27.330 -17.432 -21.454 1.00 19.82 1111 GLN B N 1
ATOM 3723 C CA . GLN B 1 111 ? 25.875 -17.250 -21.588 1.00 19.76 1111 GLN B CA 1
ATOM 3724 C C . GLN B 1 111 ? 25.485 -15.771 -21.555 1.00 19.26 1111 GLN B C 1
ATOM 3725 O O . GLN B 1 111 ? 25.832 -15.048 -20.631 1.00 19.49 1111 GLN B O 1
ATOM 3731 N N . ASN B 1 112 ? 24.770 -15.337 -22.577 1.00 19.57 1112 ASN B N 1
ATOM 3732 C CA . ASN B 1 112 ? 24.337 -13.947 -22.667 1.00 21.02 1112 ASN B CA 1
ATOM 3733 C C . ASN B 1 112 ? 23.315 -13.656 -21.570 1.00 19.19 1112 ASN B C 1
ATOM 3734 O O . ASN B 1 112 ? 22.508 -14.512 -21.213 1.00 22.19 1112 ASN B O 1
ATOM 3739 N N . LEU B 1 113 ? 23.342 -12.448 -21.022 1.00 18.57 1113 LEU B N 1
ATOM 3740 C CA . LEU B 1 113 ? 22.353 -12.077 -20.027 1.00 17.70 1113 LEU B CA 1
ATOM 3741 C C . LEU B 1 113 ? 21.008 -11.802 -20.715 1.00 18.19 1113 LEU B C 1
ATOM 3742 O O . LEU B 1 113 ? 20.987 -11.301 -21.843 1.00 18.01 1113 LEU B O 1
ATOM 3747 N N . THR B 1 114 ? 19.906 -12.110 -20.034 1.00 18.03 1114 THR B N 1
ATOM 3748 C CA . THR B 1 114 ? 18.570 -11.832 -20.579 1.00 19.11 1114 THR B CA 1
ATOM 3749 C C . THR B 1 114 ? 18.286 -10.350 -20.330 1.00 18.91 1114 THR B C 1
ATOM 3750 O O . THR B 1 114 ? 19.059 -9.668 -19.663 1.00 16.34 1114 THR B O 1
ATOM 3754 N N . GLY B 1 115 ? 17.154 -9.860 -20.838 1.00 19.29 1115 GLY B N 1
ATOM 3755 C CA . GLY B 1 115 ? 16.816 -8.457 -20.631 1.00 18.80 1115 GLY B CA 1
ATOM 3756 C C . GLY B 1 115 ? 16.679 -8.115 -19.170 1.00 19.11 1115 GLY B C 1
ATOM 3757 O O . GLY B 1 115 ? 17.109 -7.035 -18.711 1.00 18.98 1115 GLY B O 1
ATOM 3758 N N . LYS B 1 116 ? 16.041 -9.016 -18.431 1.00 17.61 1116 LYS B N 1
ATOM 3759 C CA . LYS B 1 116 ? 15.848 -8.841 -17.014 1.00 18.89 1116 LYS B CA 1
ATOM 3760 C C . LYS B 1 116 ? 17.202 -8.748 -16.338 1.00 19.06 1116 LYS B C 1
ATOM 3761 O O . LYS B 1 116 ? 17.431 -7.875 -15.496 1.00 18.77 1116 LYS B O 1
ATOM 3763 N N . GLN B 1 117 ? 18.097 -9.659 -16.708 1.00 17.47 1117 GLN B N 1
ATOM 3764 C CA . GLN B 1 117 ? 19.427 -9.685 -16.088 1.00 15.79 1117 GLN B CA 1
ATOM 3765 C C . GLN B 1 117 ? 20.247 -8.449 -16.354 1.00 13.84 1117 GLN B C 1
ATOM 3766 O O . GLN B 1 117 ? 21.009 -8.005 -15.475 1.00 13.80 1117 GLN B O 1
ATOM 3772 N N . TRP B 1 118 ? 20.119 -7.894 -17.556 1.00 12.44 1118 TRP B N 1
ATOM 3773 C CA . TRP B 1 118 ? 20.807 -6.648 -17.892 1.00 12.23 1118 TRP B CA 1
ATOM 3774 C C . TRP B 1 118 ? 20.284 -5.526 -16.971 1.00 13.37 1118 TRP B C 1
ATOM 3775 O O . TRP B 1 118 ? 21.059 -4.739 -16.448 1.00 13.39 1118 TRP B O 1
ATOM 3786 N N . LYS B 1 119 ? 18.971 -5.452 -16.772 1.00 14.54 1119 LYS B N 1
ATOM 3787 C CA . LYS B 1 119 ? 18.443 -4.427 -15.884 1.00 13.53 1119 LYS B CA 1
ATOM 3788 C C . LYS B 1 119 ? 18.876 -4.723 -14.442 1.00 14.30 1119 LYS B C 1
ATOM 3789 O O . LYS B 1 119 ? 19.109 -3.794 -13.669 1.00 14.23 1119 LYS B O 1
ATOM 3795 N N . GLN B 1 120 ? 18.988 -6.008 -14.079 1.00 14.25 1120 GLN B N 1
ATOM 3796 C CA . GLN B 1 120 ? 19.400 -6.356 -12.722 1.00 13.99 1120 GLN B CA 1
ATOM 3797 C C . GLN B 1 120 ? 20.848 -5.928 -12.506 1.00 14.07 1120 GLN B C 1
ATOM 3798 O O . GLN B 1 120 ? 21.188 -5.444 -11.437 1.00 13.39 1120 GLN B O 1
ATOM 3804 N N . LEU B 1 121 ? 21.694 -6.118 -13.519 1.00 13.11 1121 LEU B N 1
ATOM 3805 C CA . LEU B 1 121 ? 23.099 -5.712 -13.419 1.00 12.69 1121 LEU B CA 1
ATOM 3806 C C . LEU B 1 121 ? 23.160 -4.181 -13.219 1.00 11.85 1121 LEU B C 1
ATOM 3807 O O . LEU B 1 121 ? 23.955 -3.679 -12.413 1.00 12.84 1121 LEU B O 1
ATOM 3812 N N . GLY B 1 122 ? 22.314 -3.427 -13.920 1.00 11.29 1122 GLY B N 1
ATOM 3813 C CA . GLY B 1 122 ? 22.311 -1.976 -13.730 1.00 11.52 1122 GLY B CA 1
ATOM 3814 C C . GLY B 1 122 ? 21.854 -1.613 -12.319 1.00 12.79 1122 GLY B C 1
ATOM 3815 O O . GLY B 1 122 ? 22.407 -0.720 -11.660 1.00 11.53 1122 GLY B O 1
ATOM 3816 N N . LYS B 1 123 ? 20.825 -2.308 -11.849 1.00 12.61 1123 LYS B N 1
ATOM 3817 C CA . LYS B 1 123 ? 20.296 -2.068 -10.514 1.00 14.48 1123 LYS B CA 1
ATOM 3818 C C . LYS B 1 123 ? 21.400 -2.331 -9.476 1.00 15.34 1123 LYS B C 1
ATOM 3819 O O . LYS B 1 123 ? 21.587 -1.545 -8.559 1.00 14.31 1123 LYS B O 1
ATOM 3825 N N . VAL B 1 124 ? 22.141 -3.419 -9.656 1.00 13.27 1124 VAL B N 1
ATOM 3826 C CA . VAL B 1 124 ? 23.184 -3.776 -8.696 1.00 14.62 1124 VAL B CA 1
ATOM 3827 C C . VAL B 1 124 ? 24.378 -2.837 -8.740 1.00 14.95 1124 VAL B C 1
ATOM 3828 O O . VAL B 1 124 ? 24.873 -2.431 -7.689 1.00 15.40 1124 VAL B O 1
ATOM 3832 N N . LEU B 1 125 ? 24.839 -2.464 -9.930 1.00 12.26 1125 LEU B N 1
ATOM 3833 C CA . LEU B 1 125 ? 25.985 -1.558 -9.967 1.00 14.07 1125 LEU B CA 1
ATOM 3834 C C . LEU B 1 125 ? 25.616 -0.189 -9.402 1.00 13.41 1125 LEU B C 1
ATOM 3835 O O . LEU B 1 125 ? 26.461 0.499 -8.832 1.00 12.88 1125 LEU B O 1
ATOM 3840 N N . ARG B 1 126 ? 24.354 0.212 -9.565 1.00 13.60 1126 ARG B N 1
ATOM 3841 C CA . ARG B 1 126 ? 23.893 1.479 -9.023 1.00 14.04 1126 ARG B CA 1
ATOM 3842 C C . ARG B 1 126 ? 24.037 1.441 -7.495 1.00 13.58 1126 ARG B C 1
ATOM 3843 O O . ARG B 1 126 ? 24.527 2.396 -6.888 1.00 13.47 1126 ARG B O 1
ATOM 3851 N N . GLN B 1 127 ? 23.608 0.346 -6.884 1.00 13.55 1127 GLN B N 1
ATOM 3852 C CA . GLN B 1 127 ? 23.717 0.230 -5.426 1.00 14.99 1127 GLN B CA 1
ATOM 3853 C C . GLN B 1 127 ? 25.185 0.212 -4.971 1.00 14.82 1127 GLN B C 1
ATOM 3854 O O . GLN B 1 127 ? 25.534 0.817 -3.953 1.00 16.31 1127 GLN B O 1
ATOM 3860 N N . ILE B 1 128 ? 26.043 -0.464 -5.733 1.00 13.37 1128 ILE B N 1
ATOM 3861 C CA . ILE B 1 128 ? 27.468 -0.483 -5.390 1.00 13.09 1128 ILE B CA 1
ATOM 3862 C C . ILE B 1 128 ? 28.010 0.944 -5.458 1.00 13.42 1128 ILE B C 1
ATOM 3863 O O . ILE B 1 128 ? 28.681 1.406 -4.519 1.00 15.67 1128 ILE B O 1
ATOM 3868 N N . HIS B 1 129 ? 27.710 1.674 -6.533 1.00 12.40 1129 HIS B N 1
ATOM 3869 C CA . HIS B 1 129 ? 28.199 3.047 -6.693 1.00 14.11 1129 HIS B CA 1
ATOM 3870 C C . HIS B 1 129 ? 27.636 4.057 -5.691 1.00 17.55 1129 HIS B C 1
ATOM 3871 O O . HIS B 1 129 ? 28.246 5.107 -5.444 1.00 17.22 1129 HIS B O 1
ATOM 3878 N N . GLU B 1 130 ? 26.485 3.735 -5.107 1.00 16.68 1130 GLU B N 1
ATOM 3879 C CA . GLU B 1 130 ? 25.864 4.633 -4.132 1.00 18.48 1130 GLU B CA 1
ATOM 3880 C C . GLU B 1 130 ? 26.207 4.211 -2.713 1.00 20.01 1130 GLU B C 1
ATOM 3881 O O . GLU B 1 130 ? 25.773 4.846 -1.747 1.00 20.36 1130 GLU B O 1
ATOM 3887 N N . THR B 1 131 ? 27.004 3.158 -2.587 1.00 18.15 1131 THR B N 1
ATOM 3888 C CA . THR B 1 131 ? 27.385 2.647 -1.270 1.00 20.06 1131 THR B CA 1
ATOM 3889 C C . THR B 1 131 ? 28.326 3.561 -0.486 1.00 21.17 1131 THR B C 1
ATOM 3890 O O . THR B 1 131 ? 29.360 3.987 -0.982 1.00 19.06 1131 THR B O 1
ATOM 3894 N N . SER B 1 132 ? 27.935 3.855 0.752 1.00 21.31 1132 SER B N 1
ATOM 3895 C CA . SER B 1 132 ? 28.736 4.696 1.649 1.00 23.07 1132 SER B CA 1
ATOM 3896 C C . SER B 1 132 ? 29.848 3.787 2.210 1.00 21.16 1132 SER B C 1
ATOM 3897 O O . SER B 1 132 ? 29.577 2.794 2.884 1.00 23.55 1132 SER B O 1
ATOM 3900 N N . VAL B 1 133 ? 31.103 4.098 1.905 1.00 18.75 1133 VAL B N 1
ATOM 3901 C CA . VAL B 1 133 ? 32.218 3.279 2.366 1.00 17.49 1133 VAL B CA 1
ATOM 3902 C C . VAL B 1 133 ? 32.819 3.847 3.650 1.00 17.28 1133 VAL B C 1
ATOM 3903 O O . VAL B 1 133 ? 33.200 5.009 3.692 1.00 16.38 1133 VAL B O 1
ATOM 3907 N N . PRO B 1 134 ? 32.902 3.028 4.706 1.00 18.10 1134 PRO B N 1
ATOM 3908 C CA . PRO B 1 134 ? 33.470 3.455 5.995 1.00 19.14 1134 PRO B CA 1
ATOM 3909 C C . PRO B 1 134 ? 34.865 4.029 5.724 1.00 20.43 1134 PRO B C 1
ATOM 3910 O O . PRO B 1 134 ? 35.600 3.497 4.885 1.00 18.83 1134 PRO B O 1
ATOM 3914 N N A ILE B 1 135 ? 35.238 5.089 6.432 0.50 20.33 1135 ILE B N 1
ATOM 3915 N N B ILE B 1 135 ? 35.233 5.085 6.444 0.50 20.61 1135 ILE B N 1
ATOM 3916 C CA A ILE B 1 135 ? 36.541 5.702 6.200 0.50 19.99 1135 ILE B CA 1
ATOM 3917 C CA B ILE B 1 135 ? 36.538 5.710 6.253 0.50 20.61 1135 ILE B CA 1
ATOM 3918 C C A ILE B 1 135 ? 37.686 4.713 6.405 0.50 20.52 1135 ILE B C 1
ATOM 3919 C C B ILE B 1 135 ? 37.678 4.715 6.411 0.50 20.82 1135 ILE B C 1
ATOM 3920 O O A ILE B 1 135 ? 38.690 4.785 5.701 0.50 18.83 1135 ILE B O 1
ATOM 3921 O O B ILE B 1 135 ? 38.666 4.782 5.682 0.50 19.02 1135 ILE B O 1
ATOM 3930 N N . SER B 1 136 ? 37.536 3.786 7.354 1.00 20.42 1136 SER B N 1
ATOM 3931 C CA . SER B 1 136 ? 38.586 2.797 7.607 1.00 21.82 1136 SER B CA 1
ATOM 3932 C C . SER B 1 136 ? 38.864 1.954 6.372 1.00 20.66 1136 SER B C 1
ATOM 3933 O O . SER B 1 136 ? 40.006 1.623 6.095 1.00 22.09 1136 SER B O 1
ATOM 3936 N N . ILE B 1 137 ? 37.813 1.616 5.635 1.00 20.65 1137 ILE B N 1
ATOM 3937 C CA . ILE B 1 137 ? 37.943 0.844 4.402 1.00 19.33 1137 ILE B CA 1
ATOM 3938 C C . ILE B 1 137 ? 38.454 1.727 3.267 1.00 18.48 1137 ILE B C 1
ATOM 3939 O O . ILE B 1 137 ? 39.263 1.283 2.464 1.00 18.08 1137 ILE B O 1
ATOM 3944 N N . GLN B 1 138 ? 37.994 2.974 3.219 1.00 16.70 1138 GLN B N 1
ATOM 3945 C CA . GLN B 1 138 ? 38.468 3.900 2.193 1.00 17.63 1138 GLN B CA 1
ATOM 3946 C C . GLN B 1 138 ? 39.992 4.022 2.246 1.00 17.79 1138 GLN B C 1
ATOM 3947 O O . GLN B 1 138 ? 40.659 4.093 1.201 1.00 16.52 1138 GLN B O 1
ATOM 3953 N N . GLN B 1 139 ? 40.552 4.053 3.453 1.00 19.00 1139 GLN B N 1
ATOM 3954 C CA . GLN B 1 139 ? 42.003 4.174 3.576 1.00 19.63 1139 GLN B CA 1
ATOM 3955 C C . GLN B 1 139 ? 42.717 2.980 2.961 1.00 20.88 1139 GLN B C 1
ATOM 3956 O O . GLN B 1 139 ? 43.862 3.097 2.530 1.00 22.04 1139 GLN B O 1
ATOM 3962 N N . GLN B 1 140 ? 42.046 1.829 2.907 1.00 18.08 1140 GLN B N 1
ATOM 3963 C CA . GLN B 1 140 ? 42.627 0.620 2.336 1.00 18.94 1140 GLN B CA 1
ATOM 3964 C C . GLN B 1 140 ? 42.406 0.423 0.826 1.00 16.15 1140 GLN B C 1
ATOM 3965 O O . GLN B 1 140 ? 42.986 -0.492 0.223 1.00 17.19 1140 GLN B O 1
ATOM 3971 N N . LEU B 1 141 ? 41.561 1.255 0.227 1.00 15.03 1141 LEU B N 1
ATOM 3972 C CA . LEU B 1 141 ? 41.263 1.150 -1.205 1.00 14.58 1141 LEU B CA 1
ATOM 3973 C C . LEU B 1 141 ? 42.148 2.061 -2.037 1.00 14.29 1141 LEU B C 1
ATOM 3974 O O . LEU B 1 141 ? 42.389 3.214 -1.664 1.00 14.97 1141 LEU B O 1
ATOM 3979 N N . ARG B 1 142 ? 42.613 1.557 -3.172 1.00 13.19 1142 ARG B N 1
ATOM 3980 C CA . ARG B 1 142 ? 43.423 2.393 -4.031 1.00 14.39 1142 ARG B CA 1
ATOM 3981 C C . ARG B 1 142 ? 42.503 3.483 -4.585 1.00 13.00 1142 ARG B C 1
ATOM 3982 O O . ARG B 1 142 ? 41.298 3.275 -4.716 1.00 13.92 1142 ARG B O 1
ATOM 3990 N N . LYS B 1 143 ? 43.058 4.670 -4.822 1.00 13.72 1143 LYS B N 1
ATOM 3991 C CA . LYS B 1 143 ? 42.313 5.786 -5.407 1.00 12.77 1143 LYS B CA 1
ATOM 3992 C C . LYS B 1 143 ? 42.793 5.962 -6.851 1.00 12.37 1143 LYS B C 1
ATOM 3993 O O . LYS B 1 143 ? 43.968 5.738 -7.145 1.00 13.79 1143 LYS B O 1
ATOM 3999 N N . GLU B 1 144 ? 41.885 6.343 -7.753 1.00 10.74 1144 GLU B N 1
ATOM 4000 C CA . GLU B 1 144 ? 42.269 6.603 -9.144 1.00 11.37 1144 GLU B CA 1
ATOM 4001 C C . GLU B 1 144 ? 43.294 7.749 -9.122 1.00 12.68 1144 GLU B C 1
ATOM 4002 O O . GLU B 1 144 ? 43.001 8.799 -8.530 1.00 13.58 1144 GLU B O 1
ATOM 4008 N N . ILE B 1 145 ? 44.476 7.545 -9.721 1.00 13.24 1145 ILE B N 1
ATOM 4009 C CA . ILE B 1 145 ? 45.487 8.598 -9.800 1.00 15.96 1145 ILE B CA 1
ATOM 4010 C C . ILE B 1 145 ? 45.904 8.955 -11.232 1.00 15.82 1145 ILE B C 1
ATOM 4011 O O . ILE B 1 145 ? 46.880 9.691 -11.440 1.00 16.48 1145 ILE B O 1
ATOM 4016 N N . TYR B 1 146 ? 45.146 8.454 -12.213 1.00 13.85 1146 TYR B N 1
ATOM 4017 C CA . TYR B 1 146 ? 45.403 8.742 -13.642 1.00 12.25 1146 TYR B CA 1
ATOM 4018 C C . TYR B 1 146 ? 46.886 8.596 -13.980 1.00 11.97 1146 TYR B C 1
ATOM 4019 O O . TYR B 1 146 ? 47.469 9.422 -14.722 1.00 14.86 1146 TYR B O 1
ATOM 4028 N N . SER B 1 147 ? 47.490 7.518 -13.498 1.00 11.88 1147 SER B N 1
ATOM 4029 C CA . SER B 1 147 ? 48.933 7.309 -13.705 1.00 13.44 1147 SER B CA 1
ATOM 4030 C C . SER B 1 147 ? 49.340 7.189 -15.174 1.00 11.25 1147 SER B C 1
ATOM 4031 O O . SER B 1 147 ? 48.604 6.568 -15.974 1.00 12.07 1147 SER B O 1
ATOM 4034 N N . PRO B 1 148 ? 50.491 7.788 -15.557 1.00 11.77 1148 PRO B N 1
ATOM 4035 C CA . PRO B 1 148 ? 50.956 7.701 -16.943 1.00 10.53 1148 PRO B CA 1
ATOM 4036 C C . PRO B 1 148 ? 51.820 6.458 -17.155 1.00 11.42 1148 PRO B C 1
ATOM 4037 O O . PRO B 1 148 ? 52.424 6.292 -18.216 1.00 10.45 1148 PRO B O 1
ATOM 4041 N N . LYS B 1 149 ? 51.915 5.605 -16.137 1.00 11.49 1149 LYS B N 1
ATOM 4042 C CA . LYS B 1 149 ? 52.748 4.415 -16.231 1.00 11.34 1149 LYS B CA 1
ATOM 4043 C C . LYS B 1 149 ? 52.612 3.585 -17.507 1.00 11.87 1149 LYS B C 1
ATOM 4044 O O . LYS B 1 149 ? 53.610 3.218 -18.116 1.00 11.17 1149 LYS B O 1
ATOM 4050 N N . TRP B 1 150 ? 51.368 3.277 -17.879 1.00 10.72 1150 TRP B N 1
ATOM 4051 C CA . TRP B 1 150 ? 51.113 2.396 -19.016 1.00 10.75 1150 TRP B CA 1
ATOM 4052 C C . TRP B 1 150 ? 51.311 3.112 -20.343 1.00 10.18 1150 TRP B C 1
ATOM 4053 O O . TRP B 1 150 ? 51.846 2.519 -21.270 1.00 10.13 1150 TRP B O 1
ATOM 4064 N N . ARG B 1 151 ? 50.866 4.363 -20.415 1.00 8.93 1151 ARG B N 1
ATOM 4065 C CA . ARG B 1 151 ? 51.077 5.190 -21.606 1.00 8.93 1151 ARG B CA 1
ATOM 4066 C C . ARG B 1 151 ? 52.575 5.265 -21.871 1.00 9.46 1151 ARG B C 1
ATOM 4067 O O . ARG B 1 151 ? 53.028 5.056 -23.010 1.00 10.02 1151 ARG B O 1
ATOM 4075 N N . GLU B 1 152 ? 53.363 5.536 -20.822 1.00 10.88 1152 GLU B N 1
ATOM 4076 C CA . GLU B 1 152 ? 54.815 5.591 -20.989 1.00 9.68 1152 GLU B CA 1
ATOM 4077 C C . GLU B 1 152 ? 55.406 4.261 -21.470 1.00 8.82 1152 GLU B C 1
ATOM 4078 O O . GLU B 1 152 ? 56.306 4.234 -22.327 1.00 10.25 1152 GLU B O 1
ATOM 4084 N N . ILE B 1 153 ? 54.918 3.158 -20.922 1.00 8.06 1153 ILE B N 1
ATOM 4085 C CA . ILE B 1 153 ? 55.410 1.855 -21.333 1.00 8.98 1153 ILE B CA 1
ATOM 4086 C C . ILE B 1 153 ? 55.117 1.621 -22.821 1.00 8.62 1153 ILE B C 1
ATOM 4087 O O . ILE B 1 153 ? 55.969 1.151 -23.557 1.00 8.69 1153 ILE B O 1
ATOM 4092 N N . VAL B 1 154 ? 53.906 1.926 -23.269 1.00 10.62 1154 VAL B N 1
ATOM 4093 C CA . VAL B 1 154 ? 53.639 1.711 -24.690 1.00 9.94 1154 VAL B CA 1
ATOM 4094 C C . VAL B 1 154 ? 54.534 2.608 -25.567 1.00 10.42 1154 VAL B C 1
ATOM 4095 O O . VAL B 1 154 ? 55.077 2.143 -26.576 1.00 10.19 1154 VAL B O 1
ATOM 4099 N N . ARG B 1 155 ? 54.745 3.873 -25.184 1.00 10.84 1155 ARG B N 1
ATOM 4100 C CA . ARG B 1 155 ? 55.617 4.724 -26.016 1.00 9.80 1155 ARG B CA 1
ATOM 4101 C C . ARG B 1 155 ? 57.032 4.188 -26.044 1.00 11.71 1155 ARG B C 1
ATOM 4102 O O . ARG B 1 155 ? 57.752 4.356 -27.045 1.00 12.16 1155 ARG B O 1
ATOM 4110 N N . SER B 1 156 ? 57.447 3.537 -24.962 1.00 9.57 1156 SER B N 1
ATOM 4111 C CA . SER B 1 156 ? 58.805 2.970 -24.923 1.00 10.71 1156 SER B CA 1
ATOM 4112 C C . SER B 1 156 ? 58.981 1.861 -25.978 1.00 12.81 1156 SER B C 1
ATOM 4113 O O . SER B 1 156 ? 60.117 1.502 -26.315 1.00 12.29 1156 SER B O 1
ATOM 4116 N N . PHE B 1 157 ? 57.874 1.328 -26.511 1.00 11.94 1157 PHE B N 1
ATOM 4117 C CA . PHE B 1 157 ? 57.948 0.283 -27.539 1.00 11.90 1157 PHE B CA 1
ATOM 4118 C C . PHE B 1 157 ? 58.159 0.859 -28.948 1.00 12.83 1157 PHE B C 1
ATOM 4119 O O . PHE B 1 157 ? 58.629 0.143 -29.826 1.00 13.08 1157 PHE B O 1
ATOM 4127 N N . TYR B 1 158 ? 57.789 2.121 -29.167 1.00 12.79 1158 TYR B N 1
ATOM 4128 C CA . TYR B 1 158 ? 57.889 2.725 -30.495 1.00 14.08 1158 TYR B CA 1
ATOM 4129 C C . TYR B 1 158 ? 59.213 2.533 -31.208 1.00 16.47 1158 TYR B C 1
ATOM 4130 O O . TYR B 1 158 ? 59.227 2.196 -32.395 1.00 18.73 1158 TYR B O 1
ATOM 4139 N N . ASN B 1 159 ? 60.320 2.739 -30.504 1.00 17.73 1159 ASN B N 1
ATOM 4140 C CA . ASN B 1 159 ? 61.637 2.620 -31.138 1.00 21.02 1159 ASN B CA 1
ATOM 4141 C C . ASN B 1 159 ? 62.168 1.197 -31.221 1.00 21.36 1159 ASN B C 1
ATOM 4142 O O . ASN B 1 159 ? 63.291 1.000 -31.686 1.00 23.99 1159 ASN B O 1
ATOM 4147 N N . GLN B 1 160 ? 61.381 0.226 -30.769 1.00 21.47 1160 GLN B N 1
ATOM 4148 C CA . GLN B 1 160 ? 61.773 -1.180 -30.751 1.00 23.64 1160 GLN B CA 1
ATOM 4149 C C . GLN B 1 160 ? 61.057 -2.035 -31.780 1.00 25.86 1160 GLN B C 1
ATOM 4150 O O . GLN B 1 160 ? 61.161 -3.258 -31.743 1.00 29.54 1160 GLN B O 1
ATOM 4156 N N . ILE B 1 161 ? 60.334 -1.413 -32.697 1.00 26.89 1161 ILE B N 1
ATOM 4157 C CA . ILE B 1 161 ? 59.569 -2.164 -33.686 1.00 29.88 1161 ILE B CA 1
ATOM 4158 C C . ILE B 1 161 ? 60.298 -2.738 -34.911 1.00 31.07 1161 ILE B C 1
ATOM 4159 O O . ILE B 1 161 ? 59.727 -3.562 -35.619 1.00 33.90 1161 ILE B O 1
ATOM 4164 N N . GLU B 1 162 ? 61.551 -2.348 -35.140 1.00 31.84 1162 GLU B N 1
ATOM 4165 C CA . GLU B 1 162 ? 62.321 -2.819 -36.303 1.00 31.45 1162 GLU B CA 1
ATOM 4166 C C . GLU B 1 162 ? 62.656 -4.318 -36.328 1.00 30.52 1162 GLU B C 1
ATOM 4167 O O . GLU B 1 162 ? 62.994 -4.924 -35.318 1.00 27.89 1162 GLU B O 1
ATOM 4173 N N . PHE B 1 163 ? 62.565 -4.912 -37.512 1.00 29.38 1163 PHE B N 1
ATOM 4174 C CA . PHE B 1 163 ? 62.851 -6.329 -37.684 1.00 31.36 1163 PHE B CA 1
ATOM 4175 C C 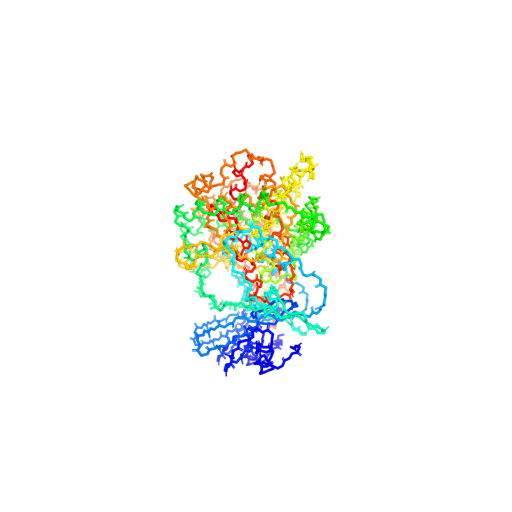. PHE B 1 163 ? 64.258 -6.706 -37.227 1.00 30.70 1163 PHE B C 1
ATOM 4176 O O . PHE B 1 163 ? 65.205 -5.961 -37.436 1.00 30.88 1163 PHE B O 1
ATOM 4184 N N . ASP B 1 164 ? 64.386 -7.866 -36.589 1.00 32.11 1164 ASP B N 1
ATOM 4185 C CA . ASP B 1 164 ? 65.680 -8.346 -36.111 1.00 33.79 1164 ASP B CA 1
ATOM 4186 C C . ASP B 1 164 ? 65.809 -9.863 -36.280 1.00 34.21 1164 ASP B C 1
ATOM 4187 O O . ASP B 1 164 ? 65.056 -10.622 -35.674 1.00 33.58 1164 ASP B O 1
ATOM 4192 N N . ASN B 1 165 ? 66.778 -10.298 -37.087 1.00 35.36 1165 ASN B N 1
ATOM 4193 C CA . ASN B 1 165 ? 66.991 -11.720 -37.341 1.00 36.03 1165 ASN B CA 1
ATOM 4194 C C . ASN B 1 165 ? 67.089 -12.590 -36.084 1.00 36.46 1165 ASN B C 1
ATOM 4195 O O . ASN B 1 165 ? 66.726 -13.771 -36.099 1.00 37.21 1165 ASN B O 1
ATOM 4200 N N . SER B 1 166 ? 67.581 -12.011 -34.998 1.00 36.25 1166 SER B N 1
ATOM 4201 C CA . SER B 1 166 ? 67.745 -12.737 -33.744 1.00 35.48 1166 SER B CA 1
ATOM 4202 C C . SER B 1 166 ? 66.502 -12.935 -32.882 1.00 33.92 1166 SER B C 1
ATOM 4203 O O . SER B 1 166 ? 66.554 -13.692 -31.916 1.00 34.43 1166 SER B O 1
ATOM 4206 N N . ASP B 1 167 ? 65.402 -12.252 -33.197 1.00 32.50 1167 ASP B N 1
ATOM 4207 C CA . ASP B 1 167 ? 64.180 -12.390 -32.398 1.00 30.43 1167 ASP B CA 1
ATOM 4208 C C . ASP B 1 167 ? 63.582 -13.781 -32.508 1.00 31.20 1167 ASP B C 1
ATOM 4209 O O . ASP B 1 167 ? 63.613 -14.401 -33.575 1.00 30.87 1167 ASP B O 1
ATOM 4214 N N . ASP B 1 168 ? 63.028 -14.262 -31.403 1.00 29.76 1168 ASP B N 1
ATOM 4215 C CA . ASP B 1 168 ? 62.370 -15.551 -31.399 1.00 29.78 1168 ASP B CA 1
ATOM 4216 C C . ASP B 1 168 ? 61.071 -15.315 -32.183 1.00 27.55 1168 ASP B C 1
ATOM 4217 O O . ASP B 1 168 ? 60.755 -14.180 -32.538 1.00 27.66 1168 ASP B O 1
ATOM 4222 N N . LYS B 1 169 ? 60.315 -16.373 -32.442 1.00 25.35 1169 LYS B N 1
ATOM 4223 C CA . LYS B 1 169 ? 59.094 -16.256 -33.230 1.00 25.66 1169 LYS B CA 1
ATOM 4224 C C . LYS B 1 169 ? 58.037 -15.278 -32.709 1.00 23.74 1169 LYS B C 1
ATOM 4225 O O . LYS B 1 169 ? 57.489 -14.473 -33.475 1.00 23.49 1169 LYS B O 1
ATOM 4231 N N . LEU B 1 170 ? 57.754 -15.361 -31.410 1.00 23.82 1170 LEU B N 1
ATOM 4232 C CA . LEU B 1 170 ? 56.737 -14.514 -30.784 1.00 21.03 1170 LEU B CA 1
ATOM 4233 C C . LEU B 1 170 ? 57.147 -13.063 -30.725 1.00 20.26 1170 LEU B C 1
ATOM 4234 O O . LEU B 1 170 ? 56.320 -12.176 -30.939 1.00 19.67 1170 LEU B O 1
ATOM 4239 N N . THR B 1 171 ? 58.416 -12.799 -30.438 1.00 18.90 1171 THR B N 1
ATOM 4240 C CA . THR B 1 171 ? 58.874 -11.421 -30.412 1.00 20.06 1171 THR B CA 1
ATOM 4241 C C . THR B 1 171 ? 58.721 -10.798 -31.800 1.00 19.12 1171 THR B C 1
ATOM 4242 O O . THR B 1 171 ? 58.257 -9.669 -31.942 1.00 18.63 1171 THR B O 1
ATOM 4246 N N . ALA B 1 172 ? 59.097 -11.559 -32.822 1.00 19.16 1172 ALA B N 1
ATOM 4247 C CA . ALA B 1 172 ? 59.010 -11.087 -34.200 1.00 19.60 1172 ALA B CA 1
ATOM 4248 C C . ALA B 1 172 ? 57.548 -10.846 -34.591 1.00 19.38 1172 ALA B C 1
ATOM 4249 O O . ALA B 1 172 ? 57.233 -9.847 -35.244 1.00 20.72 1172 ALA B O 1
ATOM 4251 N N . ALA B 1 173 ? 56.659 -11.742 -34.171 1.00 19.71 1173 ALA B N 1
ATOM 4252 C CA . ALA B 1 173 ? 55.246 -11.606 -34.523 1.00 19.21 1173 ALA B CA 1
ATOM 4253 C C . ALA B 1 173 ? 54.642 -10.403 -33.828 1.00 19.86 1173 ALA B C 1
ATOM 4254 O O . ALA B 1 173 ? 53.826 -9.681 -34.403 1.00 19.90 1173 ALA B O 1
ATOM 4256 N N . PHE B 1 174 ? 55.011 -10.206 -32.566 1.00 21.67 1174 PHE B N 1
ATOM 4257 C CA . PHE B 1 174 ? 54.513 -9.055 -31.817 1.00 21.78 1174 PHE B CA 1
ATOM 4258 C C . PHE B 1 174 ? 54.912 -7.763 -32.528 1.00 20.97 1174 PHE B C 1
ATOM 4259 O O . PHE B 1 174 ? 54.099 -6.871 -32.764 1.00 18.63 1174 PHE B O 1
ATOM 4267 N N . LYS B 1 175 ? 56.191 -7.652 -32.851 1.00 19.45 1175 LYS B N 1
ATOM 4268 C CA . LYS B 1 175 ? 56.695 -6.461 -33.503 1.00 19.12 1175 LYS B CA 1
ATOM 4269 C C . LYS B 1 175 ? 55.982 -6.189 -34.818 1.00 18.76 1175 LYS B C 1
ATOM 4270 O O . LYS B 1 175 ? 55.663 -5.051 -35.136 1.00 19.39 1175 LYS B O 1
ATOM 4276 N N . SER B 1 176 ? 55.763 -7.245 -35.599 1.00 19.58 1176 SER B N 1
ATOM 4277 C CA . SER B 1 176 ? 55.109 -7.096 -36.891 1.00 20.15 1176 SER B CA 1
ATOM 4278 C C . SER B 1 176 ? 53.670 -6.627 -36.734 1.00 21.03 1176 SER B C 1
ATOM 4279 O O . SER B 1 176 ? 53.226 -5.709 -37.419 1.00 19.75 1176 SER B O 1
ATOM 4282 N N . PHE B 1 177 ? 52.944 -7.259 -35.821 1.00 20.19 1177 PHE B N 1
ATOM 4283 C CA . PHE B 1 177 ? 51.559 -6.884 -35.615 1.00 21.29 1177 PHE B CA 1
ATOM 4284 C C . PHE B 1 177 ? 51.505 -5.446 -35.130 1.00 20.67 1177 PHE B C 1
ATOM 4285 O O . PHE B 1 177 ? 50.678 -4.672 -35.576 1.00 19.80 1177 PHE B O 1
ATOM 4293 N N . PHE B 1 178 ? 52.401 -5.088 -34.211 1.00 21.23 1178 PHE B N 1
ATOM 4294 C CA . PHE B 1 178 ? 52.427 -3.723 -33.679 1.00 19.86 1178 PHE B CA 1
ATOM 4295 C C . PHE B 1 178 ? 52.625 -2.769 -34.841 1.00 20.01 1178 PHE B C 1
ATOM 4296 O O . PHE B 1 178 ? 51.906 -1.791 -34.967 1.00 21.92 1178 PHE B O 1
ATOM 4304 N N . ASN B 1 179 ? 53.597 -3.070 -35.698 1.00 20.93 1179 ASN B N 1
ATOM 4305 C CA . ASN B 1 179 ? 53.899 -2.241 -36.863 1.00 20.94 1179 ASN B CA 1
ATOM 4306 C C . ASN B 1 179 ? 52.683 -2.022 -37.767 1.00 20.03 1179 ASN B C 1
ATOM 4307 O O . ASN B 1 179 ? 52.391 -0.900 -38.189 1.00 19.16 1179 ASN B O 1
ATOM 4312 N N . GLN B 1 180 ? 52.011 -3.111 -38.091 1.00 21.77 1180 GLN B N 1
ATOM 4313 C CA . GLN B 1 180 ? 50.835 -3.056 -38.956 1.00 23.67 1180 GLN B CA 1
ATOM 4314 C C . GLN B 1 180 ? 49.693 -2.254 -38.350 1.00 22.50 1180 GLN B C 1
ATOM 4315 O O . GLN B 1 180 ? 48.798 -1.797 -39.068 1.00 22.28 1180 GLN B O 1
ATOM 4321 N N . ASN B 1 181 ? 49.713 -2.096 -37.030 1.00 20.00 1181 ASN B N 1
ATOM 4322 C CA . ASN B 1 181 ? 48.650 -1.372 -36.342 1.00 18.07 1181 ASN B CA 1
ATOM 4323 C C . ASN B 1 181 ? 49.201 -0.183 -35.565 1.00 18.33 1181 ASN B C 1
ATOM 4324 O O . ASN B 1 181 ? 48.582 0.279 -34.605 1.00 17.68 1181 ASN B O 1
ATOM 4329 N N A SER B 1 182 ? 50.347 0.325 -36.008 0.75 16.81 1182 SER B N 1
ATOM 4330 N N B SER B 1 182 ? 50.350 0.323 -36.001 0.25 17.70 1182 SER B N 1
ATOM 4331 C CA A SER B 1 182 ? 51.008 1.450 -35.353 0.75 18.38 1182 SER B CA 1
ATOM 4332 C CA B SER B 1 182 ? 51.002 1.452 -35.345 0.25 18.23 1182 SER B CA 1
ATOM 4333 C C A SER B 1 182 ? 50.134 2.687 -35.177 0.75 17.82 1182 SER B C 1
ATOM 4334 C C B SER B 1 182 ? 50.123 2.689 -35.177 0.25 17.61 1182 SER B C 1
ATOM 4335 O O A SER B 1 182 ? 50.075 3.255 -34.074 0.75 16.73 1182 SER B O 1
ATOM 4336 O O B SER B 1 182 ? 50.057 3.256 -34.081 0.25 17.07 1182 SER B O 1
ATOM 4341 N N . ALA B 1 183 ? 49.449 3.114 -36.246 1.00 16.74 1183 ALA B N 1
ATOM 4342 C CA . ALA B 1 183 ? 48.593 4.305 -36.163 1.00 16.23 1183 ALA B CA 1
ATOM 4343 C C . ALA B 1 183 ? 47.504 4.203 -35.079 1.00 15.02 1183 ALA B C 1
ATOM 4344 O O . ALA B 1 183 ? 47.263 5.177 -34.338 1.00 15.36 1183 ALA B O 1
ATOM 4346 N N . ALA B 1 184 ? 46.860 3.041 -34.990 1.00 16.12 1184 ALA B N 1
ATOM 4347 C CA . ALA B 1 184 ? 45.806 2.801 -33.978 1.00 14.57 1184 ALA B CA 1
ATOM 4348 C C . ALA B 1 184 ? 46.410 2.796 -32.573 1.00 14.34 1184 ALA B C 1
ATOM 4349 O O . ALA B 1 184 ? 45.820 3.314 -31.634 1.00 12.85 1184 ALA B O 1
ATOM 4351 N N . ILE B 1 185 ? 47.591 2.204 -32.429 1.00 14.45 1185 ILE B N 1
ATOM 4352 C CA . ILE B 1 185 ? 48.227 2.170 -31.110 1.00 12.15 1185 ILE B CA 1
ATOM 4353 C C . ILE B 1 185 ? 48.609 3.576 -30.645 1.00 11.83 1185 ILE B C 1
ATOM 4354 O O . ILE B 1 185 ? 48.341 3.948 -29.504 1.00 10.88 1185 ILE B O 1
ATOM 4359 N N . HIS B 1 186 ? 49.179 4.395 -31.531 1.00 9.93 1186 HIS B N 1
ATOM 4360 C CA . HIS B 1 186 ? 49.487 5.771 -31.148 1.00 10.74 1186 HIS B CA 1
ATOM 4361 C C . HIS B 1 186 ? 48.222 6.527 -30.769 1.00 12.28 1186 HIS B C 1
ATOM 4362 O O . HIS B 1 186 ? 48.228 7.374 -29.878 1.00 11.20 1186 HIS B O 1
ATOM 4369 N N . ARG B 1 187 ? 47.140 6.234 -31.482 1.00 12.61 1187 ARG B N 1
ATOM 4370 C CA . ARG B 1 187 ? 45.855 6.876 -31.238 1.00 12.62 1187 ARG B CA 1
ATOM 4371 C C . ARG B 1 187 ? 45.315 6.455 -29.869 1.00 13.13 1187 ARG B C 1
ATOM 4372 O O . ARG B 1 187 ? 44.768 7.257 -29.154 1.00 14.04 1187 ARG B O 1
ATOM 4380 N N . LEU B 1 188 ? 45.470 5.193 -29.510 1.00 12.31 1188 LEU B N 1
ATOM 4381 C CA . LEU B 1 188 ? 44.985 4.777 -28.189 1.00 11.23 1188 LEU B CA 1
ATOM 4382 C C . LEU B 1 188 ? 45.754 5.518 -27.098 1.00 10.99 1188 LEU B C 1
ATOM 4383 O O . LEU B 1 188 ? 45.156 6.022 -26.145 1.00 10.47 1188 LEU B O 1
ATOM 4388 N N . VAL B 1 189 ? 47.079 5.575 -27.244 1.00 10.58 1189 VAL B N 1
ATOM 4389 C CA . VAL B 1 189 ? 47.941 6.247 -26.244 1.00 10.72 1189 VAL B CA 1
ATOM 4390 C C . VAL B 1 189 ? 47.667 7.752 -26.178 1.00 12.00 1189 VAL B C 1
ATOM 4391 O O . VAL B 1 189 ? 47.502 8.335 -25.114 1.00 11.61 1189 VAL B O 1
ATOM 4395 N N . ASP B 1 190 ? 47.653 8.389 -27.344 1.00 12.62 1190 ASP B N 1
ATOM 4396 C CA . ASP B 1 190 ? 47.424 9.827 -27.393 1.00 12.72 1190 ASP B CA 1
ATOM 4397 C C . ASP B 1 190 ? 46.033 10.246 -26.930 1.00 12.63 1190 ASP B C 1
ATOM 4398 O O . ASP B 1 190 ? 45.885 11.305 -26.343 1.00 13.69 1190 ASP B O 1
ATOM 4403 N N . THR B 1 191 ? 45.017 9.430 -27.199 1.00 12.67 1191 THR B N 1
ATOM 4404 C CA . THR B 1 191 ? 43.669 9.789 -26.771 1.00 12.38 1191 THR B CA 1
ATOM 4405 C C . THR B 1 191 ? 43.633 9.625 -25.269 1.00 14.13 1191 THR B C 1
ATOM 4406 O O . THR B 1 191 ? 43.100 10.465 -24.580 1.00 13.34 1191 THR B O 1
ATOM 4410 N N . SER B 1 192 ? 44.228 8.552 -24.749 1.00 13.22 1192 SER B N 1
ATOM 4411 C CA . SER B 1 192 ? 44.239 8.405 -23.297 1.00 12.18 1192 SER B CA 1
ATOM 4412 C C . SER B 1 192 ? 44.964 9.600 -22.639 1.00 11.98 1192 SER B C 1
ATOM 4413 O O . SER B 1 192 ? 44.508 10.139 -21.631 1.00 12.79 1192 SER B O 1
ATOM 4416 N N . GLU B 1 193 ? 46.082 10.011 -23.222 1.00 12.88 1193 GLU B N 1
ATOM 4417 C CA . GLU B 1 193 ? 46.863 11.133 -22.695 1.00 13.20 1193 GLU B CA 1
ATOM 4418 C C . GLU B 1 193 ? 46.021 12.414 -22.723 1.00 13.72 1193 GLU B C 1
ATOM 4419 O O . GLU B 1 193 ? 45.905 13.119 -21.721 1.00 14.20 1193 GLU B O 1
ATOM 4425 N N . LYS B 1 194 ? 45.427 12.686 -23.877 1.00 12.30 1194 LYS B N 1
ATOM 4426 C CA . LYS B 1 194 ? 44.584 13.869 -24.041 1.00 13.15 1194 LYS B CA 1
ATOM 4427 C C . LYS B 1 194 ? 43.456 13.929 -23.004 1.00 14.62 1194 LYS B C 1
ATOM 4428 O O . LYS B 1 194 ? 43.283 14.938 -22.318 1.00 13.24 1194 LYS B O 1
ATOM 4434 N N . LEU B 1 195 ? 42.696 12.841 -22.892 1.00 14.17 1195 LEU B N 1
ATOM 4435 C CA . LEU B 1 195 ? 41.576 12.813 -21.969 1.00 16.05 1195 LEU B CA 1
ATOM 4436 C C . LEU B 1 195 ? 42.013 12.873 -20.519 1.00 14.83 1195 LEU B C 1
ATOM 4437 O O . LEU B 1 195 ? 41.320 13.468 -19.710 1.00 16.31 1195 LEU B O 1
ATOM 4442 N N . SER B 1 196 ? 43.149 12.274 -20.178 1.00 14.80 1196 SER B N 1
ATOM 4443 C CA . SER B 1 196 ? 43.595 12.330 -18.780 1.00 15.03 1196 SER B CA 1
ATOM 4444 C C . SER B 1 196 ? 43.789 13.784 -18.338 1.00 16.17 1196 SER B C 1
ATOM 4445 O O . SER B 1 196 ? 43.572 14.131 -17.165 1.00 17.02 1196 SER B O 1
ATOM 4448 N N . LYS B 1 197 ? 44.198 14.641 -19.278 1.00 17.26 1197 LYS B N 1
ATOM 4449 C CA . LYS B 1 197 ? 44.422 16.046 -18.964 1.00 17.88 1197 LYS B CA 1
ATOM 4450 C C . LYS B 1 197 ? 43.133 16.871 -19.030 1.00 17.95 1197 LYS B C 1
ATOM 4451 O O . LYS B 1 197 ? 43.010 17.889 -18.342 1.00 20.13 1197 LYS B O 1
ATOM 4457 N N . LYS B 1 198 ? 42.169 16.421 -19.823 1.00 16.34 1198 LYS B N 1
ATOM 4458 C CA . LYS B 1 198 ? 40.913 17.149 -19.963 1.00 19.43 1198 LYS B CA 1
ATOM 4459 C C . LYS B 1 198 ? 39.976 16.925 -18.764 1.00 19.01 1198 LYS B C 1
ATOM 4460 O O . LYS B 1 198 ? 39.184 17.792 -18.419 1.00 18.08 1198 LYS B O 1
ATOM 4466 N N . ILE B 1 199 ? 40.076 15.762 -18.135 1.00 16.89 1199 ILE B N 1
ATOM 4467 C CA . ILE B 1 199 ? 39.235 15.463 -16.982 1.00 17.04 1199 ILE B CA 1
ATOM 4468 C C . ILE B 1 199 ? 39.475 16.469 -15.870 1.00 18.53 1199 ILE B C 1
ATOM 4469 O O . ILE B 1 199 ? 40.613 16.670 -15.450 1.00 18.66 1199 ILE B O 1
ATOM 4474 N N . GLN B 1 200 ? 38.404 17.104 -15.403 1.00 22.13 1200 GLN B N 1
ATOM 4475 C CA . GLN B 1 200 ? 38.538 18.087 -14.330 1.00 24.26 1200 GLN B CA 1
ATOM 4476 C C . GLN B 1 200 ? 38.637 17.398 -12.974 1.00 22.92 1200 GLN B C 1
ATOM 4477 O O . GLN B 1 200 ? 38.082 16.322 -12.765 1.00 22.65 1200 GLN B O 1
ATOM 4483 N N . PRO B 1 201 ? 39.380 18.006 -12.043 1.00 23.62 1201 PRO B N 1
ATOM 4484 C CA . PRO B 1 201 ? 39.562 17.481 -10.687 1.00 23.34 1201 PRO B CA 1
ATOM 4485 C C . PRO B 1 201 ? 38.187 17.521 -10.016 1.00 24.23 1201 PRO B C 1
ATOM 4486 O O . PRO B 1 201 ? 37.483 18.517 -10.151 1.00 23.21 1201 PRO B O 1
ATOM 4490 N N . ASP B 1 202 ? 37.795 16.433 -9.345 1.00 23.68 1202 ASP B N 1
ATOM 4491 C CA . ASP B 1 202 ? 36.511 16.353 -8.637 1.00 25.39 1202 ASP B CA 1
ATOM 4492 C C . ASP B 1 202 ? 36.435 15.087 -7.777 1.00 23.96 1202 ASP B C 1
ATOM 4493 O O . ASP B 1 202 ? 35.766 14.108 -8.132 1.00 24.47 1202 ASP B O 1
ATOM 4498 N N . LEU B 1 203 ? 37.112 15.119 -6.637 1.00 23.63 1203 LEU B N 1
ATOM 4499 C CA . LEU B 1 203 ? 37.145 13.980 -5.727 1.00 23.20 1203 LEU B CA 1
ATOM 4500 C C . LEU B 1 203 ? 35.790 13.604 -5.163 1.00 22.80 1203 LEU B C 1
ATOM 4501 O O . LEU B 1 203 ? 35.575 12.467 -4.766 1.00 21.20 1203 LEU B O 1
ATOM 4506 N N . ASP B 1 204 ? 34.873 14.556 -5.107 1.00 23.18 1204 ASP B N 1
ATOM 4507 C CA . ASP B 1 204 ? 33.558 14.246 -4.566 1.00 25.12 1204 ASP B CA 1
ATOM 4508 C C . AS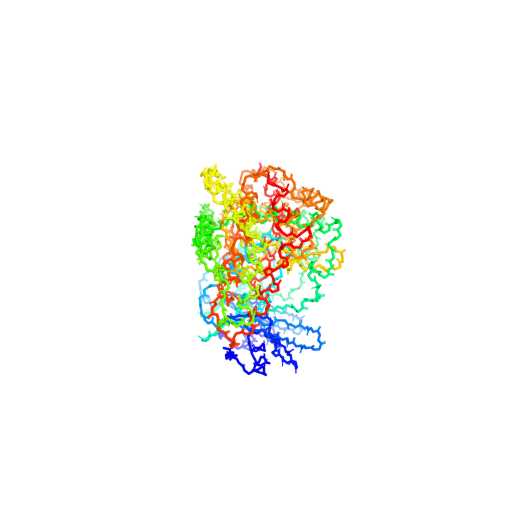P B 1 204 ? 32.823 13.220 -5.429 1.00 23.70 1204 ASP B C 1
ATOM 4509 O O . ASP B 1 204 ? 31.848 12.615 -4.986 1.00 24.00 1204 ASP B O 1
ATOM 4514 N N . LYS B 1 205 ? 33.288 13.022 -6.660 1.00 21.86 1205 LYS B N 1
ATOM 4515 C CA . LYS B 1 205 ? 32.636 12.059 -7.553 1.00 22.66 1205 LYS B CA 1
ATOM 4516 C C . LYS B 1 205 ? 33.219 10.642 -7.452 1.00 20.10 1205 LYS B C 1
ATOM 4517 O O . LYS B 1 205 ? 32.723 9.728 -8.126 1.00 18.18 1205 LYS B O 1
ATOM 4523 N N . TYR B 1 206 ? 34.258 10.442 -6.636 1.00 17.21 1206 TYR B N 1
ATOM 4524 C CA . TYR B 1 206 ? 34.819 9.086 -6.518 1.00 16.02 1206 TYR B CA 1
ATOM 4525 C C . TYR B 1 206 ? 33.814 8.220 -5.765 1.00 16.55 1206 TYR B C 1
ATOM 4526 O O . TYR B 1 206 ? 33.233 8.648 -4.759 1.00 17.04 1206 TYR B O 1
ATOM 4535 N N . VAL B 1 207 ? 33.615 7.007 -6.262 1.00 12.82 1207 VAL B N 1
ATOM 4536 C CA . VAL B 1 207 ? 32.673 6.061 -5.674 1.00 12.46 1207 VAL B CA 1
ATOM 4537 C C . VAL B 1 207 ? 33.331 4.683 -5.655 1.00 11.20 1207 VAL B C 1
ATOM 4538 O O . VAL B 1 207 ? 34.397 4.470 -6.274 1.00 11.03 1207 VAL B O 1
ATOM 4542 N N . LEU B 1 208 ? 32.740 3.759 -4.903 1.00 12.08 1208 LEU B N 1
ATOM 4543 C CA . LEU B 1 208 ? 33.257 2.396 -4.852 1.00 10.13 1208 LEU B CA 1
ATOM 4544 C C . LEU B 1 208 ? 33.046 1.753 -6.214 1.00 12.09 1208 LEU B C 1
ATOM 4545 O O . LEU B 1 208 ? 31.914 1.683 -6.681 1.00 11.19 1208 LEU B O 1
ATOM 4550 N N . CYS B 1 209 ? 34.130 1.291 -6.839 1.00 11.08 1209 CYS B N 1
ATOM 4551 C CA . CYS B 1 209 ? 34.061 0.657 -8.152 1.00 10.75 1209 CYS B CA 1
ATOM 4552 C C . CYS B 1 209 ? 34.660 -0.737 -8.127 1.00 10.95 1209 CYS B C 1
ATOM 4553 O O . CYS B 1 209 ? 35.634 -0.990 -7.399 1.00 11.91 1209 CYS B O 1
ATOM 4556 N N . HIS B 1 210 ? 34.084 -1.638 -8.934 1.00 8.72 1210 HIS B N 1
ATOM 4557 C CA . HIS B 1 210 ? 34.619 -2.999 -9.074 1.00 11.19 1210 HIS B CA 1
ATOM 4558 C C . HIS B 1 210 ? 36.002 -2.879 -9.778 1.00 10.95 1210 HIS B C 1
ATOM 4559 O O . HIS B 1 210 ? 36.989 -3.503 -9.358 1.00 11.92 1210 HIS B O 1
ATOM 4566 N N . SER B 1 211 ? 36.038 -2.043 -10.813 1.00 11.07 1211 SER B N 1
ATOM 4567 C CA . SER B 1 211 ? 37.201 -1.698 -11.656 1.00 9.95 1211 SER B CA 1
ATOM 4568 C C . SER B 1 211 ? 37.519 -2.617 -12.850 1.00 11.60 1211 SER B C 1
ATOM 4569 O O . SER B 1 211 ? 38.325 -2.250 -13.725 1.00 12.50 1211 SER B O 1
ATOM 4572 N N . ASP B 1 212 ? 36.880 -3.783 -12.932 1.00 11.30 1212 ASP B N 1
ATOM 4573 C CA . ASP B 1 212 ? 37.153 -4.691 -14.040 1.00 12.64 1212 ASP B CA 1
ATOM 4574 C C . ASP B 1 212 ? 35.915 -5.548 -14.265 1.00 11.36 1212 ASP B C 1
ATOM 4575 O O . ASP B 1 212 ? 35.972 -6.784 -14.383 1.00 11.46 1212 ASP B O 1
ATOM 4580 N N . ILE B 1 213 ? 34.790 -4.871 -14.390 1.00 9.56 1213 ILE B N 1
ATOM 4581 C CA . ILE B 1 213 ? 33.534 -5.594 -14.507 1.00 9.63 1213 ILE B CA 1
ATOM 4582 C C . ILE B 1 213 ? 33.083 -5.896 -15.932 1.00 12.08 1213 ILE B C 1
ATOM 4583 O O . ILE B 1 213 ? 32.109 -5.344 -16.435 1.00 12.71 1213 ILE B O 1
ATOM 4588 N N . HIS B 1 214 ? 33.851 -6.770 -16.578 1.00 12.75 1214 HIS B N 1
ATOM 4589 C CA . HIS B 1 214 ? 33.544 -7.268 -17.920 1.00 12.63 1214 HIS B CA 1
ATOM 4590 C C . HIS B 1 214 ? 32.718 -8.555 -17.712 1.00 12.79 1214 HIS B C 1
ATOM 4591 O O . HIS B 1 214 ? 32.528 -9.002 -16.572 1.00 12.38 1214 HIS B O 1
ATOM 4598 N N . ALA B 1 215 ? 32.271 -9.164 -18.806 1.00 11.96 1215 ALA B N 1
ATOM 4599 C CA . ALA B 1 215 ? 31.381 -10.322 -18.731 1.00 12.58 1215 ALA B CA 1
ATOM 4600 C C . ALA B 1 215 ? 31.922 -11.555 -18.005 1.00 10.84 1215 ALA B C 1
ATOM 4601 O O . ALA B 1 215 ? 31.131 -12.333 -17.464 1.00 13.82 1215 ALA B O 1
ATOM 4603 N N . GLY B 1 216 ? 33.243 -11.701 -17.941 1.00 13.34 1216 GLY B N 1
ATOM 4604 C CA . GLY B 1 216 ? 33.818 -12.838 -17.230 1.00 13.31 1216 GLY B CA 1
ATOM 4605 C C . GLY B 1 216 ? 33.612 -12.736 -15.720 1.00 14.69 1216 GLY B C 1
ATOM 4606 O O . GLY B 1 216 ? 33.740 -13.733 -14.986 1.00 15.94 1216 GLY B O 1
ATOM 4607 N N . ASN B 1 217 ? 33.291 -11.537 -15.243 1.00 13.13 1217 ASN B N 1
ATOM 4608 C CA . ASN B 1 217 ? 33.057 -11.359 -13.814 1.00 12.77 1217 ASN B CA 1
ATOM 4609 C C . ASN B 1 217 ? 31.591 -11.295 -13.456 1.00 12.78 1217 ASN B C 1
ATOM 4610 O O . ASN B 1 217 ? 31.217 -10.855 -12.374 1.00 13.92 1217 ASN B O 1
ATOM 4615 N N . VAL B 1 218 ? 30.744 -11.724 -14.382 1.00 12.81 1218 VAL B N 1
ATOM 4616 C CA . VAL B 1 218 ? 29.327 -11.799 -14.073 1.00 14.59 1218 VAL B CA 1
ATOM 4617 C C . VAL B 1 218 ? 28.946 -13.269 -14.291 1.00 15.10 1218 VAL B C 1
ATOM 4618 O O . VAL B 1 218 ? 29.218 -13.837 -15.350 1.00 16.16 1218 VAL B O 1
ATOM 4622 N N . LEU B 1 219 ? 28.356 -13.897 -13.273 1.00 15.66 1219 LEU B N 1
ATOM 4623 C CA . LEU B 1 219 ? 27.905 -15.289 -13.404 1.00 15.59 1219 LEU B CA 1
ATOM 4624 C C . LEU B 1 219 ? 26.406 -15.171 -13.623 1.00 17.62 1219 LEU B C 1
ATOM 4625 O O . LEU B 1 219 ? 25.710 -14.401 -12.945 1.00 16.27 1219 LEU B O 1
ATOM 4630 N N . VAL B 1 220 ? 25.936 -15.968 -14.566 1.00 18.34 1220 VAL B N 1
ATOM 4631 C CA . VAL B 1 220 ? 24.565 -15.951 -15.023 1.00 22.05 1220 VAL B CA 1
ATOM 4632 C C . VAL B 1 220 ? 23.833 -17.220 -14.628 1.00 25.11 1220 VAL B C 1
ATOM 4633 O O . VAL B 1 220 ? 24.056 -18.276 -15.205 1.00 25.01 1220 VAL B O 1
ATOM 4637 N N . GLY B 1 221 ? 22.967 -17.116 -13.633 1.00 27.61 1221 GLY B N 1
ATOM 4638 C CA . GLY B 1 221 ? 22.231 -18.286 -13.211 1.00 33.45 1221 GLY B CA 1
ATOM 4639 C C . GLY B 1 221 ? 20.926 -18.411 -13.966 1.00 37.58 1221 GLY B C 1
ATOM 4640 O O . GLY B 1 221 ? 20.762 -17.837 -15.055 1.00 38.21 1221 GLY B O 1
ATOM 4641 N N . ASN B 1 222 ? 19.998 -19.161 -13.378 1.00 41.60 1222 ASN B N 1
ATOM 4642 C CA . ASN B 1 222 ? 18.676 -19.384 -13.962 1.00 44.07 1222 ASN B CA 1
ATOM 4643 C C . ASN B 1 222 ? 17.727 -18.315 -13.444 1.00 44.70 1222 ASN B C 1
ATOM 4644 O O . ASN B 1 222 ? 18.059 -17.138 -13.492 1.00 44.72 1222 ASN B O 1
ATOM 4649 N N . GLU B 1 223 ? 16.564 -18.713 -12.935 1.00 45.41 1223 GLU B N 1
ATOM 4650 C CA . GLU B 1 223 ? 15.598 -17.735 -12.441 1.00 45.85 1223 GLU B CA 1
ATOM 4651 C C . GLU B 1 223 ? 15.770 -16.483 -13.300 1.00 45.91 1223 GLU B C 1
ATOM 4652 O O . GLU B 1 223 ? 15.133 -16.339 -14.341 1.00 47.54 1223 GLU B O 1
ATOM 4654 N N . GLU B 1 224 ? 16.655 -15.602 -12.848 1.00 43.60 1224 GLU B N 1
ATOM 4655 C CA . GLU B 1 224 ? 17.011 -14.358 -13.526 1.00 41.22 1224 GLU B CA 1
ATOM 4656 C C . GLU B 1 224 ? 18.111 -13.729 -12.682 1.00 37.84 1224 GLU B C 1
ATOM 4657 O O . GLU B 1 224 ? 18.416 -12.547 -12.809 1.00 38.63 1224 GLU B O 1
ATOM 4663 N N . SER B 1 225 ? 18.710 -14.534 -11.816 1.00 35.40 1225 SER B N 1
ATOM 4664 C CA . SER B 1 225 ? 19.741 -14.016 -10.935 1.00 31.47 1225 SER B CA 1
ATOM 4665 C C . SER B 1 225 ? 21.104 -13.913 -11.603 1.00 27.29 1225 SER B C 1
ATOM 4666 O O . SER B 1 225 ? 21.383 -14.541 -12.620 1.00 25.41 1225 SER B O 1
ATOM 4669 N N . ILE B 1 226 ? 21.942 -13.082 -11.018 1.00 23.50 1226 ILE B N 1
ATOM 4670 C CA . ILE B 1 226 ? 23.285 -12.880 -11.512 1.00 18.61 1226 ILE B CA 1
ATOM 4671 C C . ILE B 1 226 ? 24.152 -12.745 -10.286 1.00 18.17 1226 ILE B C 1
ATOM 4672 O O . ILE B 1 226 ? 23.651 -12.532 -9.180 1.00 16.64 1226 ILE B O 1
ATOM 4677 N N . TYR B 1 227 ? 25.456 -12.859 -10.476 1.00 16.92 1227 TYR B N 1
ATOM 4678 C CA . TYR B 1 227 ? 26.394 -12.709 -9.371 1.00 16.57 1227 TYR B CA 1
ATOM 4679 C C . TYR B 1 227 ? 27.592 -11.951 -9.899 1.00 14.58 1227 TYR B C 1
ATOM 4680 O O . TYR B 1 227 ? 28.065 -12.248 -10.990 1.00 15.21 1227 TYR B O 1
ATOM 4689 N N A ILE B 1 228 ? 28.078 -10.976 -9.142 0.50 14.58 1228 ILE B N 1
ATOM 4690 N N B ILE B 1 228 ? 28.076 -10.976 -9.138 0.50 14.25 1228 ILE B N 1
ATOM 4691 C CA A ILE B 1 228 ? 29.253 -10.235 -9.568 0.50 12.99 1228 ILE B CA 1
ATOM 4692 C CA B ILE B 1 228 ? 29.246 -10.212 -9.548 0.50 12.35 1228 ILE B CA 1
ATOM 4693 C C A ILE B 1 228 ? 30.426 -10.781 -8.750 0.50 14.14 1228 ILE B C 1
ATOM 4694 C C B ILE B 1 228 ? 30.437 -10.755 -8.742 0.50 13.81 1228 ILE B C 1
ATOM 4695 O O A ILE B 1 228 ? 30.390 -10.805 -7.513 0.50 13.33 1228 ILE B O 1
ATOM 4696 O O B ILE B 1 228 ? 30.424 -10.751 -7.504 0.50 13.02 1228 ILE B O 1
ATOM 4705 N N . ILE B 1 229 ? 31.466 -11.208 -9.453 1.00 13.36 1229 ILE B N 1
ATOM 4706 C CA . ILE B 1 229 ? 32.627 -11.789 -8.804 1.00 14.19 1229 ILE B CA 1
ATOM 4707 C C . ILE B 1 229 ? 33.935 -11.057 -9.036 1.00 14.63 1229 ILE B C 1
ATOM 4708 O O . ILE B 1 229 ? 34.007 -10.069 -9.789 1.00 13.10 1229 ILE B O 1
ATOM 4713 N N . ASP B 1 230 ? 34.960 -11.548 -8.342 1.00 14.52 1230 ASP B N 1
ATOM 4714 C CA . ASP B 1 230 ? 36.310 -11.009 -8.366 1.00 15.17 1230 ASP B CA 1
ATOM 4715 C C . ASP B 1 230 ? 36.382 -9.639 -7.721 1.00 15.31 1230 ASP B C 1
ATOM 4716 O O . ASP B 1 230 ? 36.449 -8.620 -8.417 1.00 14.54 1230 ASP B O 1
ATOM 4721 N N . TRP B 1 231 ? 36.384 -9.617 -6.390 1.00 14.28 1231 TRP B N 1
ATOM 4722 C CA . TRP B 1 231 ? 36.442 -8.377 -5.650 1.00 15.87 1231 TRP B CA 1
ATOM 4723 C C . TRP B 1 231 ? 37.808 -8.143 -5.005 1.00 16.68 1231 TRP B C 1
ATOM 4724 O O . TRP B 1 231 ? 37.911 -7.485 -3.966 1.00 17.79 1231 TRP B O 1
ATOM 4735 N N . ASP B 1 232 ? 38.848 -8.665 -5.644 1.00 19.84 1232 ASP B N 1
ATOM 4736 C CA . ASP B 1 232 ? 40.203 -8.529 -5.115 1.00 21.70 1232 ASP B CA 1
ATOM 4737 C C . ASP B 1 232 ? 40.845 -7.179 -5.380 1.00 21.94 1232 ASP B C 1
ATOM 4738 O O . ASP B 1 232 ? 41.806 -6.819 -4.700 1.00 22.32 1232 ASP B O 1
ATOM 4743 N N . GLU B 1 233 ? 40.350 -6.432 -6.368 1.00 21.29 1233 GLU B N 1
ATOM 4744 C CA . GLU B 1 233 ? 40.951 -5.138 -6.656 1.00 22.56 1233 GLU B CA 1
ATOM 4745 C C . GLU B 1 233 ? 39.969 -4.000 -6.868 1.00 19.05 1233 GLU B C 1
ATOM 4746 O O . GLU B 1 233 ? 40.027 -3.307 -7.870 1.00 21.85 1233 GLU B O 1
ATOM 4752 N N . PRO B 1 234 ? 39.046 -3.792 -5.924 1.00 17.59 1234 PRO B N 1
ATOM 4753 C CA . PRO B 1 234 ? 38.098 -2.698 -6.099 1.00 14.37 1234 PRO B CA 1
ATOM 4754 C C . PRO B 1 234 ? 38.867 -1.388 -5.850 1.00 14.77 1234 PRO B C 1
ATOM 4755 O O . PRO B 1 234 ? 40.020 -1.411 -5.388 1.00 16.12 1234 PRO B O 1
ATOM 4759 N N . MET B 1 235 ? 38.250 -0.258 -6.139 1.00 14.32 1235 MET B N 1
ATOM 4760 C CA . MET B 1 235 ? 38.928 1.014 -5.926 1.00 13.45 1235 MET B CA 1
ATOM 4761 C C . MET B 1 235 ? 37.925 2.133 -5.763 1.00 13.56 1235 MET B C 1
ATOM 4762 O O . MET B 1 235 ? 36.726 1.936 -5.879 1.00 12.73 1235 MET B O 1
ATOM 4767 N N . LEU B 1 236 ? 38.435 3.318 -5.472 1.00 12.74 1236 LEU B N 1
ATOM 4768 C CA . LEU B 1 236 ? 37.583 4.487 -5.402 1.00 12.88 1236 LEU B CA 1
ATOM 4769 C C . LEU B 1 236 ? 37.947 5.260 -6.675 1.00 11.04 1236 LEU B C 1
ATOM 4770 O O . LEU B 1 236 ? 39.135 5.564 -6.920 1.00 11.43 1236 LEU B O 1
ATOM 4775 N N . ALA B 1 237 ? 36.939 5.548 -7.496 1.00 9.64 1237 ALA B N 1
ATOM 4776 C CA . ALA B 1 237 ? 37.154 6.229 -8.777 1.00 9.48 1237 ALA B CA 1
ATOM 4777 C C . ALA B 1 237 ? 35.817 6.744 -9.330 1.00 9.86 1237 ALA B C 1
ATOM 4778 O O . ALA B 1 237 ? 34.760 6.488 -8.772 1.00 12.08 1237 ALA B O 1
ATOM 4780 N N . PRO B 1 238 ? 35.865 7.539 -10.402 1.00 10.78 1238 PRO B N 1
ATOM 4781 C CA . PRO B 1 238 ? 34.602 8.017 -10.977 1.00 9.16 1238 PRO B CA 1
ATOM 4782 C C . PRO B 1 238 ? 33.821 6.752 -11.400 1.00 12.01 1238 PRO B C 1
ATOM 4783 O O . PRO B 1 238 ? 34.433 5.735 -11.770 1.00 12.45 1238 PRO B O 1
ATOM 4787 N N . LYS B 1 239 ? 32.485 6.812 -11.380 1.00 12.26 1239 LYS B N 1
ATOM 4788 C CA . LYS B 1 239 ? 31.671 5.648 -11.725 1.00 11.70 1239 LYS B CA 1
ATOM 4789 C C . LYS B 1 239 ? 31.939 5.111 -13.119 1.00 11.80 1239 LYS B C 1
ATOM 4790 O O . LYS B 1 239 ? 31.694 3.923 -13.385 1.00 12.63 1239 LYS B O 1
ATOM 4796 N N . GLU B 1 240 ? 32.405 5.978 -14.018 1.00 10.52 1240 GLU B N 1
ATOM 4797 C CA . GLU B 1 240 ? 32.722 5.561 -15.374 1.00 12.25 1240 GLU B CA 1
ATOM 4798 C C . GLU B 1 240 ? 33.828 4.476 -15.428 1.00 12.57 1240 GLU B C 1
ATOM 4799 O O . GLU B 1 240 ? 34.011 3.824 -16.452 1.00 10.35 1240 GLU B O 1
ATOM 4805 N N . ARG B 1 241 ? 34.550 4.283 -14.323 1.00 10.38 1241 ARG B N 1
ATOM 4806 C CA . ARG B 1 241 ? 35.566 3.231 -14.244 1.00 11.85 1241 ARG B CA 1
ATOM 4807 C C . ARG B 1 241 ? 34.864 1.903 -14.501 1.00 9.20 1241 ARG B C 1
ATOM 4808 O O . ARG B 1 241 ? 35.431 0.973 -15.076 1.00 9.11 1241 ARG B O 1
ATOM 4816 N N . ASP B 1 242 ? 33.642 1.809 -13.997 1.00 7.93 1242 ASP B N 1
ATOM 4817 C CA . ASP B 1 242 ? 32.839 0.612 -14.188 1.00 7.28 1242 ASP B CA 1
ATOM 4818 C C . ASP B 1 242 ? 31.888 0.731 -15.388 1.00 8.51 1242 ASP B C 1
ATOM 4819 O O . ASP B 1 242 ? 31.686 -0.249 -16.144 1.00 8.21 1242 ASP B O 1
ATOM 4824 N N . LEU B 1 243 ? 31.283 1.904 -15.574 1.00 9.60 1243 LEU B N 1
ATOM 4825 C CA . LEU B 1 243 ? 30.312 2.012 -16.667 1.00 10.30 1243 LEU B CA 1
ATOM 4826 C C . LEU B 1 243 ? 30.943 1.818 -18.046 1.00 11.31 1243 LEU B C 1
ATOM 4827 O O . LEU B 1 243 ? 30.258 1.440 -18.980 1.00 9.56 1243 LEU B O 1
ATOM 4832 N N . MET B 1 244 ? 32.244 2.046 -18.179 1.00 10.71 1244 MET B N 1
ATOM 4833 C CA . MET B 1 244 ? 32.873 1.866 -19.475 1.00 9.52 1244 MET B CA 1
ATOM 4834 C C . MET B 1 244 ? 32.706 0.462 -20.025 1.00 9.33 1244 MET B C 1
ATOM 4835 O O . MET B 1 244 ? 32.834 0.265 -21.231 1.00 10.65 1244 MET B O 1
ATOM 4840 N N . PHE B 1 245 ? 32.468 -0.522 -19.156 1.00 8.91 1245 PHE B N 1
ATOM 4841 C CA . PHE B 1 245 ? 32.329 -1.906 -19.620 1.00 9.08 1245 PHE B CA 1
ATOM 4842 C C . PHE B 1 245 ? 30.987 -2.155 -20.317 1.00 11.69 1245 PHE B C 1
ATOM 4843 O O . PHE B 1 245 ? 30.869 -3.054 -21.144 1.00 12.01 1245 PHE B O 1
ATOM 4851 N N . ILE B 1 246 ? 29.983 -1.359 -19.970 1.00 10.66 1246 ILE B N 1
ATOM 4852 C CA . ILE B 1 246 ? 28.659 -1.538 -20.573 1.00 9.81 1246 ILE B CA 1
ATOM 4853 C C . ILE B 1 246 ? 28.737 -0.992 -21.993 1.00 11.26 1246 ILE B C 1
ATOM 4854 O O . ILE B 1 246 ? 28.901 0.233 -22.200 1.00 12.13 1246 ILE B O 1
ATOM 4859 N N . GLY B 1 247 ? 28.651 -1.910 -22.968 1.00 11.06 1247 GLY B N 1
ATOM 4860 C CA . GLY B 1 247 ? 28.789 -1.511 -24.364 1.00 13.28 1247 GLY B CA 1
ATOM 4861 C C . GLY B 1 247 ? 30.273 -1.425 -24.744 1.00 12.79 1247 GLY B C 1
ATOM 4862 O O . GLY B 1 247 ? 30.624 -1.056 -25.883 1.00 13.91 1247 GLY B O 1
ATOM 4863 N N . GLY B 1 248 ? 31.153 -1.807 -23.816 1.00 10.72 1248 GLY B N 1
ATOM 4864 C CA . GLY B 1 248 ? 32.596 -1.709 -24.049 1.00 10.55 1248 GLY B CA 1
ATOM 4865 C C . GLY B 1 248 ? 33.238 -2.756 -24.958 1.00 11.87 1248 GLY B C 1
ATOM 4866 O O . GLY B 1 248 ? 34.369 -2.577 -25.432 1.00 11.33 1248 GLY B O 1
ATOM 4867 N N . GLY B 1 249 ? 32.532 -3.856 -25.196 1.00 11.36 1249 GLY B N 1
ATOM 4868 C CA . GLY B 1 249 ? 33.033 -4.892 -26.086 1.00 9.64 1249 GLY B CA 1
ATOM 4869 C C . GLY B 1 249 ? 34.125 -5.825 -25.570 1.00 11.25 1249 GLY B C 1
ATOM 4870 O O . GLY B 1 249 ? 34.726 -6.560 -26.363 1.00 10.80 1249 GLY B O 1
ATOM 4871 N N . VAL B 1 250 ? 34.381 -5.844 -24.262 1.00 10.98 1250 VAL B N 1
ATOM 4872 C CA . VAL B 1 250 ? 35.445 -6.730 -23.760 1.00 12.22 1250 VAL B CA 1
ATOM 4873 C C . VAL B 1 250 ? 35.117 -8.195 -24.014 1.00 14.53 1250 VAL B C 1
ATOM 4874 O O . VAL B 1 250 ? 34.057 -8.665 -23.634 1.00 13.64 1250 VAL B O 1
ATOM 4878 N N . GLY B 1 251 ? 36.033 -8.905 -24.669 1.00 15.39 1251 GLY B N 1
ATOM 4879 C CA . GLY B 1 251 ? 35.799 -10.318 -24.952 1.00 15.97 1251 GLY B CA 1
ATOM 4880 C C . GLY B 1 251 ? 34.831 -10.548 -26.096 1.00 17.34 1251 GLY B C 1
ATOM 4881 O O . GLY B 1 251 ? 34.309 -11.655 -26.290 1.00 16.88 1251 GLY B O 1
ATOM 4882 N N . ASN B 1 252 ? 34.630 -9.496 -26.885 1.00 16.10 1252 ASN B N 1
ATOM 4883 C CA . ASN B 1 252 ? 33.723 -9.535 -28.024 1.00 18.18 1252 ASN B CA 1
ATOM 4884 C C . ASN B 1 252 ? 32.252 -9.838 -27.702 1.00 18.41 1252 ASN B C 1
ATOM 4885 O O . ASN B 1 252 ? 31.542 -10.508 -28.461 1.00 19.26 1252 ASN B O 1
ATOM 4890 N N . VAL B 1 253 ? 31.803 -9.344 -26.550 1.00 16.61 1253 VAL B N 1
ATOM 4891 C CA . VAL B 1 253 ? 30.407 -9.440 -26.131 1.00 15.42 1253 VAL B CA 1
ATOM 4892 C C . VAL B 1 253 ? 30.190 -8.089 -25.442 1.00 13.98 1253 VAL B C 1
ATOM 4893 O O . VAL B 1 253 ? 31.128 -7.298 -25.337 1.00 14.47 1253 VAL B O 1
ATOM 4897 N N . TRP B 1 254 ? 28.967 -7.815 -24.996 1.00 13.98 1254 TRP B N 1
ATOM 4898 C CA . TRP B 1 254 ? 28.634 -6.541 -24.340 1.00 13.33 1254 TRP B CA 1
ATOM 4899 C C . TRP B 1 254 ? 28.941 -5.390 -25.302 1.00 15.58 1254 TRP B C 1
ATOM 4900 O O . TRP B 1 254 ? 29.593 -4.399 -24.963 1.00 13.44 1254 TRP B O 1
ATOM 4911 N N . ASN B 1 255 ? 28.430 -5.522 -26.520 1.00 15.94 1255 ASN B N 1
ATOM 4912 C CA . ASN B 1 255 ? 28.684 -4.562 -27.561 1.00 18.26 1255 ASN B CA 1
ATOM 4913 C C . ASN B 1 255 ? 27.401 -4.286 -28.340 1.00 19.17 1255 ASN B C 1
ATOM 4914 O O . ASN B 1 255 ? 27.464 -3.804 -29.453 1.00 21.25 1255 ASN B O 1
ATOM 4919 N N . LYS B 1 256 ? 26.248 -4.575 -27.740 1.00 19.94 1256 LYS B N 1
ATOM 4920 C CA . LYS B 1 256 ? 24.986 -4.355 -28.431 1.00 21.81 1256 LYS B CA 1
ATOM 4921 C C . LYS B 1 256 ? 24.197 -3.205 -27.832 1.00 22.77 1256 LYS B C 1
ATOM 4922 O O . LYS B 1 256 ? 24.086 -3.070 -26.613 1.00 19.28 1256 LYS B O 1
ATOM 4928 N N . PRO B 1 257 ? 23.636 -2.344 -28.695 1.00 23.38 1257 PRO B N 1
ATOM 4929 C CA . PRO B 1 257 ? 22.853 -1.193 -28.255 1.00 22.61 1257 PRO B CA 1
ATOM 4930 C C . PRO B 1 257 ? 21.737 -1.490 -27.245 1.00 20.61 1257 PRO B C 1
ATOM 4931 O O . PRO B 1 257 ? 21.598 -0.771 -26.268 1.00 20.74 1257 PRO B O 1
ATOM 4935 N N . HIS B 1 258 ? 20.955 -2.545 -27.455 1.00 21.13 1258 HIS B N 1
ATOM 4936 C CA . HIS B 1 258 ? 19.844 -2.785 -26.531 1.00 21.29 1258 HIS B CA 1
ATOM 4937 C C . HIS B 1 258 ? 20.294 -3.186 -25.146 1.00 20.44 1258 HIS B C 1
ATOM 4938 O O . HIS B 1 258 ? 19.614 -2.893 -24.152 1.00 21.49 1258 HIS B O 1
ATOM 4945 N N A GLU B 1 259 ? 21.447 -3.855 -25.088 0.50 17.08 1259 GLU B N 1
ATOM 4946 N N B GLU B 1 259 ? 21.429 -3.858 -25.046 0.50 17.85 1259 GLU B N 1
ATOM 4947 C CA A GLU B 1 259 ? 22.030 -4.296 -23.827 0.50 16.14 1259 GLU B CA 1
ATOM 4948 C CA B GLU B 1 259 ? 21.880 -4.260 -23.732 0.50 17.29 1259 GLU B CA 1
ATOM 4949 C C A GLU B 1 259 ? 22.284 -3.049 -22.982 0.50 14.56 1259 GLU B C 1
ATOM 4950 C C B GLU B 1 259 ? 22.304 -3.031 -22.935 0.50 15.39 1259 GLU B C 1
ATOM 4951 O O A GLU B 1 259 ? 21.934 -2.994 -21.805 0.50 14.69 1259 GLU B O 1
ATOM 4952 O O B GLU B 1 259 ? 22.100 -2.977 -21.725 0.50 15.53 1259 GLU B O 1
ATOM 4963 N N . ILE B 1 260 ? 22.881 -2.044 -23.614 1.00 13.59 1260 ILE B N 1
ATOM 4964 C CA . ILE B 1 260 ? 23.236 -0.796 -22.960 1.00 13.60 1260 ILE B CA 1
ATOM 4965 C C . ILE B 1 260 ? 21.959 -0.124 -22.475 1.00 13.80 1260 ILE B C 1
ATOM 4966 O O . ILE B 1 260 ? 21.864 0.367 -21.351 1.00 12.00 1260 ILE B O 1
ATOM 4971 N N . GLN B 1 261 ? 20.951 -0.101 -23.346 1.00 13.98 1261 GLN B N 1
ATOM 4972 C CA . GLN B 1 261 ? 19.692 0.523 -22.982 1.00 15.26 1261 GLN B CA 1
ATOM 4973 C C . GLN B 1 261 ? 19.079 -0.134 -21.743 1.00 14.16 1261 GLN B C 1
ATOM 4974 O O . GLN B 1 261 ? 18.631 0.567 -20.811 1.00 12.58 1261 GLN B O 1
ATOM 4980 N N . TYR B 1 262 ? 19.045 -1.465 -21.732 1.00 13.77 1262 TYR B N 1
ATOM 4981 C CA . TYR B 1 262 ? 18.466 -2.197 -20.605 1.00 14.22 1262 TYR B CA 1
ATOM 4982 C C . TYR B 1 262 ? 19.278 -1.956 -19.328 1.00 13.54 1262 TYR B C 1
ATOM 4983 O O . TYR B 1 262 ? 18.718 -1.757 -18.243 1.00 11.48 1262 TYR B O 1
ATOM 4992 N N . PHE B 1 263 ? 20.604 -1.949 -19.460 1.00 13.55 1263 PHE B N 1
ATOM 4993 C CA . PHE B 1 263 ? 21.446 -1.694 -18.279 1.00 11.31 1263 PHE B CA 1
ATOM 4994 C C . PHE B 1 263 ? 21.061 -0.359 -17.642 1.00 11.28 1263 PHE B C 1
ATOM 4995 O O . PHE B 1 263 ? 20.839 -0.292 -16.429 1.00 10.90 1263 PHE B O 1
ATOM 5003 N N . TYR B 1 264 ? 20.968 0.702 -18.452 1.00 11.61 1264 TYR B N 1
ATOM 5004 C CA . TYR B 1 264 ? 20.641 2.002 -17.897 1.00 11.25 1264 TYR B CA 1
ATOM 5005 C C . TYR B 1 264 ? 19.211 2.105 -17.378 1.00 12.11 1264 TYR B C 1
ATOM 5006 O O . TYR B 1 264 ? 18.941 2.924 -16.507 1.00 12.34 1264 TYR B O 1
ATOM 5015 N N . GLU B 1 265 ? 18.298 1.280 -17.899 1.00 12.65 1265 GLU B N 1
ATOM 5016 C CA . GLU B 1 265 ? 16.933 1.270 -17.359 1.00 12.08 1265 GLU B CA 1
ATOM 5017 C C . GLU B 1 265 ? 17.028 0.768 -15.922 1.00 12.13 1265 GLU B C 1
ATOM 5018 O O . GLU B 1 265 ? 16.308 1.247 -15.044 1.00 13.48 1265 GLU B O 1
ATOM 5024 N N . GLY B 1 266 ? 17.937 -0.165 -15.666 1.00 12.33 1266 GLY B N 1
ATOM 5025 C CA . GLY B 1 266 ? 18.101 -0.643 -14.296 1.00 12.69 1266 GLY B CA 1
ATOM 5026 C C . GLY B 1 266 ? 18.943 0.285 -13.421 1.00 13.18 1266 GLY B C 1
ATOM 5027 O O . GLY B 1 266 ? 18.626 0.517 -12.248 1.00 12.89 1266 GLY B O 1
ATOM 5028 N N . TYR B 1 267 ? 20.015 0.838 -13.995 1.00 13.04 1267 TYR B N 1
ATOM 5029 C CA . TYR B 1 267 ? 20.913 1.744 -13.269 1.00 12.70 1267 TYR B CA 1
ATOM 5030 C C . TYR B 1 267 ? 20.128 2.981 -12.793 1.00 15.74 1267 TYR B C 1
ATOM 5031 O O . TYR B 1 267 ? 20.388 3.502 -11.709 1.00 14.51 1267 TYR B O 1
ATOM 5040 N N . GLY B 1 268 ? 19.207 3.471 -13.629 1.00 15.23 1268 GLY B N 1
ATOM 5041 C CA . GLY B 1 268 ? 18.326 4.561 -13.220 1.00 20.82 1268 GLY B CA 1
ATOM 5042 C C . GLY B 1 268 ? 18.66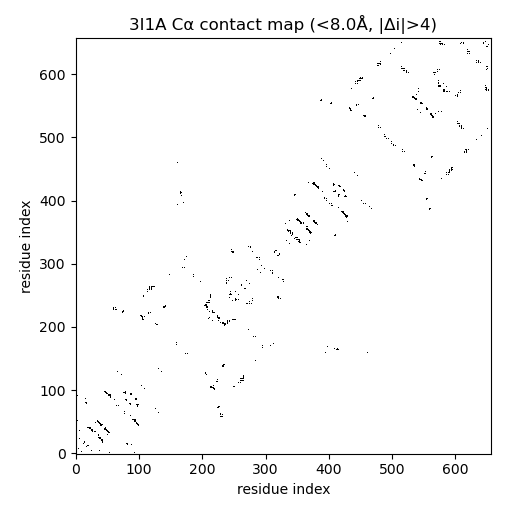8 6.008 -13.466 1.00 22.92 1268 GLY B C 1
ATOM 5043 O O . GLY B 1 268 ? 17.806 6.889 -13.329 1.00 26.31 1268 GLY B O 1
ATOM 5044 N N A GLU B 1 269 ? 19.926 6.278 -13.794 0.50 23.67 1269 GLU B N 1
ATOM 5045 N N B GLU B 1 269 ? 19.909 6.271 -13.833 0.50 23.30 1269 GLU B N 1
ATOM 5046 C CA A GLU B 1 269 ? 20.374 7.648 -14.047 0.50 24.30 1269 GLU B CA 1
ATOM 5047 C CA B GLU B 1 269 ? 20.322 7.636 -14.104 0.50 23.82 1269 GLU B CA 1
ATOM 5048 C C A GLU B 1 269 ? 21.315 7.596 -15.247 0.50 24.15 1269 GLU B C 1
ATOM 5049 C C B GLU B 1 269 ? 21.251 7.556 -15.299 0.50 23.83 1269 GLU B C 1
ATOM 5050 O O A GLU B 1 269 ? 22.122 6.668 -15.358 0.50 23.83 1269 GLU B O 1
ATOM 5051 O O B GLU B 1 269 ? 21.974 6.570 -15.462 0.50 23.71 1269 GLU B O 1
ATOM 5062 N N . ILE B 1 270 ? 21.228 8.584 -16.136 1.00 22.93 1270 ILE B N 1
ATOM 5063 C CA . ILE B 1 270 ? 22.084 8.591 -17.314 1.00 23.34 1270 ILE B CA 1
ATOM 5064 C C . ILE B 1 270 ? 23.066 9.756 -17.379 1.00 22.48 1270 ILE B C 1
ATOM 5065 O O . ILE B 1 270 ? 23.493 10.157 -18.459 1.00 23.62 1270 ILE B O 1
ATOM 5070 N N . ASN B 1 271 ? 23.433 10.300 -16.228 1.00 21.97 1271 ASN B N 1
ATOM 5071 C CA . ASN B 1 271 ? 24.364 11.422 -16.217 1.00 19.81 1271 ASN B CA 1
ATOM 5072 C C . ASN B 1 271 ? 25.779 10.863 -16.222 1.00 18.37 1271 ASN B C 1
ATOM 5073 O O . ASN B 1 271 ? 26.493 10.915 -15.216 1.00 17.70 1271 ASN B O 1
ATOM 5078 N N . VAL B 1 272 ? 26.161 10.339 -17.379 1.00 17.95 1272 VAL B N 1
ATOM 5079 C CA . VAL B 1 272 ? 27.476 9.746 -17.579 1.00 15.53 1272 VAL B CA 1
ATOM 5080 C C . VAL B 1 272 ? 28.446 10.736 -18.198 1.00 15.82 1272 VAL B C 1
ATOM 5081 O O . VAL B 1 272 ? 28.141 11.368 -19.227 1.00 17.01 1272 VAL B O 1
ATOM 5085 N N . ASP B 1 273 ? 29.614 10.859 -17.573 1.00 14.52 1273 ASP B N 1
ATOM 5086 C CA . ASP B 1 273 ? 30.656 11.768 -18.058 1.00 13.92 1273 ASP B CA 1
ATOM 5087 C C . ASP B 1 273 ? 31.327 11.068 -19.245 1.00 15.65 1273 ASP B C 1
ATOM 5088 O O . ASP B 1 273 ? 32.127 10.146 -19.071 1.00 14.78 1273 ASP B O 1
ATOM 5093 N N . LYS B 1 274 ? 31.016 11.508 -20.462 1.00 14.30 1274 LYS B N 1
ATOM 5094 C CA . LYS B 1 274 ? 31.581 10.849 -21.644 1.00 16.87 1274 LYS B CA 1
ATOM 5095 C C . LYS B 1 274 ? 33.099 10.967 -21.777 1.00 15.13 1274 LYS B C 1
ATOM 5096 O O . LYS B 1 274 ? 33.722 10.091 -22.365 1.00 16.13 1274 LYS B O 1
ATOM 5102 N N . THR B 1 275 ? 33.687 12.033 -21.234 1.00 13.39 1275 THR B N 1
ATOM 5103 C CA . THR B 1 275 ? 35.141 12.223 -21.302 1.00 13.73 1275 THR B CA 1
ATOM 5104 C C . THR B 1 275 ? 35.817 11.158 -20.437 1.00 12.72 1275 THR B C 1
ATOM 5105 O O . THR B 1 275 ? 36.757 10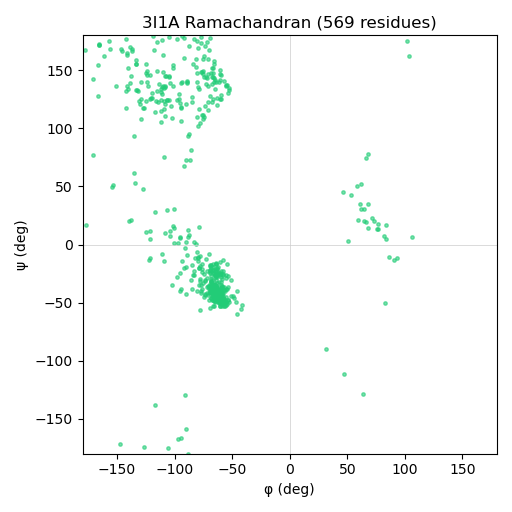.489 -20.875 1.00 11.09 1275 THR B O 1
ATOM 5109 N N . ILE B 1 276 ? 35.319 10.956 -19.227 1.00 12.23 1276 ILE B N 1
ATOM 5110 C CA . ILE B 1 276 ? 35.908 9.935 -18.356 1.00 12.33 1276 ILE B CA 1
ATOM 5111 C C . ILE B 1 276 ? 35.639 8.527 -18.907 1.00 11.79 1276 ILE B C 1
ATOM 5112 O O . ILE B 1 276 ? 36.501 7.639 -18.864 1.00 11.86 1276 ILE B O 1
ATOM 5117 N N . LEU B 1 277 ? 34.440 8.312 -19.441 1.00 11.15 1277 LEU B N 1
ATOM 5118 C CA . LEU B 1 277 ? 34.104 6.997 -19.993 1.00 10.11 1277 LEU B CA 1
ATOM 5119 C C . LEU B 1 277 ? 35.059 6.674 -21.169 1.00 11.31 1277 LEU B C 1
ATOM 5120 O O . LEU B 1 277 ? 35.569 5.556 -21.286 1.00 11.42 1277 LEU B O 1
ATOM 5125 N N A SER B 1 278 ? 35.287 7.643 -22.047 0.75 11.98 1278 SER B N 1
ATOM 5126 N N B SER B 1 278 ? 35.291 7.646 -22.043 0.25 11.07 1278 SER B N 1
ATOM 5127 C CA A SER B 1 278 ? 36.193 7.428 -23.175 0.75 11.42 1278 SER B CA 1
ATOM 5128 C CA B SER B 1 278 ? 36.188 7.421 -23.171 0.25 10.86 1278 SER B CA 1
ATOM 5129 C C A SER B 1 278 ? 37.622 7.255 -22.692 0.75 12.52 1278 SER B C 1
ATOM 5130 C C B SER B 1 278 ? 37.619 7.252 -22.691 0.25 11.34 1278 SER B C 1
ATOM 5131 O O A SER B 1 278 ? 38.373 6.446 -23.234 0.75 12.36 1278 SER B O 1
ATOM 5132 O O B SER B 1 278 ? 38.369 6.439 -23.230 0.25 11.51 1278 SER B O 1
ATOM 5137 N N . TYR B 1 279 ? 37.998 8.026 -21.680 1.00 11.84 1279 TYR B N 1
ATOM 5138 C CA . TYR B 1 279 ? 39.347 7.916 -21.122 1.00 10.04 1279 TYR B CA 1
ATOM 5139 C C . TYR B 1 279 ? 39.580 6.463 -20.705 1.00 10.47 1279 TYR B C 1
ATOM 5140 O O . TYR B 1 279 ? 40.573 5.846 -21.101 1.00 8.69 1279 TYR B O 1
ATOM 5149 N N . TYR B 1 280 ? 38.655 5.900 -19.935 1.00 9.81 1280 TYR B N 1
ATOM 5150 C CA . TYR B 1 280 ? 38.861 4.529 -19.459 1.00 9.63 1280 TYR B CA 1
ATOM 5151 C C . TYR B 1 280 ? 38.872 3.497 -20.572 1.00 9.13 1280 TYR B C 1
ATOM 5152 O O . TYR B 1 280 ? 39.691 2.588 -20.551 1.00 10.53 1280 TYR B O 1
ATOM 5161 N N . ARG B 1 281 ? 38.001 3.649 -21.569 1.00 8.78 1281 ARG B N 1
ATOM 5162 C CA . ARG B 1 281 ? 38.034 2.675 -22.657 1.00 8.98 1281 ARG B CA 1
ATOM 5163 C C . ARG B 1 281 ? 39.379 2.679 -23.384 1.00 8.80 1281 ARG B C 1
ATOM 5164 O O . ARG B 1 281 ? 39.874 1.634 -23.738 1.00 7.61 1281 ARG B O 1
ATOM 5172 N N . HIS B 1 282 ? 39.967 3.844 -23.625 1.00 8.88 1282 HIS B N 1
ATOM 5173 C CA . HIS B 1 282 ? 41.271 3.868 -24.277 1.00 10.29 1282 HIS B CA 1
ATOM 5174 C C . HIS B 1 282 ? 42.396 3.426 -23.315 1.00 9.36 1282 HIS B C 1
ATOM 5175 O O . HIS B 1 282 ? 43.287 2.631 -23.680 1.00 9.20 1282 HIS B O 1
ATOM 5182 N N . GLU B 1 283 ? 42.340 3.926 -22.088 1.00 8.56 1283 GLU B N 1
ATOM 5183 C CA . GLU B 1 283 ? 43.377 3.599 -21.100 1.00 9.59 1283 GLU B CA 1
ATOM 5184 C C . GLU B 1 283 ? 43.451 2.109 -20.763 1.00 9.04 1283 GLU B C 1
ATOM 5185 O O . GLU B 1 283 ? 44.538 1.579 -20.589 1.00 9.84 1283 GLU B O 1
ATOM 5191 N N . ARG B 1 284 ? 42.313 1.420 -20.640 1.00 7.59 1284 ARG B N 1
ATOM 5192 C CA . ARG B 1 284 ? 42.361 -0.011 -20.317 1.00 9.34 1284 ARG B CA 1
ATOM 5193 C C . ARG B 1 284 ? 43.101 -0.779 -21.407 1.00 9.81 1284 ARG B C 1
ATOM 5194 O O . ARG B 1 284 ? 43.831 -1.733 -21.123 1.00 8.93 1284 ARG B O 1
ATOM 5202 N N . ILE B 1 285 ? 42.884 -0.365 -22.662 1.00 7.29 1285 ILE B N 1
ATOM 5203 C CA . ILE B 1 285 ? 43.556 -1.002 -23.798 1.00 9.47 1285 ILE B CA 1
ATOM 5204 C C . ILE B 1 285 ? 45.055 -0.710 -23.756 1.00 9.84 1285 ILE B C 1
ATOM 5205 O O . ILE B 1 285 ? 45.859 -1.594 -24.003 1.00 9.45 1285 ILE B O 1
ATOM 5210 N N . VAL B 1 286 ? 45.409 0.530 -23.430 1.00 10.18 1286 VAL B N 1
ATOM 5211 C CA . VAL B 1 286 ? 46.802 0.908 -23.302 1.00 10.56 1286 VAL B CA 1
ATOM 5212 C C . VAL B 1 286 ? 47.464 0.029 -22.236 1.00 9.36 1286 VAL B C 1
ATOM 5213 O O . VAL B 1 286 ? 48.574 -0.483 -22.450 1.00 10.27 1286 VAL B O 1
ATOM 5217 N N . GLU B 1 287 ? 46.794 -0.154 -21.096 1.00 8.60 1287 GLU B N 1
ATOM 5218 C CA . GLU B 1 287 ? 47.358 -0.972 -20.021 1.00 8.58 1287 GLU B CA 1
ATOM 5219 C C . GLU B 1 287 ? 47.583 -2.384 -20.544 1.00 10.67 1287 GLU B C 1
ATOM 5220 O O . GLU B 1 287 ? 48.638 -2.980 -20.320 1.00 9.31 1287 GLU B O 1
ATOM 5226 N N . ASP B 1 288 ? 46.618 -2.918 -21.276 1.00 7.94 1288 ASP B N 1
ATOM 5227 C CA . ASP B 1 288 ? 46.803 -4.279 -21.806 1.00 9.68 1288 ASP B CA 1
ATOM 5228 C C . ASP B 1 288 ? 47.958 -4.376 -22.820 1.00 9.18 1288 ASP B C 1
ATOM 5229 O O . ASP B 1 288 ? 48.737 -5.337 -22.793 1.00 11.53 1288 ASP B O 1
ATOM 5234 N N . ILE B 1 289 ? 48.085 -3.400 -23.704 1.00 9.61 1289 ILE B N 1
ATOM 5235 C CA . ILE B 1 289 ? 49.170 -3.410 -24.691 1.00 9.63 1289 ILE B CA 1
ATOM 5236 C C . ILE B 1 289 ? 50.494 -3.377 -23.938 1.00 10.32 1289 ILE B C 1
ATOM 5237 O O . ILE B 1 289 ? 51.442 -4.072 -24.305 1.00 10.81 1289 ILE B O 1
ATOM 5242 N N . ALA B 1 290 ? 50.560 -2.567 -22.889 1.00 10.26 1290 ALA B N 1
ATOM 5243 C CA . ALA B 1 290 ? 51.798 -2.491 -22.096 1.00 10.89 1290 ALA B CA 1
ATOM 5244 C C . ALA B 1 290 ? 52.166 -3.831 -21.455 1.00 10.74 1290 ALA B C 1
ATOM 5245 O O . ALA B 1 290 ? 53.325 -4.258 -21.527 1.00 12.85 1290 ALA B O 1
ATOM 5247 N N . VAL B 1 291 ? 51.189 -4.494 -20.825 1.00 10.65 1291 VAL B N 1
ATOM 5248 C CA . VAL B 1 291 ? 51.438 -5.772 -20.158 1.00 11.21 1291 VAL B CA 1
ATOM 5249 C C . VAL B 1 291 ? 51.792 -6.890 -21.135 1.00 12.82 1291 VAL B C 1
ATOM 5250 O O . VAL B 1 291 ? 52.766 -7.618 -20.919 1.00 11.81 1291 VAL B O 1
ATOM 5254 N N . TYR B 1 292 ? 51.009 -7.019 -22.214 1.00 13.21 1292 TYR B N 1
ATOM 5255 C CA . TYR B 1 292 ? 51.271 -8.063 -23.211 1.00 14.12 1292 TYR B CA 1
ATOM 5256 C C . TYR B 1 292 ? 52.588 -7.799 -23.926 1.00 14.08 1292 TYR B C 1
ATOM 5257 O O . TYR B 1 292 ? 53.372 -8.733 -24.157 1.00 14.90 1292 TYR B O 1
ATOM 5266 N N . GLY B 1 293 ? 52.834 -6.530 -24.263 1.00 13.41 1293 GLY B N 1
ATOM 5267 C CA . GLY B 1 293 ? 54.071 -6.148 -24.924 1.00 12.44 1293 GLY B CA 1
ATOM 5268 C C . GLY B 1 293 ? 55.293 -6.465 -24.063 1.00 13.14 1293 GLY B C 1
ATOM 5269 O O . GLY B 1 293 ? 56.312 -6.969 -24.551 1.00 13.86 1293 GLY B O 1
ATOM 5270 N N . GLN B 1 294 ? 55.219 -6.155 -22.776 1.00 13.45 1294 GLN B N 1
ATOM 5271 C CA . GLN B 1 294 ? 56.361 -6.454 -21.915 1.00 13.08 1294 GLN B CA 1
ATOM 5272 C C . GLN B 1 294 ? 56.587 -7.955 -21.827 1.00 15.36 1294 GLN B C 1
ATOM 5273 O O . GLN B 1 294 ? 57.726 -8.422 -21.888 1.00 14.09 1294 GLN B O 1
ATOM 5279 N N . ASP B 1 295 ? 55.509 -8.723 -21.768 1.00 14.40 1295 ASP B N 1
ATOM 5280 C CA . ASP B 1 295 ? 55.638 -10.173 -21.674 1.00 19.07 1295 ASP B CA 1
ATOM 5281 C C . ASP B 1 295 ? 56.297 -10.700 -22.943 1.00 17.92 1295 ASP B C 1
ATOM 5282 O O . ASP B 1 295 ? 57.193 -11.563 -22.896 1.00 19.03 1295 ASP B O 1
ATOM 5287 N N . LEU B 1 296 ? 55.870 -10.180 -24.086 1.00 16.70 1296 LEU B N 1
ATOM 5288 C CA . LEU B 1 296 ? 56.455 -10.623 -25.344 1.00 16.86 1296 LEU B CA 1
ATOM 5289 C C . LEU B 1 296 ? 57.916 -10.151 -25.521 1.00 19.60 1296 LEU B C 1
ATOM 5290 O O . LEU B 1 296 ? 58.792 -10.956 -25.858 1.00 20.32 1296 LEU B O 1
ATOM 5295 N N . LEU B 1 297 ? 58.187 -8.869 -25.282 1.00 16.59 1297 LEU B N 1
ATOM 5296 C CA . LEU B 1 297 ? 59.554 -8.360 -25.442 1.00 18.96 1297 LEU B CA 1
ATOM 5297 C C . LEU B 1 297 ? 60.522 -8.844 -24.350 1.00 20.15 1297 LEU B C 1
ATOM 5298 O O . LEU B 1 297 ? 61.724 -8.541 -24.387 1.00 20.39 1297 LEU B O 1
ATOM 5303 N N A SER B 1 298 ? 60.016 -9.577 -23.366 0.75 19.64 1298 SER B N 1
ATOM 5304 N N B SER B 1 298 ? 59.992 -9.603 -23.395 0.25 20.62 1298 SER B N 1
ATOM 5305 C CA A SER B 1 298 ? 60.886 -10.105 -22.322 0.75 22.32 1298 SER B CA 1
ATOM 5306 C CA B SER B 1 298 ? 60.792 -10.169 -22.313 0.25 22.04 1298 SER B CA 1
ATOM 5307 C C A SER B 1 298 ? 61.835 -11.110 -22.986 0.75 22.56 1298 SER B C 1
ATOM 5308 C C B SER B 1 298 ? 61.752 -11.197 -22.910 0.25 22.34 1298 SER B C 1
ATOM 5309 O O A SER B 1 298 ? 62.979 -11.291 -22.545 0.75 21.74 1298 SER B O 1
ATOM 5310 O O B SER B 1 298 ? 62.814 -11.479 -22.350 0.25 22.21 1298 SER B O 1
ATOM 5315 N N . ARG B 1 299 ? 61.352 -11.755 -24.050 1.00 21.95 1299 ARG B N 1
ATOM 5316 C CA . ARG B 1 299 ? 62.140 -12.746 -24.786 1.00 23.74 1299 ARG B CA 1
ATOM 5317 C C . ARG B 1 299 ? 62.452 -13.990 -23.954 1.00 25.96 1299 ARG B C 1
ATOM 5318 O O . ARG B 1 299 ? 63.427 -14.714 -24.215 1.00 25.67 1299 ARG B O 1
ATOM 5326 N N . ASN B 1 300 ? 61.608 -14.231 -22.960 1.00 28.00 1300 ASN B N 1
ATOM 5327 C CA . ASN B 1 300 ? 61.744 -15.382 -22.078 1.00 31.85 1300 ASN B CA 1
ATOM 5328 C C . ASN B 1 300 ? 61.011 -16.572 -22.714 1.00 34.62 1300 ASN B C 1
ATOM 5329 O O . ASN B 1 300 ? 59.802 -16.729 -22.547 1.00 35.01 1300 ASN B O 1
ATOM 5334 N N . GLN B 1 301 ? 61.757 -17.402 -23.434 1.00 37.62 1301 GLN B N 1
ATOM 5335 C CA . GLN B 1 301 ? 61.214 -18.577 -24.107 1.00 41.60 1301 GLN B CA 1
ATOM 5336 C C . GLN B 1 301 ? 60.576 -19.593 -23.154 1.00 42.93 1301 GLN B C 1
ATOM 5337 O O . GLN B 1 301 ? 59.698 -20.363 -23.554 1.00 43.35 1301 GLN B O 1
ATOM 5343 N N . ASN B 1 302 ? 61.026 -19.615 -21.902 1.00 44.00 1302 ASN B N 1
ATOM 5344 C CA . ASN B 1 302 ? 60.483 -20.556 -20.926 1.00 44.39 1302 ASN B CA 1
ATOM 5345 C C . ASN B 1 302 ? 59.065 -20.174 -20.507 1.00 44.49 1302 ASN B C 1
ATOM 5346 O O . ASN B 1 302 ? 58.290 -21.019 -20.059 1.00 44.81 1302 ASN B O 1
ATOM 5348 N N . ASN B 1 303 ? 58.732 -18.898 -20.672 1.00 44.12 1303 ASN B N 1
ATOM 5349 C CA . ASN B 1 303 ? 57.419 -18.362 -20.306 1.00 43.51 1303 ASN B CA 1
ATOM 5350 C C . ASN B 1 303 ? 56.340 -18.664 -21.357 1.00 42.11 1303 ASN B C 1
ATOM 5351 O O . ASN B 1 303 ? 56.272 -18.002 -22.393 1.00 40.88 1303 ASN B O 1
ATOM 5356 N N . GLN B 1 304 ? 55.493 -19.655 -21.083 1.00 40.90 1304 GLN B N 1
ATOM 5357 C CA . GLN B 1 304 ? 54.426 -20.034 -22.015 1.00 38.91 1304 GLN B CA 1
ATOM 5358 C C . GLN B 1 304 ? 53.272 -19.020 -22.070 1.00 36.85 1304 GLN B C 1
ATOM 5359 O O . GLN B 1 304 ? 52.420 -19.086 -22.964 1.00 36.54 1304 GLN B O 1
ATOM 5361 N N . SER B 1 305 ? 53.238 -18.093 -21.114 1.00 33.93 1305 SER B N 1
ATOM 5362 C CA . SER B 1 305 ? 52.183 -17.078 -21.081 1.00 28.59 1305 SER B CA 1
ATOM 5363 C C . SER B 1 305 ? 52.326 -16.153 -22.296 1.00 26.28 1305 SER B C 1
ATOM 5364 O O . SER B 1 305 ? 51.376 -15.473 -22.693 1.00 24.60 1305 SER B O 1
ATOM 5367 N N . ARG B 1 306 ? 53.510 -16.152 -22.897 0.75 22.16 1306 ARG B N 1
ATOM 5368 C CA . ARG B 1 306 ? 53.761 -15.306 -24.052 0.75 20.56 1306 ARG B CA 1
ATOM 5369 C C . ARG B 1 306 ? 52.835 -15.599 -25.221 0.75 20.80 1306 ARG B C 1
ATOM 5370 O O . ARG B 1 306 ? 52.416 -14.689 -25.925 0.75 19.22 1306 ARG B O 1
ATOM 5378 N N . LEU B 1 307 ? 52.518 -16.871 -25.437 1.00 21.60 1307 LEU B N 1
ATOM 5379 C CA . LEU B 1 307 ? 51.626 -17.228 -26.536 1.00 23.51 1307 LEU B CA 1
ATOM 5380 C C . LEU B 1 307 ? 50.259 -16.623 -26.279 1.00 22.38 1307 LEU B C 1
ATOM 5381 O O . LEU B 1 307 ? 49.639 -16.091 -27.195 1.00 21.43 1307 LEU B O 1
ATOM 5386 N N . GLU B 1 308 ? 49.810 -16.693 -25.030 1.00 23.75 1308 GLU B N 1
ATOM 5387 C CA . GLU B 1 308 ? 48.510 -16.143 -24.618 1.00 24.86 1308 GLU B CA 1
ATOM 5388 C C . GLU B 1 308 ? 48.506 -14.605 -24.768 1.00 23.69 1308 GLU B C 1
ATOM 5389 O O . GLU B 1 308 ? 47.542 -14.026 -25.247 1.00 22.34 1308 GLU B O 1
ATOM 5395 N N . SER B 1 309 ? 49.590 -13.957 -24.344 1.00 22.05 1309 SER B N 1
ATOM 5396 C CA . SER B 1 309 ? 49.720 -12.508 -24.458 1.00 19.23 1309 SER B CA 1
ATOM 5397 C C . SER B 1 309 ? 49.590 -12.068 -25.916 1.00 20.03 1309 SER B C 1
ATOM 5398 O O . SER B 1 309 ? 48.866 -11.114 -26.222 1.00 18.94 1309 SER B O 1
ATOM 5401 N N . PHE B 1 310 ? 50.261 -12.770 -26.826 1.00 17.87 1310 PHE B N 1
ATOM 5402 C CA . PHE B 1 310 ? 50.157 -12.395 -28.216 1.00 20.32 1310 PHE B CA 1
ATOM 5403 C C . PHE B 1 310 ? 48.720 -12.552 -28.722 1.00 18.97 1310 PHE B C 1
ATOM 5404 O O . PHE B 1 310 ? 48.232 -11.704 -29.460 1.00 19.88 1310 PHE B O 1
ATOM 5412 N N . LYS B 1 311 ? 48.068 -13.642 -28.317 1.00 21.61 1311 LYS B N 1
ATOM 5413 C CA . LYS B 1 311 ? 46.689 -13.926 -28.727 1.00 23.32 1311 LYS B CA 1
ATOM 5414 C C . LYS B 1 311 ? 45.751 -12.799 -28.292 1.00 22.77 1311 LYS B C 1
ATOM 5415 O O . LYS B 1 311 ? 44.998 -12.248 -29.101 1.00 21.75 1311 LYS B O 1
ATOM 5421 N N . TYR B 1 312 ? 45.825 -12.456 -27.008 1.00 20.68 1312 TYR B N 1
ATOM 5422 C CA . TYR B 1 312 ? 44.995 -11.404 -26.435 1.00 21.96 1312 TYR B CA 1
ATOM 5423 C C . TYR B 1 312 ? 45.293 -10.039 -27.032 1.00 20.10 1312 TYR B C 1
ATOM 5424 O O . TYR B 1 312 ? 44.373 -9.234 -27.205 1.00 22.16 1312 TYR B O 1
ATOM 5433 N N . PHE B 1 313 ? 46.566 -9.777 -27.341 1.00 18.94 1313 PHE B N 1
ATOM 5434 C CA . PHE B 1 313 ? 46.975 -8.506 -27.943 1.00 16.31 1313 PHE B CA 1
ATOM 5435 C C . PHE B 1 313 ? 46.244 -8.326 -29.264 1.00 17.24 1313 PHE B C 1
ATOM 5436 O O . PHE B 1 313 ? 45.632 -7.296 -29.523 1.00 16.45 1313 PHE B O 1
ATOM 5444 N N . LYS B 1 314 ? 46.303 -9.339 -30.110 1.00 15.80 1314 LYS B N 1
ATOM 5445 C CA . LYS B 1 314 ? 45.655 -9.228 -31.413 1.00 17.66 1314 LYS B CA 1
ATOM 5446 C C . LYS B 1 314 ? 44.134 -9.129 -31.339 1.00 17.09 1314 LYS B C 1
ATOM 5447 O O . LYS B 1 314 ? 43.528 -8.366 -32.089 1.00 18.13 1314 LYS B O 1
ATOM 5453 N N . GLU B 1 315 ? 43.529 -9.906 -30.448 1.00 19.62 1315 GLU B N 1
ATOM 5454 C CA . GLU B 1 315 ? 42.074 -9.943 -30.303 1.00 20.63 1315 GLU B CA 1
ATOM 5455 C C . GLU B 1 315 ? 41.464 -8.566 -30.100 1.00 19.85 1315 GLU B C 1
ATOM 5456 O O . GLU B 1 315 ? 40.369 -8.276 -30.585 1.00 19.02 1315 GLU B O 1
ATOM 5462 N N . MET B 1 316 ? 42.171 -7.708 -29.370 1.00 18.47 1316 MET B N 1
ATOM 5463 C CA . MET B 1 316 ? 41.656 -6.377 -29.117 1.00 16.58 1316 MET B CA 1
ATOM 5464 C C . MET B 1 316 ? 41.366 -5.586 -30.372 1.00 16.61 1316 MET B C 1
ATOM 5465 O O . MET B 1 316 ? 40.518 -4.691 -30.359 1.00 16.14 1316 MET B O 1
ATOM 5470 N N . PHE B 1 317 ? 42.059 -5.916 -31.463 1.00 16.76 1317 PHE B N 1
ATOM 5471 C CA . PHE B 1 317 ? 41.877 -5.205 -32.720 1.00 18.13 1317 PHE B CA 1
ATOM 5472 C C . PHE B 1 317 ? 40.892 -5.857 -33.699 1.00 19.17 1317 PHE B C 1
ATOM 5473 O O . PHE B 1 317 ? 40.752 -5.401 -34.841 1.00 21.65 1317 PHE B O 1
ATOM 5481 N N . ASP B 1 318 ? 40.213 -6.908 -33.265 1.00 19.62 1318 ASP B N 1
ATOM 5482 C CA . ASP B 1 318 ? 39.246 -7.549 -34.147 1.00 21.11 1318 ASP B CA 1
ATOM 5483 C C . ASP B 1 318 ? 38.022 -6.660 -34.330 1.00 22.24 1318 ASP B C 1
ATOM 5484 O O . ASP B 1 318 ? 37.745 -5.754 -33.528 1.00 18.96 1318 ASP B O 1
ATOM 5489 N N . PRO B 1 319 ? 37.266 -6.906 -35.408 1.00 21.94 1319 PRO B N 1
ATOM 5490 C CA . PRO B 1 319 ? 36.072 -6.125 -35.684 1.00 21.20 1319 PRO B CA 1
ATOM 5491 C C . PRO B 1 319 ? 35.156 -6.109 -34.475 1.00 20.84 1319 PRO B C 1
ATOM 5492 O O . PRO B 1 319 ? 34.909 -7.146 -33.847 1.00 19.96 1319 PRO B O 1
ATOM 5496 N N . ASN B 1 320 ? 34.656 -4.921 -34.167 1.00 20.22 1320 ASN B N 1
ATOM 5497 C CA . ASN B 1 320 ? 33.747 -4.699 -33.070 1.00 22.33 1320 ASN B CA 1
ATOM 5498 C C . ASN B 1 320 ? 34.277 -5.090 -31.701 1.00 21.08 1320 ASN B C 1
ATOM 5499 O O . ASN B 1 320 ? 33.491 -5.298 -30.787 1.00 19.93 1320 ASN B O 1
ATOM 5504 N N . ASN B 1 321 ? 35.603 -5.177 -31.554 1.00 19.72 1321 ASN B N 1
ATOM 5505 C CA . ASN B 1 321 ? 36.193 -5.511 -30.258 1.00 16.46 1321 ASN B CA 1
ATOM 5506 C C . ASN B 1 321 ? 36.530 -4.203 -29.547 1.00 14.87 1321 ASN B C 1
ATOM 5507 O O . ASN B 1 321 ? 36.125 -3.141 -29.984 1.00 12.10 1321 ASN B O 1
ATOM 5512 N N . VAL B 1 322 ? 37.319 -4.250 -28.477 1.00 14.36 1322 VAL B N 1
ATOM 5513 C CA . VAL B 1 322 ? 37.532 -3.024 -27.702 1.00 13.61 1322 VAL B CA 1
ATOM 5514 C C . VAL B 1 322 ? 38.151 -1.809 -28.384 1.00 12.93 1322 VAL B C 1
ATOM 5515 O O . VAL B 1 322 ? 37.772 -0.674 -28.072 1.00 11.62 1322 VAL B O 1
ATOM 5519 N N . VAL B 1 323 ? 39.076 -2.012 -29.329 1.00 12.91 1323 VAL B N 1
ATOM 5520 C CA . VAL B 1 323 ? 39.693 -0.876 -29.991 1.00 12.08 1323 VAL B CA 1
ATOM 5521 C C . VAL B 1 323 ? 38.670 -0.150 -30.853 1.00 12.07 1323 VAL B C 1
ATOM 5522 O O . VAL B 1 323 ? 38.489 1.055 -30.734 1.00 11.43 1323 VAL B O 1
ATOM 5526 N N A GLU B 1 324 ? 37.965 -0.900 -31.691 0.75 14.21 1324 GLU B N 1
ATOM 5527 N N B GLU B 1 324 ? 37.974 -0.895 -31.706 0.25 13.22 1324 GLU B N 1
ATOM 5528 C CA A GLU B 1 324 ? 36.982 -0.263 -32.558 0.75 16.04 1324 GLU B CA 1
ATOM 5529 C CA B GLU B 1 324 ? 36.979 -0.284 -32.580 0.25 14.11 1324 GLU B CA 1
ATOM 5530 C C A GLU B 1 324 ? 35.943 0.481 -31.743 0.75 14.74 1324 GLU B C 1
ATOM 5531 C C B GLU B 1 324 ? 35.868 0.415 -31.800 0.25 13.82 1324 GLU B C 1
ATOM 5532 O O A GLU B 1 324 ? 35.582 1.605 -32.081 0.75 15.20 1324 GLU B O 1
ATOM 5533 O O B GLU B 1 324 ? 35.357 1.439 -32.238 0.25 14.13 1324 GLU B O 1
ATOM 5544 N N . ILE B 1 325 ? 35.504 -0.127 -30.640 1.00 13.94 1325 ILE B N 1
ATOM 5545 C CA . ILE B 1 325 ? 34.485 0.488 -29.803 1.00 13.89 1325 ILE B CA 1
ATOM 5546 C C . ILE B 1 325 ? 35.005 1.743 -29.114 1.00 12.02 1325 ILE B C 1
ATOM 5547 O O . ILE B 1 325 ? 34.330 2.758 -29.039 1.00 14.18 1325 ILE B O 1
ATOM 5552 N N . ALA B 1 326 ? 36.234 1.692 -28.631 1.00 11.28 1326 ALA B N 1
ATOM 5553 C CA . ALA B 1 326 ? 36.791 2.884 -28.024 1.00 9.44 1326 ALA B CA 1
ATOM 5554 C C . ALA B 1 326 ? 36.867 4.014 -29.056 1.00 12.00 1326 ALA B C 1
ATOM 5555 O O . ALA B 1 326 ? 36.526 5.132 -28.743 1.00 13.17 1326 ALA B O 1
ATOM 5557 N N . PHE B 1 327 ? 37.336 3.726 -30.272 1.00 14.88 1327 PHE B N 1
ATOM 5558 C CA . PHE B 1 327 ? 37.442 4.773 -31.286 1.00 16.48 1327 PHE B CA 1
ATOM 5559 C C . PHE B 1 327 ? 36.067 5.322 -31.683 1.00 18.28 1327 PHE B C 1
ATOM 5560 O O . PHE B 1 327 ? 35.882 6.534 -31.827 1.00 19.11 1327 PHE B O 1
ATOM 5568 N N . ALA B 1 328 ? 35.118 4.415 -31.863 1.00 19.08 1328 ALA B N 1
ATOM 5569 C CA . ALA B 1 328 ? 33.771 4.794 -32.272 1.00 20.93 1328 ALA B CA 1
ATOM 5570 C C . ALA B 1 328 ? 32.990 5.535 -31.210 1.00 22.67 1328 ALA B C 1
ATOM 5571 O O . ALA B 1 328 ? 32.033 6.253 -31.510 1.00 26.38 1328 ALA B O 1
ATOM 5573 N N . THR B 1 329 ? 33.363 5.380 -29.956 1.00 23.77 1329 THR B N 1
ATOM 5574 C CA . THR B 1 329 ? 32.586 6.059 -28.953 1.00 25.07 1329 THR B CA 1
ATOM 5575 C C . THR B 1 329 ? 33.280 7.302 -28.414 1.00 26.81 1329 THR B C 1
ATOM 5576 O O . THR B 1 329 ? 32.843 7.909 -27.450 1.00 28.12 1329 THR B O 1
ATOM 5580 N N . GLU B 1 330 ? 34.342 7.700 -29.102 1.00 28.58 1330 GLU B N 1
ATOM 5581 C CA . GLU B 1 330 ? 35.121 8.877 -28.757 1.00 33.53 1330 GLU B CA 1
ATOM 5582 C C . GLU B 1 330 ? 34.284 10.109 -29.112 1.00 36.49 1330 GLU B C 1
ATOM 5583 O O . GLU B 1 330 ? 34.604 10.753 -30.138 1.00 37.60 1330 GLU B O 1
#

Solvent-accessible surface area: 32237 Å² total; per-residue (Å²): 198,66,26,15,106,8,89,96,0,61,119,25,0,95,89,37,11,39,22,92,9,99,60,8,130,62,44,149,61,52,33,62,84,71,24,20,1,0,64,0,22,13,165,97,136,35,18,62,0,17,0,50,73,26,152,131,117,42,38,26,9,24,0,6,89,16,0,61,105,55,40,6,169,14,7,45,40,4,50,78,5,124,121,73,83,14,47,16,53,37,182,96,6,2,0,8,0,42,40,84,104,161,13,30,37,1,78,104,83,107,15,73,26,176,9,5,82,27,0,0,108,0,0,69,75,0,10,112,17,96,17,59,112,71,11,61,130,104,4,110,89,23,135,18,40,61,114,72,4,99,47,0,80,61,0,56,119,76,26,111,35,61,73,77,23,2,115,20,7,10,36,0,16,23,33,3,99,126,34,35,88,22,0,63,110,0,0,79,15,0,40,141,11,17,165,75,16,84,95,47,77,139,132,32,37,0,0,5,12,46,0,31,0,12,12,0,23,10,22,59,83,62,27,0,49,1,50,70,9,90,110,3,7,13,0,9,44,4,20,0,1,5,2,5,6,3,0,12,43,69,32,8,35,104,110,82,14,66,116,64,0,36,109,22,3,46,52,131,116,40,65,117,49,17,24,0,3,3,26,0,7,37,6,0,48,22,0,3,76,68,0,66,15,0,30,26,126,120,91,90,48,130,29,0,73,122,8,11,116,67,0,73,91,4,30,61,95,90,8,14,5,80,27,0,39,89,19,80,202,169,68,25,14,110,9,98,97,0,65,122,21,0,102,86,42,12,37,25,93,14,97,54,4,93,68,48,169,69,39,41,55,84,56,17,17,1,0,52,0,26,16,160,98,133,43,17,54,1,35,0,27,78,16,171,106,93,20,36,12,14,1,0,4,19,24,0,69,35,70,62,16,142,6,8,24,43,4,44,40,7,112,94,13,84,21,50,26,64,40,165,127,18,2,0,4,0,22,52,49,58,153,22,44,45,2,85,107,75,116,12,63,30,48,2,6,85,45,0,0,125,7,0,46,97,0,12,107,28,103,14,35,112,61,2,59,129,92,4,108,80,22,139,51,39,62,109,54,4,98,26,0,79,57,6,61,122,62,29,146,161,65,137,103,25,26,180,32,0,33,31,0,13,56,36,2,92,137,36,39,87,23,0,66,101,0,0,78,7,0,45,108,13,20,152,118,18,121,135,77,134,144,127,43,35,1,0,5,10,49,0,28,0,14,12,0,20,1,14,129,96,80,37,1,61,1,50,77,10,61,115,2,7,15,0,6,41,4,30,0,1,5,1,4,7,3,0,18,40,67,32,8,34,106,109,78,15,60,111,71,0,34,93,17,5,50,83,136,122,33,56,168,37,16,27,10,3,3,20,0,14,48,5,0,68,33,0,0,67,40,0,90,30,0,20,64,115,74,127,100,46,83,51,4,111,75,9,25,90,97,0,81,70,13,39,60,110,63,8,15,8,87,12,1,36,82,72,96

Nearest PDB structures (foldseek):
  3i0o-assembly1_A  TM=9.569E-01  e=1.297E-53  Legionella pneumophila serogroup 1
  3i0q-assembly1_A  TM=9.610E-01  e=1.455E-47  Legionella pneumophila serogroup 1
  4pdy-assembly1_A  TM=6.970E-01  e=2.352E-11  Alicyclobacillus acidocaldarius subsp. acidocaldarius DSM 446
  2ppq-assembly1_A-2  TM=6.399E-01  e=2.444E-09  Agrobacterium fabrum str. C58
  8r7g-assembly3_C  TM=3.583E-01  e=4.325E-04  Homo sapiens

Foldseek 3Di:
DDPDDQVVVQVVCCVWAVAHFPDKAWDPPPDDDFWTWMWTAGPVAIKIKIKGWADDDQLLQVLLVLCVVLPQDQAQAFRATPVRGQWADDDTMIMGMGGDDDFAWCLRPPADLVQLLLLLQRLLSQQPRDDPPVSQVVFAADPLDCVLLVLLVVCVVVLDDDPPADPLLVVLSVVCVVCVVLLVCLSVLLVVLSVVDDDDLVQWGWAQQDFARRQWGQDDPRHIHGDDSNHIHTYHSLSHVLRQLQAAVNPNNDPSSNVSSCVNNVDPPDDLSVNLSNLSVVLSNLCSVLVVVRNDCPDPPVVNVVSVVSNVVCPDPSHSSVSSVVSD/DDDPDDFVCVQVVCCVWAVDHFDDKAWDPPPDDDFKTWIWTHHPPFIKIKIKGWDDDDFLLVVLLCLCVVVPNPQAFAFRAIPVRHQWADDDTIIMGMGGDDDFAFCLVPPADLLLLLVLLQSLLCQQVRDDDVVSQVVFAADPLDCVLLVLLVVCVVVLDDDPPADPLLVLLSVVCVVCVVLLVVLSVLLVVLSVVDDDDLVQWGKAQQDFARNQWTADPPNGIHGDDSRHIHTYHSLSHVLRQLQAASNPNNDPVSSVSSCVNNPDDPDDLSVNLSNLSVVLSNLSSVLNCVRVVSPPVDPCNVVSSVSNVVCPDPSHSSVSSVVSD

InterPro domains:
  IPR002575 Aminoglycoside phosphotransferase [PF01636] (110-247)
  IPR011009 Protein kinase-like domain superfamily [SSF56112] (5-293)
  IPR052077 Cell Cycle Regulator and Phase Variation Mediator [PTHR40086] (115-298)

Organism: Legionella pneumophila (NCBI:txid446)

CATH classification: 3.30.200.20 (+2 more: 1.10.510.10, 1.20.58.840)

Radius of gyration: 35.93 Å; Cα contacts (8 Å, |Δi|>4): 1098; chains: 2; bounding box: 82×57×102 Å

Secondary structure (DSSP, 8-state):
--SS-TTHHHHHHHHHH----SEEEEETTTS-SS-EEEEEE-SS-EEEEEEEE-SSPPHHHHHHHHHHHTT--SS-PPPPPTTS-SSEE-SSEEEEEEE-----BTTTSPPPHHHHHHHHHHHHHHHTPPPPHHHHTTSEE-----HHHHHHHHHGGGGS--TT--HHHHHHHHHHHHTHHHHHHHHHHHHHHHHH----GGG-EEE-S---GGGEEE-GGG-EEE---SS-EEE-THHHHTTTT--TTS-S--HHHHHHHHHHH------HHHHHHHHHHHHHHHHHHHHHHHHS-SS-HHHHHHHHHHHHHTTSTTSHHHHHHHH-/---SS-TTHHHHHHHHHH----SEEEEETTS--SS-EEEEEE-SS-EEEEEEEESSSPPHHHHHHHHHHHTT-TTS-PPPP-TTS-SSEE-SSEEEEEEE-----BTTTS---HHHHHHHHHHHHHHHTPPPPHHHHTTSEE-----HHHHHHHHHGGG-S--TT--HHHHHHHHHHHHTHHHHHHHHHHHHHHHHHSPP-GGG-EEE-S--SGGGEEE-STT-EEE---SS-EEE-THHHHTTTT--GGG-S--HHHHHHHHHHH------HHHHHHHHHHHHHHHHHHHHHHHHT--TT-THHHHHHHHHHHTTSTTSHHHHHHHT-

Sequence (657 aa):
KQPIQAQQQLIELLKVHYGIDDIHTTAQFIQGGADTNAFAYQADSESKSYFIKLKYGYHHDEINLSSIIRLLHDSSGIKEIIIFPIHTLEAKLFQQLKHFKIIAYPFIIHAPNGFTQNLTGKQWKQLGKVLRQIHEETSSVPISIQQQLRKEIYSPKWREIVRSFYNQIEEFDNNSDDKLTAAFKSSFFNQNSAAIHRLVDTSEEKLSKKIQPDLDKYVLCHSDIHAGNVLVGNEESIYIIDWDEPMLAPKERDLMFIGGGVGNVWNKPHEIQYFYEGYGEINVDKTILSYYRHERIVEEDIAVYGQDLLSRNQNNQSSRLESFKYFKEMFDPNNVVEEIAFATELKQPIQAQQLIELLKVHYGIDIHTAQFIQGGADTNAFAYQADSESKSYFIKLKYGYHHDEINLSIIRLLHDSGIKEIIFPIHTLEAKLFQQLKHFKKIIAYPFIIHHAPNGFTQNLTGKQWKQLGKVLRQIHETSVPIISIQQQLRKEIYSPKWREIVRSFYNQIEFDNSDDKLTAAFKSFFNQNSSAAIHRLVDTSEKLSKKIQPDLDKYVLCHSDIHAGNVLVGNEESIYIIIDWDEPMLAPKERDLMFIGGGVGNVWNKPHEEIQYFYEGYGEEINVDKTILSSYYRHERIVEDIAVYGQDLLSSRNQNNQSRLESFKYFKEMFDPNNVVEEIAFATE